Protein AF-A0A1G2BT99-F1 (afdb_monomer)

Secondary structure (DSSP, 8-state):
----------------------SS---TT-SS-HHHHT-TTS--HHHHHHHHHHTT-GGGS-EEEETTEEEEHHHHHHHHHHHHT--HHHHHHHHHHHH-TTT-S---HHHHHTTT-TTEETTEE-GGG-SHHHHHHHHHHHHHHHHH----S--TT--EE-TTS-EE--SSHHHHHHHHH------SSS--HHHHHHHHHHHHT-S----TT-EEEETTT--EEEEETTEEEEESSHHHHHHH--GGGSEEE-HHHHTTSEEEEEE-S-TTEEEEETTT--EEEEETTEEEEE-SHHHHHTTT--TT-SS---PEEE-HHHHTTSPEEEEE-TT-S-TT-EEEE-TT--EEEEETTEEEEE--HHHHHHHHTTPPPEE--HHHHTTSPB-PPPPPPTT-EEEETTS-EEEEETTEEEEE--HHHHHHHH-HHHHTTPEEE-HHHHHTS-EEEEE----TTPPPPSS---HHHHH---SS-TGGGTS-EEEEEEE--SEEETT-EEEEEEEEEE-SSS-B-BTTEEEEEEETTSSS-SS-SS-EEE--S-B-TTPEEEEEEEEE-TTPPSEEEEEEEEEEEE-TTS-EEEEEEEEEEEEEEEE-SSEEEEEEE---SEEETTS--EEEEEEEEE--SSPPEETTTEEEEEE-TTSSBPTT--TTTSSSSSEEE-B-S-SEE-TT-EEEEEEEE--TTSPSEEEEEEEEEEETTTTEEEEETTBS-EEEEEEEE-

pLDDT: mean 88.95, std 12.26, range [26.92, 98.75]

Mean predicted aligned error: 11.91 Å

InterPro domains:
  IPR013783 Immunoglobulin-like fold [G3DSA:2.60.40.10] (484-605)

Foldseek 3Di:
DDDDDDDDDPPPDPPDPPPPQFQFFCDLQPLFAPCQFQQLLQFALVLQLVLLVVLLFCQNPDWDADLNFIFGPSQLLSQLSQQLSTDSLLLVLQLCLPQNRSNDNDDDLQCQQCSNVPQADPNDHDNCQGGNNSNSNCVSVLLVVQVPDDPAPFDAQDFDAAPCGDTYHHPHSVSSSQCSVFSDSDDPPDDCRSVVSSLSCQQAPGLLVFGAQAWAAEPVPRWIWGQHSQAIATAPDPVLVVVFDDPLSHFYDYPVSNVRHHHDYHNDHHAQAWAAEQVPRWIWGCHPQATATEDDPLLVVLSVDDPPPPDDPPHHHDYVVVNVSGHHDYHRYNPFDNQVWAWEAEPVRWIWTQHRQATAGAPDVQLCCQRPVVPDHDYDHPVVNVSGHYDYHRAHDANAWAAEPVGWIWHRGSQATATAPDLVSLCVSRPPSSSVVHYYDYPVRNVSHHHHYHRYYRDRVDHADQVHQGPSNVVPPPPDDPQLQQFAKAWDHKDDAQEDEAQDKDKIKTKIAGQGQDKDAWVFKKKFKQWPPGRHHQFDPPRIFTFPHIHHRSGMTMTMDMGGRNRHFAAKTKIKTFMWGQGPVRDTDTRRNGIGMHIYGHHYQWAKEFPDKPDDQEDELPDAKDKMKTKIAGQHPWDKAAWPQKFKFKDFPVRHFDQFDDPVQAPDSTTFFTFDPDRIHGHGGIGITMGIGNCNRPDAAKTKIKIWIARNVVGGTYAYPSHRIDIDIYGYHD

Solvent-accessible surface area (backbone atoms only — not comparable to full-atom values): 39443 Å² total; per-residue (Å²): 134,91,83,86,87,81,85,82,79,82,77,79,74,81,75,68,81,81,74,79,75,48,39,55,70,83,44,86,30,58,63,52,49,49,70,61,43,48,29,35,76,54,41,30,40,48,25,45,38,53,49,26,51,76,45,48,14,36,49,58,76,39,68,50,75,47,68,86,30,53,36,39,47,32,51,51,41,35,52,47,12,41,53,66,42,26,13,32,58,53,56,53,38,39,29,32,60,60,59,39,39,49,74,26,63,70,76,56,69,68,50,42,26,45,24,50,46,63,69,51,55,97,93,44,61,52,73,90,35,54,28,52,67,43,15,53,47,49,60,46,52,47,56,53,53,54,73,74,50,85,87,57,87,49,37,61,72,40,76,39,74,31,79,80,66,50,78,37,39,16,71,33,61,42,29,16,44,49,39,64,76,42,48,29,58,48,40,98,72,84,54,39,48,49,39,42,41,38,54,49,33,66,25,35,62,51,73,65,80,73,43,29,49,21,37,31,27,31,68,88,76,71,50,42,32,36,29,50,84,69,20,35,20,39,38,73,40,68,68,43,44,55,72,66,44,56,81,82,67,36,34,73,38,48,64,77,54,56,63,66,34,52,78,51,76,60,45,82,68,34,72,64,36,57,34,24,31,62,79,77,68,43,43,27,39,34,42,90,77,21,34,18,45,53,44,64,74,61,23,41,45,70,73,76,47,56,93,83,48,93,66,76,90,78,53,52,76,38,56,54,75,67,55,67,75,34,52,82,44,76,66,36,33,70,83,55,39,44,75,89,45,44,50,35,27,32,85,88,66,56,38,29,40,35,37,68,56,28,28,22,40,45,88,44,68,47,35,42,42,74,69,48,70,58,61,82,53,46,81,44,54,59,77,64,58,64,74,30,55,81,50,73,61,60,64,71,53,40,38,40,58,34,27,39,90,91,68,50,37,33,41,27,8,62,65,16,33,18,43,33,79,40,70,69,44,43,32,72,71,37,35,67,73,49,46,76,62,52,39,63,40,54,69,73,65,55,67,76,27,55,81,34,73,54,43,53,58,64,61,54,83,40,64,60,59,90,75,72,79,51,59,38,69,75,69,54,76,84,87,59,58,80,69,59,60,33,46,32,32,42,72,70,49,65,49,65,61,62,58,45,48,57,60,41,71,46,71,31,38,40,30,34,29,29,69,18,79,46,66,42,41,57,88,40,31,42,36,36,40,24,25,77,89,44,91,52,33,66,35,35,92,70,35,65,45,78,44,88,54,76,31,45,59,70,34,71,46,73,49,75,48,69,42,33,26,72,83,40,72,45,37,77,45,48,32,33,44,32,34,28,34,49,45,100,86,71,47,74,40,79,30,40,35,29,66,47,63,40,67,31,34,27,38,54,63,40,24,28,35,76,74,48,66,55,73,57,66,58,48,37,41,81,46,72,70,41,78,30,46,41,34,35,27,30,61,10,83,77,53,63,41,43,38,80,33,30,38,37,31,40,23,27,80,88,68,46,70,30,60,36,62,34,89,91,61,30,80,48,77,38,30,38,30,35,33,68,83,43,72,60,37,44,54,77,32,72,37,43,28,59,33,53,43,30,42,74,76,39,68,78,45,79,44,54,43,32,30,36,34,33,34,64,82,78,72,40,68,30,24,33,72,52,28,69,54,48,75,49,63,32,32,33,42,111

Radius of gyration: 34.06 Å; Cα contacts (8 Å, |Δi|>4): 1587; chains: 1; bounding box: 92×66×111 Å

Nearest PDB structures (foldseek):
  8b5l-assembly1_q  TM=6.421E-01  e=5.733E-03  Oryctolagus cuniculus
  8btk-assembly1_TA  TM=6.137E-01  e=3.895E-03  Canis lupus familiaris
  8rjd-assembly1_5  TM=5.999E-01  e=5.733E-03  Canis lupus familiaris
  8b6l-assembly1_E  TM=6.131E-01  e=8.437E-03  Homo sapiens
  3l5n-assembly1_B  TM=4.389E-01  e=1.364E-03  Homo sapiens

Sequence (734 aa):
MLRFIATILILAFLMAPLEEVQARYFDANDIFTDKELFDSNSLSRTAIQQFLEAKNSVLKSVTALVNGVPKLVSEMIYEIGKQYGVSQKFLLAKLQHEQGLIEKETASQNAIDWATGYSCYNKRCNEKYRGIYAQLDAAADTQRIYAERTYFSYSVGKETKTTDGFKVKPANQATANLYIYTPYQGGPAGIGGNYAFWRVWSRYFTERPFAEGALLIEQETGNYWKIENNKRRQFASADIYLKDYRPEDAIIISSNKLSYYQASAPVEFANNAIVKGAGSNLLYLLSNNTKQRIVGEQALALLGYRLADTVPVAPALVPEEKLAAFPEGEPITEQSVYPQGVLAQNESGAMFLIKQGQRYPILDEAVWQMNFKKDPPLRLLTAEIEKYPPADPIKLRDGSVVKSGNGNFYLISKGKKQLITSTDVARRFLGDEAFGRVLLASDAILALHESGDAVDFINAAIADPVPYISYADRVGISSAAPDSRNYLAVFEKVQSPKSILLGETKKATVSFRNTGTLNWEPGKVIFELVDEASAGSSFTASNQVALARVVRPGEIAEFNFDLTTASSTPGILNEWFALEYQNDGGVFVPMPGAKVRQSINVIAPISGQIVSSTIPKSISKKKGKITVIVKVKNTSQKQIWTSRRTALILTAADGSNSLFYDKYDWVDKTVVGVPVNYSKIKPGQTGFIYFRLDPKKAPLGTATLRFTMELRDVKEKVYLNNGVTWETTIKVVK

Organism: NCBI:txid1798553

Structure (mmCIF, N/CA/C/O backbone):
data_AF-A0A1G2BT99-F1
#
_entry.id   AF-A0A1G2BT99-F1
#
loop_
_atom_site.group_PDB
_atom_site.id
_atom_site.type_symbol
_atom_site.label_atom_id
_atom_site.label_alt_id
_atom_site.label_comp_id
_atom_site.label_asym_id
_atom_site.label_entity_id
_atom_site.label_seq_id
_atom_site.pdbx_PDB_ins_code
_atom_site.Cartn_x
_atom_site.Cartn_y
_atom_site.Cartn_z
_atom_site.occupancy
_atom_site.B_iso_or_equiv
_atom_site.auth_seq_id
_atom_site.auth_comp_id
_atom_site.auth_asym_id
_atom_site.auth_atom_id
_atom_site.pdbx_PDB_model_num
ATOM 1 N N . MET A 1 1 ? 32.172 23.163 64.511 1.00 33.88 1 MET A N 1
ATOM 2 C CA . MET A 1 1 ? 31.802 23.757 63.208 1.00 33.88 1 MET A CA 1
ATOM 3 C C . MET A 1 1 ? 31.208 22.666 62.334 1.00 33.88 1 MET A C 1
ATOM 5 O O . MET A 1 1 ? 31.890 21.695 62.040 1.00 33.88 1 MET A O 1
ATOM 9 N N . LEU A 1 2 ? 29.922 22.833 62.022 1.00 34.28 2 LEU A N 1
ATOM 10 C CA . LEU A 1 2 ? 29.088 22.094 61.067 1.00 34.28 2 LEU A CA 1
ATOM 11 C C . LEU A 1 2 ? 29.820 21.656 59.789 1.00 34.28 2 LEU A C 1
ATOM 13 O O . LEU A 1 2 ? 30.453 22.504 59.166 1.00 34.28 2 LEU A O 1
ATOM 17 N N . ARG A 1 3 ? 29.552 20.432 59.305 1.00 26.92 3 ARG A N 1
ATOM 18 C CA . ARG A 1 3 ? 29.348 20.167 57.867 1.00 26.92 3 ARG A CA 1
ATOM 19 C C . ARG A 1 3 ? 28.254 19.116 57.643 1.00 26.92 3 ARG A C 1
ATOM 21 O O . ARG A 1 3 ? 28.220 18.079 58.292 1.00 26.92 3 ARG A O 1
ATOM 28 N N . PHE A 1 4 ? 27.344 19.499 56.754 1.00 29.45 4 PHE A N 1
ATOM 29 C CA . PHE A 1 4 ? 26.043 18.933 56.415 1.00 29.45 4 PHE A CA 1
ATOM 30 C C . PHE A 1 4 ? 26.093 17.500 55.862 1.00 29.45 4 PHE A C 1
ATOM 32 O O . PHE A 1 4 ? 26.886 17.203 54.972 1.00 29.45 4 PHE A O 1
ATOM 39 N N . ILE A 1 5 ? 25.153 16.664 56.311 1.00 32.62 5 ILE A N 1
ATOM 40 C CA . ILE A 1 5 ? 24.683 15.474 55.592 1.00 32.62 5 ILE A CA 1
ATOM 41 C C . ILE A 1 5 ? 23.540 15.944 54.686 1.00 32.62 5 ILE A C 1
ATOM 43 O O . ILE A 1 5 ? 22.515 16.407 55.181 1.00 32.62 5 ILE A O 1
ATOM 47 N N . ALA A 1 6 ? 23.725 15.860 53.369 1.00 27.72 6 ALA A N 1
ATOM 48 C CA . ALA A 1 6 ? 22.661 16.057 52.392 1.00 27.72 6 ALA A CA 1
ATOM 49 C C . ALA A 1 6 ? 22.223 14.686 51.867 1.00 27.72 6 ALA A C 1
ATOM 51 O O . ALA A 1 6 ? 22.930 14.039 51.096 1.00 27.72 6 ALA A O 1
ATOM 52 N N . THR A 1 7 ? 21.059 14.236 52.322 1.00 29.48 7 THR A N 1
ATOM 53 C CA . THR A 1 7 ? 20.374 13.040 51.833 1.00 29.48 7 THR A CA 1
ATOM 54 C C . THR A 1 7 ? 19.773 13.354 50.461 1.00 29.48 7 THR A C 1
ATOM 56 O O . THR A 1 7 ? 18.815 14.118 50.367 1.00 29.48 7 THR A O 1
ATOM 59 N N . ILE A 1 8 ? 20.332 12.790 49.388 1.00 29.28 8 ILE A N 1
ATOM 60 C CA . ILE A 1 8 ? 19.719 12.827 48.054 1.00 29.28 8 ILE A CA 1
ATOM 61 C C . ILE A 1 8 ? 18.693 11.694 47.988 1.00 29.28 8 ILE A C 1
ATOM 63 O O . ILE A 1 8 ? 19.046 10.517 47.923 1.00 29.28 8 ILE A O 1
ATOM 67 N N . LEU A 1 9 ? 17.413 12.063 48.026 1.00 28.42 9 LEU A N 1
ATOM 68 C CA . LEU A 1 9 ? 16.295 11.179 47.720 1.00 28.42 9 LEU A CA 1
ATOM 69 C C . LEU A 1 9 ? 16.273 10.967 46.195 1.00 28.42 9 LEU A C 1
ATOM 71 O O . LEU A 1 9 ? 15.915 11.873 45.443 1.00 28.42 9 LEU A O 1
ATOM 75 N N . ILE A 1 10 ? 16.695 9.794 45.720 1.00 29.92 10 ILE A N 1
ATOM 76 C CA . ILE A 1 10 ? 16.541 9.408 44.312 1.00 29.92 10 ILE A CA 1
ATOM 77 C C . ILE A 1 10 ? 15.079 9.000 44.116 1.00 29.92 10 ILE A C 1
ATOM 79 O O . ILE A 1 10 ? 14.685 7.874 44.415 1.00 29.92 10 ILE A O 1
ATOM 83 N N . LEU A 1 11 ? 14.261 9.936 43.634 1.00 31.31 11 LEU A N 1
ATOM 84 C CA . LEU A 1 11 ? 12.927 9.645 43.122 1.00 31.31 11 LEU A CA 1
ATOM 85 C C . LEU A 1 11 ? 13.100 8.985 41.745 1.00 31.31 11 LEU A C 1
ATOM 87 O O . LEU A 1 11 ? 13.296 9.660 40.735 1.00 31.31 11 LEU A O 1
ATOM 91 N N . ALA A 1 12 ? 13.091 7.653 41.710 1.00 30.77 12 ALA A N 1
ATOM 92 C CA . ALA A 1 12 ? 13.060 6.891 40.470 1.00 30.77 12 ALA A CA 1
ATOM 93 C C . ALA A 1 12 ? 11.679 7.053 39.813 1.00 30.77 12 ALA A C 1
ATOM 95 O O . ALA A 1 12 ? 10.777 6.243 40.013 1.00 30.77 12 ALA A O 1
ATOM 96 N N . PHE A 1 13 ? 11.500 8.124 39.039 1.00 31.03 13 PHE A N 1
ATOM 97 C CA . PHE A 1 13 ? 10.407 8.211 38.078 1.00 31.03 13 PHE A CA 1
ATOM 98 C C . PHE A 1 13 ? 10.707 7.189 36.973 1.00 31.03 13 PHE A C 1
ATOM 100 O O . PHE A 1 13 ? 11.584 7.411 36.136 1.00 31.03 13 PHE A O 1
ATOM 107 N N . LEU A 1 14 ? 10.007 6.050 36.978 1.00 32.25 14 LEU A N 1
ATOM 108 C CA . LEU A 1 14 ? 9.846 5.246 35.769 1.00 32.25 14 LEU A CA 1
ATOM 109 C C . LEU A 1 14 ? 9.114 6.134 34.751 1.00 32.25 14 LEU A C 1
ATOM 111 O O . LEU A 1 14 ? 7.887 6.173 34.712 1.00 32.25 14 LEU A O 1
ATOM 115 N N . MET A 1 15 ? 9.861 6.885 33.940 1.00 32.34 15 MET A N 1
ATOM 116 C CA . MET A 1 15 ? 9.337 7.402 32.681 1.00 32.34 15 MET A CA 1
ATOM 117 C C . MET A 1 15 ? 9.126 6.193 31.773 1.00 32.34 15 MET A C 1
ATOM 119 O O . MET A 1 15 ? 10.035 5.764 31.062 1.00 32.34 15 MET A O 1
ATOM 123 N N . ALA A 1 16 ? 7.931 5.607 31.831 1.00 33.19 16 ALA A N 1
ATOM 124 C CA . ALA A 1 16 ? 7.440 4.825 30.710 1.00 33.19 16 ALA A CA 1
ATOM 125 C C . ALA A 1 16 ? 7.527 5.720 29.459 1.00 33.19 16 ALA A C 1
ATOM 127 O O . ALA A 1 16 ? 7.206 6.911 29.554 1.00 33.19 16 ALA A O 1
ATOM 128 N N . PRO A 1 17 ? 7.997 5.209 28.309 1.00 35.09 17 PRO A N 1
ATOM 129 C CA . PRO A 1 17 ? 7.952 5.986 27.084 1.00 35.09 17 PRO A CA 1
ATOM 130 C C . PRO A 1 17 ? 6.495 6.390 26.843 1.00 35.09 17 PRO A C 1
ATOM 132 O O . PRO A 1 17 ? 5.615 5.536 26.763 1.00 35.09 17 PRO A O 1
ATOM 135 N N . LEU A 1 18 ? 6.243 7.699 26.783 1.00 35.41 18 LEU A N 1
ATOM 136 C CA . LEU A 1 18 ? 4.991 8.250 26.281 1.00 35.41 18 LEU A CA 1
ATOM 137 C C . LEU A 1 18 ? 4.876 7.799 24.823 1.00 35.41 18 LEU A C 1
ATOM 139 O O . LEU A 1 18 ? 5.465 8.406 23.930 1.00 35.41 18 LEU A O 1
ATOM 143 N N . GLU A 1 19 ? 4.186 6.686 24.581 1.00 41.75 19 GLU A N 1
ATOM 144 C CA . GLU A 1 19 ? 3.774 6.326 23.232 1.00 41.75 19 GLU A CA 1
ATOM 145 C C . GLU A 1 19 ? 2.794 7.395 22.767 1.00 41.75 19 GLU A C 1
ATOM 147 O O . GLU A 1 19 ? 1.659 7.486 23.234 1.00 41.75 19 GLU A O 1
ATOM 152 N N . GLU A 1 20 ? 3.257 8.257 21.869 1.00 51.62 20 GLU A N 1
ATOM 153 C CA . GLU A 1 20 ? 2.415 9.267 21.259 1.00 51.62 20 GLU A CA 1
ATOM 154 C C . GLU A 1 20 ? 1.338 8.558 20.431 1.00 51.62 20 GLU A C 1
ATOM 156 O O . GLU A 1 20 ? 1.600 8.029 19.346 1.00 51.62 20 GLU A O 1
ATOM 161 N N . VAL A 1 21 ? 0.124 8.503 20.978 1.00 58.06 21 VAL A N 1
ATOM 162 C CA . VAL A 1 21 ? -1.000 7.776 20.394 1.00 58.06 21 VAL A CA 1
ATOM 163 C C . VAL A 1 21 ? -1.319 8.383 19.028 1.00 58.06 21 VAL A C 1
ATOM 165 O O . VAL A 1 21 ? -1.773 9.517 18.924 1.00 58.06 21 VAL A O 1
ATOM 168 N N . GLN A 1 22 ? -1.026 7.662 17.949 1.00 72.69 22 GLN A N 1
ATOM 169 C CA . GLN A 1 22 ? -1.322 8.107 16.586 1.00 72.69 22 GLN A CA 1
ATOM 170 C C . GLN A 1 22 ? -2.752 7.746 16.212 1.00 72.69 22 GLN A C 1
ATOM 172 O O . GLN A 1 22 ? -3.233 6.691 16.599 1.00 72.69 22 GLN A O 1
ATOM 177 N N . ALA A 1 23 ? -3.408 8.564 15.388 1.00 76.88 23 ALA A N 1
ATOM 178 C CA . ALA A 1 23 ? -4.774 8.276 14.957 1.00 76.88 23 ALA A CA 1
ATOM 179 C C . ALA A 1 23 ? -4.877 7.026 14.060 1.00 76.88 23 ALA A C 1
ATOM 181 O O . ALA A 1 23 ? -5.949 6.460 13.900 1.00 76.88 23 ALA A O 1
ATOM 182 N N . ARG A 1 24 ? -3.771 6.545 13.483 1.00 86.19 24 ARG A N 1
ATOM 183 C CA . ARG A 1 24 ? -3.707 5.266 12.760 1.00 86.19 24 ARG A CA 1
ATOM 184 C C . ARG A 1 24 ? -2.613 4.382 13.345 1.00 86.19 24 ARG A C 1
ATOM 186 O O . ARG A 1 24 ? -1.618 4.881 13.865 1.00 86.19 24 ARG A O 1
ATOM 193 N N . TYR A 1 25 ? -2.795 3.066 13.272 1.00 88.75 25 TYR A N 1
ATOM 194 C CA . TYR A 1 25 ? -1.794 2.104 13.730 1.00 88.75 25 TYR A CA 1
ATOM 195 C C . TYR A 1 25 ? -0.656 1.979 12.706 1.00 88.75 25 TYR A C 1
ATOM 197 O O . TYR A 1 25 ? -0.895 1.600 11.560 1.00 88.75 25 TYR A O 1
ATOM 205 N N . PHE A 1 26 ? 0.572 2.285 13.126 1.00 92.69 26 PHE A N 1
ATOM 206 C CA . PHE A 1 26 ? 1.776 2.053 12.333 1.00 92.69 26 PHE A CA 1
ATOM 207 C C . PHE A 1 26 ? 2.338 0.662 12.637 1.00 92.69 26 PHE A C 1
ATOM 209 O O . PHE A 1 26 ? 2.921 0.447 13.698 1.00 92.69 26 PHE A O 1
ATOM 216 N N . ASP A 1 27 ? 2.178 -0.273 11.699 1.00 93.69 27 ASP A N 1
ATOM 217 C CA . ASP A 1 27 ? 2.873 -1.560 11.749 1.00 93.69 27 ASP A CA 1
ATOM 218 C C . ASP A 1 27 ? 4.187 -1.462 10.964 1.00 93.69 27 ASP A C 1
ATOM 220 O O . ASP A 1 27 ? 4.195 -1.489 9.733 1.00 93.69 27 ASP A O 1
ATOM 224 N N . ALA A 1 28 ? 5.311 -1.381 11.676 1.00 95.69 28 ALA A N 1
ATOM 225 C CA . ALA A 1 28 ? 6.644 -1.356 11.072 1.00 95.69 28 ALA A CA 1
ATOM 226 C C . ALA A 1 28 ? 6.962 -2.625 10.252 1.00 95.69 28 ALA A C 1
ATOM 228 O O . ALA A 1 28 ? 7.868 -2.621 9.421 1.00 95.69 28 ALA A O 1
ATOM 229 N N . ASN A 1 29 ? 6.229 -3.723 10.456 1.00 96.69 29 ASN A N 1
ATOM 230 C CA . ASN A 1 29 ? 6.419 -4.971 9.721 1.00 96.69 29 ASN A CA 1
ATOM 231 C C . ASN A 1 29 ? 5.484 -5.096 8.509 1.00 96.69 29 ASN A C 1
ATOM 233 O O . ASN A 1 29 ? 5.758 -5.914 7.633 1.00 96.69 29 ASN A O 1
ATOM 237 N N . ASP A 1 30 ? 4.417 -4.298 8.427 1.00 95.38 30 ASP A N 1
ATOM 238 C CA . ASP A 1 30 ? 3.425 -4.313 7.343 1.00 95.38 30 ASP A CA 1
ATOM 239 C C . ASP A 1 30 ? 2.961 -2.887 7.001 1.00 95.38 30 ASP A C 1
ATOM 241 O O . ASP A 1 30 ? 1.810 -2.496 7.220 1.00 95.38 30 ASP A O 1
ATOM 245 N N . ILE A 1 31 ? 3.889 -2.100 6.456 1.00 96.12 31 ILE A N 1
ATOM 246 C CA . ILE A 1 31 ? 3.688 -0.672 6.181 1.00 96.12 31 ILE A CA 1
ATOM 247 C C . ILE A 1 31 ? 2.653 -0.462 5.070 1.00 96.12 31 ILE A C 1
ATOM 249 O O . ILE A 1 31 ? 1.783 0.402 5.176 1.00 96.12 31 ILE A O 1
ATOM 253 N N . PHE A 1 32 ? 2.755 -1.260 4.008 1.00 95.88 32 PHE A N 1
ATOM 254 C CA . PHE A 1 32 ? 1.819 -1.338 2.887 1.00 95.88 32 PHE A CA 1
ATOM 255 C C . PHE A 1 32 ? 2.006 -2.676 2.158 1.00 95.88 32 PHE A C 1
ATOM 257 O O . PHE A 1 32 ? 3.005 -3.369 2.369 1.00 95.88 32 PHE A O 1
ATOM 264 N N . THR A 1 33 ? 1.033 -3.067 1.336 1.00 94.88 33 THR A N 1
ATOM 265 C CA . THR A 1 33 ? 0.980 -4.414 0.744 1.00 94.88 33 THR A CA 1
ATOM 266 C C . THR A 1 33 ? 1.705 -4.540 -0.597 1.00 94.88 33 THR A C 1
ATOM 268 O O . THR A 1 33 ? 1.823 -3.584 -1.361 1.00 94.88 33 THR A O 1
ATOM 271 N N . ASP A 1 34 ? 2.088 -5.770 -0.958 1.00 92.62 34 ASP A N 1
ATOM 272 C CA . ASP A 1 34 ? 2.581 -6.090 -2.308 1.00 92.62 34 ASP A CA 1
ATOM 273 C C . ASP A 1 34 ? 1.537 -5.770 -3.388 1.00 92.62 34 ASP A C 1
ATOM 275 O O . ASP A 1 34 ? 1.877 -5.279 -4.463 1.00 92.62 34 ASP A O 1
ATOM 279 N N . LYS A 1 35 ? 0.249 -5.995 -3.088 1.00 92.12 35 LYS A N 1
ATOM 280 C CA . LYS A 1 35 ? -0.867 -5.665 -3.985 1.00 92.12 35 LYS A CA 1
ATOM 281 C C . LYS A 1 35 ? -0.965 -4.158 -4.225 1.00 92.12 35 LYS A C 1
ATOM 283 O O . LYS A 1 35 ? -1.251 -3.748 -5.339 1.00 92.12 35 LYS A O 1
ATOM 288 N N . GLU A 1 36 ? -0.708 -3.348 -3.203 1.00 95.75 36 GLU A N 1
ATOM 289 C CA . GLU A 1 36 ? -0.625 -1.891 -3.320 1.00 95.75 36 GLU A CA 1
ATOM 290 C C . GLU A 1 36 ? 0.617 -1.432 -4.095 1.00 95.75 36 GLU A C 1
ATOM 292 O O . GLU A 1 36 ? 0.501 -0.547 -4.939 1.00 95.75 36 GLU A O 1
ATOM 297 N N . LEU A 1 37 ? 1.795 -2.015 -3.838 1.00 96.25 37 LEU A N 1
ATOM 298 C CA . LEU A 1 37 ? 3.038 -1.622 -4.511 1.00 96.25 37 LEU A CA 1
ATOM 299 C C . LEU A 1 37 ? 3.031 -1.968 -6.002 1.00 96.25 37 LEU A C 1
ATOM 301 O O . LEU A 1 37 ? 3.497 -1.173 -6.815 1.00 96.25 37 LEU A O 1
ATOM 305 N N . PHE A 1 38 ? 2.535 -3.150 -6.365 1.00 91.62 38 PHE A N 1
ATOM 306 C CA . PHE A 1 38 ? 2.630 -3.683 -7.726 1.00 91.62 38 PHE A CA 1
ATOM 307 C C . PHE A 1 38 ? 1.351 -3.499 -8.559 1.00 91.62 38 PHE A C 1
ATOM 309 O O . PHE A 1 38 ? 1.224 -4.102 -9.627 1.00 91.62 38 PHE A O 1
ATOM 316 N N . ASP A 1 39 ? 0.421 -2.648 -8.113 1.00 92.94 39 ASP A N 1
ATOM 317 C CA . ASP A 1 39 ? -0.749 -2.246 -8.897 1.00 92.94 39 ASP A CA 1
ATOM 318 C C . ASP A 1 39 ? -0.413 -1.116 -9.883 1.00 92.94 39 ASP A C 1
ATOM 320 O O . ASP A 1 39 ? -0.612 0.068 -9.613 1.00 92.94 39 ASP A O 1
ATOM 324 N N . SER A 1 40 ? 0.061 -1.479 -11.074 1.00 92.75 40 SER A N 1
ATOM 325 C CA . SER A 1 40 ? 0.337 -0.520 -12.153 1.00 92.75 40 SER A CA 1
ATOM 326 C C . SER A 1 40 ? -0.909 0.088 -12.805 1.00 92.75 40 SER A C 1
ATOM 328 O O . SER A 1 40 ? -0.795 0.899 -13.732 1.00 92.75 40 SER A O 1
ATOM 330 N N . ASN A 1 41 ? -2.110 -0.292 -12.366 1.00 92.56 41 ASN A N 1
ATOM 331 C CA . ASN A 1 41 ? -3.374 0.297 -12.800 1.00 92.56 41 ASN A CA 1
ATOM 332 C C . ASN A 1 41 ? -3.973 1.239 -11.750 1.00 92.56 41 ASN A C 1
ATOM 334 O O . ASN A 1 41 ? -5.094 1.701 -11.938 1.00 92.56 41 ASN A O 1
ATOM 338 N N . SER A 1 42 ? -3.217 1.565 -10.698 1.00 94.94 42 SER A N 1
ATOM 339 C CA . SER A 1 42 ? -3.726 2.284 -9.530 1.00 94.94 42 SER A CA 1
ATOM 340 C C . SER A 1 42 ? -4.277 3.686 -9.807 1.00 94.94 42 SER A C 1
ATOM 342 O O . SER A 1 42 ? -5.136 4.137 -9.051 1.00 94.94 42 SER A O 1
ATOM 344 N N . LEU A 1 43 ? -3.779 4.393 -10.833 1.00 97.81 43 LEU A N 1
ATOM 345 C CA . LEU A 1 43 ? -4.224 5.741 -11.209 1.00 97.81 43 LEU A CA 1
ATOM 346 C C . LEU A 1 43 ? -4.137 5.972 -12.725 1.00 97.81 43 LEU A C 1
ATOM 348 O O . LEU A 1 43 ? -3.219 5.483 -13.388 1.00 97.81 43 LEU A O 1
ATOM 352 N N . SER A 1 44 ? -5.063 6.778 -13.249 1.00 96.50 44 SER A N 1
ATOM 353 C CA . SER A 1 44 ? -4.996 7.372 -14.591 1.00 96.50 44 SER A CA 1
ATOM 354 C C . SER A 1 44 ? -4.147 8.651 -14.600 1.00 96.50 44 SER A C 1
ATOM 356 O O . SER A 1 44 ? -3.827 9.200 -13.540 1.00 96.50 44 SER A O 1
ATOM 358 N N . ARG A 1 45 ? -3.798 9.162 -15.787 1.00 96.00 45 ARG A N 1
ATOM 359 C CA . ARG A 1 45 ? -3.064 10.433 -15.926 1.00 96.00 45 ARG A CA 1
ATOM 360 C C . ARG A 1 45 ? -3.903 11.588 -15.398 1.00 96.00 45 ARG A C 1
ATOM 362 O O . ARG A 1 45 ? -3.397 12.423 -14.650 1.00 96.00 45 ARG A O 1
ATOM 369 N N . THR A 1 46 ? -5.193 11.594 -15.731 1.00 96.75 46 THR A N 1
ATOM 370 C CA . THR A 1 46 ? -6.149 12.603 -15.259 1.00 96.75 46 THR A CA 1
ATOM 371 C C . THR A 1 46 ? -6.296 12.573 -13.741 1.00 96.75 46 THR A C 1
ATOM 373 O O . THR A 1 46 ? -6.268 13.629 -13.116 1.00 96.75 46 THR A O 1
ATOM 376 N N . ALA A 1 47 ? -6.379 11.388 -13.124 1.00 98.25 47 ALA A N 1
ATOM 377 C CA . ALA A 1 47 ? -6.449 11.258 -11.666 1.00 98.25 47 ALA A CA 1
ATOM 378 C C . ALA A 1 47 ? -5.210 11.850 -10.978 1.00 98.25 47 ALA A C 1
ATOM 380 O O . ALA A 1 47 ? -5.333 12.560 -9.979 1.00 98.25 47 ALA A O 1
A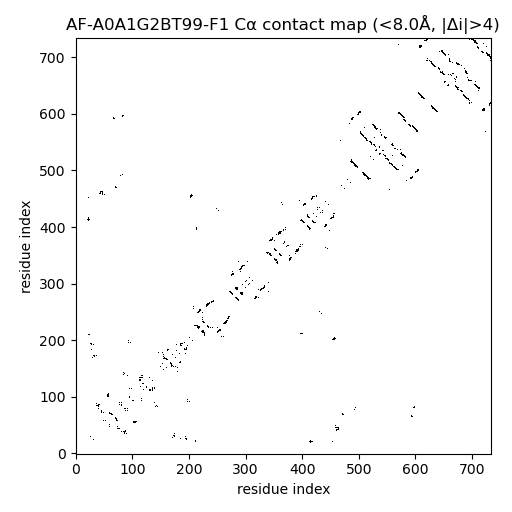TOM 381 N N . ILE A 1 48 ? -4.015 11.584 -11.522 1.00 98.75 48 ILE A N 1
ATOM 382 C CA . ILE A 1 48 ? -2.760 12.136 -10.997 1.00 98.75 48 ILE A CA 1
ATOM 383 C C . ILE A 1 48 ? -2.744 13.657 -11.161 1.00 98.75 48 ILE A C 1
ATOM 385 O O . ILE A 1 48 ? -2.460 14.368 -10.200 1.00 98.75 48 ILE A O 1
ATOM 389 N N . GLN A 1 49 ? -3.067 14.161 -12.354 1.00 98.38 49 GLN A N 1
ATOM 390 C CA . GLN A 1 49 ? -3.043 15.594 -12.646 1.00 98.38 49 GLN A CA 1
ATOM 391 C C . GLN A 1 49 ? -4.014 16.373 -11.749 1.00 98.38 49 GLN A C 1
ATOM 393 O O . GLN A 1 49 ? -3.592 17.316 -11.083 1.00 98.38 49 GLN A O 1
ATOM 398 N N . GLN A 1 50 ? -5.273 15.934 -11.655 1.00 98.00 50 GLN A N 1
ATOM 399 C CA . GLN A 1 50 ? -6.277 16.583 -10.806 1.00 98.00 50 GLN A CA 1
ATOM 400 C C . GLN A 1 50 ? -5.886 16.549 -9.328 1.00 98.00 50 GLN A C 1
ATOM 402 O O . GLN A 1 50 ? -6.123 17.510 -8.602 1.00 98.00 50 GLN A O 1
ATOM 407 N N . PHE A 1 51 ? -5.252 15.468 -8.871 1.00 98.12 51 PHE A N 1
ATOM 408 C CA . PHE A 1 51 ? -4.745 15.401 -7.506 1.00 98.12 51 PHE A CA 1
ATOM 409 C C . PHE A 1 51 ? -3.631 16.425 -7.254 1.00 98.12 51 PHE A C 1
ATOM 411 O O . PHE A 1 51 ? -3.675 17.134 -6.252 1.00 98.12 51 PHE A O 1
ATOM 418 N N . LEU A 1 52 ? -2.659 16.553 -8.162 1.00 98.62 52 LEU A N 1
ATOM 419 C CA . LEU A 1 52 ? -1.595 17.557 -8.042 1.00 98.62 52 LEU A CA 1
ATOM 420 C C . LEU A 1 52 ? -2.156 18.988 -8.074 1.00 98.62 52 LEU A C 1
ATOM 422 O O . LEU A 1 52 ? -1.709 19.841 -7.307 1.00 98.62 52 LEU A O 1
ATOM 426 N N . GLU A 1 53 ? -3.160 19.249 -8.912 1.00 98.19 53 GLU A N 1
ATOM 427 C CA . GLU A 1 53 ? -3.854 20.539 -8.988 1.00 98.19 53 GLU A CA 1
ATOM 428 C C . GLU A 1 53 ? -4.625 20.860 -7.705 1.00 98.19 53 GLU A C 1
ATOM 430 O O . GLU A 1 53 ? -4.447 21.944 -7.150 1.00 98.19 53 GLU A O 1
ATOM 435 N N . ALA A 1 54 ? -5.402 19.905 -7.182 1.00 96.31 54 ALA A N 1
ATOM 436 C CA . ALA A 1 54 ? -6.149 20.049 -5.931 1.00 96.31 54 ALA A CA 1
ATOM 437 C C . ALA A 1 54 ? -5.235 20.294 -4.720 1.00 96.31 54 ALA A C 1
ATOM 439 O O . ALA A 1 54 ? -5.633 20.929 -3.746 1.00 96.31 54 ALA A O 1
ATOM 440 N N . LYS A 1 55 ? -3.991 19.810 -4.787 1.00 96.12 55 LYS A N 1
ATOM 441 C CA . LYS A 1 55 ? -2.951 20.045 -3.779 1.00 96.12 55 LYS A CA 1
ATOM 442 C C . LYS A 1 55 ? -2.181 21.342 -3.945 1.00 96.12 55 LYS A C 1
ATOM 444 O O . LYS A 1 55 ? -1.319 21.629 -3.121 1.00 96.12 55 LYS A O 1
ATOM 449 N N . ASN A 1 56 ? -2.475 22.101 -4.997 1.00 97.31 56 ASN A N 1
ATOM 450 C CA . ASN A 1 56 ? -1.667 23.229 -5.431 1.00 97.31 56 ASN A CA 1
ATOM 451 C C . ASN A 1 56 ? -0.174 22.865 -5.563 1.00 97.31 56 ASN A C 1
ATOM 453 O O . ASN A 1 56 ? 0.700 23.689 -5.321 1.00 97.31 56 ASN A O 1
ATOM 457 N N . SER A 1 57 ? 0.120 21.618 -5.938 1.00 98.50 57 SER A N 1
ATOM 458 C CA . SER A 1 57 ? 1.477 21.083 -6.020 1.00 98.50 57 SER A CA 1
ATOM 459 C C . SER A 1 57 ? 2.289 21.788 -7.104 1.00 98.50 57 SER A C 1
ATOM 461 O O . SER A 1 57 ? 1.793 22.017 -8.207 1.00 98.50 57 SER A O 1
ATOM 463 N N . VAL A 1 58 ? 3.580 22.004 -6.853 1.00 98.25 58 VAL A N 1
ATOM 464 C CA . VAL A 1 58 ? 4.567 22.444 -7.848 1.00 98.25 58 VAL A CA 1
ATOM 465 C C . VAL A 1 58 ? 4.618 21.490 -9.044 1.00 98.25 58 VAL A C 1
ATOM 467 O O . VAL A 1 58 ? 4.841 21.913 -10.172 1.00 98.25 58 VAL A O 1
ATOM 470 N N . LEU A 1 59 ? 4.355 20.197 -8.828 1.00 98.62 59 LEU A N 1
ATOM 471 C CA . LEU A 1 59 ? 4.447 19.166 -9.861 1.00 98.62 59 LEU A CA 1
ATOM 472 C C . LEU A 1 59 ? 3.345 19.262 -10.919 1.00 98.62 59 LEU A C 1
ATOM 474 O O . LEU A 1 59 ? 3.502 18.671 -11.985 1.00 98.62 59 LEU A O 1
ATOM 478 N N . LYS A 1 60 ? 2.256 20.004 -10.663 1.00 98.19 60 LYS A N 1
ATOM 479 C CA . LYS A 1 60 ? 1.130 20.141 -11.606 1.00 98.19 60 LYS A CA 1
ATOM 480 C C . LYS A 1 60 ? 1.541 20.747 -12.954 1.00 98.19 60 LYS A C 1
ATOM 482 O O . LYS A 1 60 ? 0.848 20.535 -13.945 1.00 98.19 60 LYS A O 1
ATOM 487 N N . SER A 1 61 ? 2.649 21.492 -12.985 1.00 96.19 61 SER A N 1
ATOM 488 C CA . SER A 1 61 ? 3.189 22.163 -14.173 1.00 96.19 61 SER A CA 1
ATOM 489 C C . SER A 1 61 ? 4.629 21.769 -14.514 1.00 96.19 61 SER A C 1
ATOM 491 O O . SER A 1 61 ? 5.167 22.262 -15.504 1.00 96.19 61 SER A O 1
ATOM 493 N N . VAL A 1 62 ? 5.273 20.897 -13.729 1.00 97.56 62 VAL A N 1
ATOM 494 C CA . VAL A 1 62 ? 6.640 20.443 -14.023 1.00 97.56 62 VAL A CA 1
ATOM 495 C C . VAL A 1 62 ? 6.627 19.550 -15.259 1.00 97.56 62 VAL A C 1
ATOM 497 O O . VAL A 1 62 ? 5.845 18.601 -15.357 1.00 97.56 62 VAL A O 1
ATOM 500 N N . THR A 1 63 ? 7.547 19.834 -16.178 1.00 95.81 63 THR A N 1
ATOM 501 C CA . THR A 1 63 ? 7.718 19.088 -17.424 1.00 95.81 63 THR A CA 1
ATOM 502 C C . THR A 1 63 ? 9.152 18.616 -17.612 1.00 95.81 63 THR A C 1
ATOM 504 O O . THR A 1 63 ? 10.086 19.255 -17.131 1.00 95.81 63 THR A O 1
ATOM 507 N N . ALA A 1 64 ? 9.342 17.546 -18.380 1.00 93.38 64 ALA A N 1
ATOM 508 C CA . ALA A 1 64 ? 10.655 17.113 -18.855 1.00 93.38 64 ALA A CA 1
ATOM 509 C C . ALA A 1 64 ? 10.555 16.532 -20.266 1.00 93.38 64 ALA A C 1
ATOM 511 O O . ALA A 1 64 ? 9.505 16.028 -20.665 1.00 93.38 64 ALA A O 1
ATOM 512 N N . LEU A 1 65 ? 11.659 16.592 -21.011 1.00 88.44 65 LEU A N 1
ATOM 513 C CA . LEU A 1 65 ? 11.767 15.962 -22.321 1.00 88.44 65 LEU A CA 1
ATOM 514 C C . LEU A 1 65 ? 12.035 14.461 -22.144 1.00 88.44 65 LEU A C 1
ATOM 516 O O . LEU A 1 65 ? 13.060 14.074 -21.588 1.00 88.44 65 LEU A O 1
ATOM 520 N N . VAL A 1 66 ? 11.127 13.623 -22.637 1.00 85.06 66 VAL A N 1
ATOM 521 C CA . VAL A 1 66 ? 11.211 12.160 -22.577 1.00 85.06 66 VAL A CA 1
ATOM 522 C C . VAL A 1 66 ? 11.141 11.627 -23.999 1.00 85.06 66 VAL A C 1
ATOM 524 O O . VAL A 1 66 ? 10.127 11.789 -24.673 1.00 85.06 66 VAL A O 1
ATOM 527 N N . ASN A 1 67 ? 12.230 11.018 -24.475 1.00 77.69 67 ASN A N 1
ATOM 528 C CA . ASN A 1 67 ? 12.333 10.496 -25.845 1.00 77.69 67 ASN A CA 1
ATOM 529 C C . ASN A 1 67 ? 11.924 11.536 -26.911 1.00 77.69 67 ASN A C 1
ATOM 531 O O . ASN A 1 67 ? 11.168 11.239 -27.834 1.00 77.69 67 ASN A O 1
ATOM 535 N N . GLY A 1 68 ? 12.391 12.779 -26.736 1.00 76.56 68 GLY A N 1
ATOM 536 C CA . GLY A 1 68 ? 12.121 13.895 -27.648 1.00 76.56 68 GLY A CA 1
ATOM 537 C C . GLY A 1 68 ? 10.762 14.581 -27.472 1.00 76.56 68 GLY A C 1
ATOM 538 O O . GLY A 1 68 ? 10.484 15.528 -28.199 1.00 76.56 68 GLY A O 1
ATOM 539 N N . VAL A 1 69 ? 9.937 14.157 -26.506 1.00 79.50 69 VAL A N 1
ATOM 540 C CA . VAL A 1 69 ? 8.582 14.693 -26.287 1.00 79.50 69 VAL A CA 1
ATOM 541 C C . VAL A 1 69 ? 8.465 15.328 -24.898 1.00 79.50 69 VAL A C 1
ATOM 543 O O . VAL A 1 69 ? 8.858 14.693 -23.916 1.00 79.50 69 VAL A O 1
ATOM 546 N N . PRO A 1 70 ? 7.960 16.570 -24.766 1.00 87.31 70 PRO A N 1
ATOM 547 C CA . PRO A 1 70 ? 7.725 17.169 -23.459 1.00 87.31 70 PRO A CA 1
ATOM 548 C C . PRO A 1 70 ? 6.551 16.470 -22.766 1.00 87.31 70 PRO A C 1
ATOM 550 O O . PRO A 1 70 ? 5.469 16.357 -23.336 1.00 87.31 70 PRO A O 1
ATOM 553 N N . LYS A 1 71 ? 6.753 16.022 -21.527 1.00 91.31 71 LYS A N 1
ATOM 554 C CA . LYS A 1 71 ? 5.720 15.356 -20.719 1.00 91.31 71 LYS A CA 1
ATOM 555 C C . LYS A 1 71 ? 5.508 16.075 -19.401 1.00 91.31 71 LYS A C 1
ATOM 557 O O . LYS A 1 71 ? 6.470 16.611 -18.849 1.00 91.31 71 LYS A O 1
ATOM 562 N N . LEU A 1 72 ? 4.283 16.042 -18.881 1.00 96.38 72 LEU A N 1
ATOM 563 C CA . LEU A 1 72 ? 3.981 16.401 -17.492 1.00 96.38 72 LEU A CA 1
ATOM 564 C C . LEU A 1 72 ? 4.362 15.270 -16.537 1.00 96.38 72 LEU A C 1
ATOM 566 O O . LEU A 1 72 ? 4.380 14.097 -16.909 1.00 96.38 72 LEU A O 1
ATOM 570 N N . VAL A 1 73 ? 4.585 15.607 -15.264 1.00 98.19 73 VAL A N 1
ATOM 571 C CA . VAL A 1 73 ? 4.825 14.610 -14.202 1.00 98.19 73 VAL A CA 1
ATOM 572 C C . VAL A 1 73 ? 3.694 13.580 -14.108 1.00 98.19 73 VAL A C 1
ATOM 574 O O . VAL A 1 73 ? 3.966 12.403 -13.884 1.00 98.19 73 VAL A O 1
ATOM 577 N N . SER A 1 74 ? 2.439 13.986 -14.322 1.00 98.12 74 SER A N 1
ATOM 578 C CA . SER A 1 74 ? 1.285 13.076 -14.340 1.00 98.12 74 SER A CA 1
ATOM 579 C C . SER A 1 74 ? 1.390 11.999 -15.424 1.00 98.12 74 SER A C 1
ATOM 581 O O . SER A 1 74 ? 1.116 10.827 -15.158 1.00 98.12 74 SER A O 1
ATOM 583 N N . GLU A 1 75 ? 1.861 12.367 -16.615 1.00 95.50 75 GLU A N 1
ATOM 584 C CA . GLU A 1 75 ? 2.125 11.434 -17.712 1.00 95.50 75 GLU A CA 1
ATOM 585 C C . GLU A 1 75 ? 3.324 10.541 -17.391 1.00 95.50 75 GLU A C 1
ATOM 587 O O . GLU A 1 75 ? 3.216 9.322 -17.496 1.00 95.50 75 GLU A O 1
ATOM 592 N N . MET A 1 76 ? 4.434 11.114 -16.911 1.00 97.19 76 MET A N 1
ATOM 593 C CA . MET A 1 76 ? 5.627 10.339 -16.543 1.00 97.19 76 MET A CA 1
ATOM 594 C C . MET A 1 76 ? 5.310 9.269 -15.493 1.00 97.19 76 MET A C 1
ATOM 596 O O . MET A 1 76 ? 5.675 8.111 -15.670 1.00 97.19 76 MET A O 1
ATOM 600 N N . ILE A 1 77 ? 4.607 9.631 -14.413 1.00 98.19 77 ILE A N 1
ATOM 601 C CA . ILE A 1 77 ? 4.230 8.700 -13.340 1.00 98.19 77 ILE A CA 1
ATOM 602 C C . ILE A 1 77 ? 3.357 7.571 -13.887 1.00 98.19 77 ILE A C 1
ATOM 604 O O . ILE A 1 77 ? 3.598 6.406 -13.562 1.00 98.19 77 ILE A O 1
ATOM 608 N N . TYR A 1 78 ? 2.357 7.899 -14.711 1.00 96.12 78 TYR A N 1
ATOM 609 C CA . TYR A 1 78 ? 1.496 6.895 -15.328 1.00 96.12 78 TYR A CA 1
ATOM 610 C C . TYR A 1 78 ? 2.313 5.893 -16.143 1.00 96.12 78 TYR A C 1
ATOM 612 O O . TYR A 1 78 ? 2.221 4.686 -15.898 1.00 96.12 78 TYR A O 1
ATOM 620 N N . GLU A 1 79 ? 3.123 6.396 -17.076 1.00 92.19 79 GLU A N 1
ATOM 621 C CA . GLU A 1 79 ? 3.875 5.580 -18.027 1.00 92.19 79 GLU A CA 1
ATOM 622 C C . GLU A 1 79 ? 4.915 4.713 -17.320 1.00 92.19 79 GLU A C 1
ATOM 624 O O . GLU A 1 79 ? 4.947 3.505 -17.543 1.00 92.19 79 GLU A O 1
ATOM 629 N N . ILE A 1 80 ? 5.689 5.289 -16.397 1.00 94.12 80 ILE A N 1
ATOM 630 C CA . ILE A 1 80 ? 6.685 4.566 -15.595 1.00 94.12 80 ILE A CA 1
ATOM 631 C C . ILE A 1 80 ? 6.004 3.479 -14.753 1.00 94.12 80 ILE A C 1
ATOM 633 O O . ILE A 1 80 ? 6.483 2.344 -14.697 1.00 94.12 80 ILE A O 1
ATOM 637 N N . GLY A 1 81 ? 4.857 3.778 -14.134 1.00 93.69 81 GLY A N 1
ATOM 638 C CA . GLY A 1 81 ? 4.108 2.791 -13.358 1.00 93.69 81 GLY A CA 1
ATOM 639 C C . GLY A 1 81 ? 3.656 1.595 -14.204 1.00 93.69 81 GLY A C 1
ATOM 640 O O . GLY A 1 81 ? 3.860 0.441 -13.814 1.00 93.69 81 GLY A O 1
ATOM 641 N N . LYS A 1 82 ? 3.119 1.848 -15.408 1.00 89.06 82 LYS A N 1
ATOM 642 C CA . LYS A 1 82 ? 2.786 0.795 -16.389 1.00 89.06 82 LYS A CA 1
ATOM 643 C C . LYS A 1 82 ? 4.019 0.001 -16.798 1.00 89.06 82 LYS A C 1
ATOM 645 O O . LYS A 1 82 ? 3.978 -1.226 -16.782 1.00 89.06 82 LYS A O 1
ATOM 650 N N . GLN A 1 83 ? 5.095 0.710 -17.123 1.00 86.25 83 GLN A N 1
ATOM 651 C CA . GLN A 1 83 ? 6.333 0.157 -17.644 1.00 86.25 83 GLN A CA 1
ATOM 652 C C . GLN A 1 83 ? 6.977 -0.837 -16.674 1.00 86.25 83 GLN A C 1
ATOM 654 O O . GLN A 1 83 ? 7.313 -1.949 -17.072 1.00 86.25 83 GLN A O 1
ATOM 659 N N . TYR A 1 84 ? 7.122 -0.456 -15.404 1.00 86.38 84 TYR A N 1
ATOM 660 C CA . TYR A 1 84 ? 7.780 -1.285 -14.387 1.00 86.38 84 TYR A CA 1
ATOM 661 C C . TYR A 1 84 ? 6.813 -2.185 -13.613 1.00 86.38 84 TYR A C 1
ATOM 663 O O . TYR A 1 84 ? 7.234 -3.010 -12.799 1.00 86.38 84 TYR A O 1
ATOM 671 N N . GLY A 1 85 ? 5.506 -2.054 -13.847 1.00 87.19 85 GLY A N 1
ATOM 672 C CA . GLY A 1 85 ? 4.507 -2.804 -13.103 1.00 87.19 85 GLY A CA 1
ATOM 673 C C . GLY A 1 85 ? 4.462 -2.408 -11.623 1.00 87.19 85 GLY A C 1
ATOM 674 O O . GLY A 1 85 ? 4.329 -3.300 -10.781 1.00 87.19 85 GLY A O 1
ATOM 675 N N . VAL A 1 86 ? 4.636 -1.113 -11.335 1.00 93.38 86 VAL A N 1
ATOM 676 C CA . VAL A 1 86 ? 4.661 -0.492 -9.999 1.00 93.38 86 VAL A CA 1
ATOM 677 C C . VAL A 1 86 ? 3.560 0.567 -9.921 1.00 93.38 86 VAL A C 1
ATOM 679 O O . VAL A 1 86 ? 3.189 1.183 -10.917 1.00 93.38 86 VAL A O 1
ATOM 682 N N . SER A 1 87 ? 3.031 0.784 -8.727 1.00 96.94 87 SER A N 1
ATOM 683 C CA . SER A 1 87 ? 1.950 1.718 -8.464 1.00 96.94 87 SER A CA 1
ATOM 684 C C . SER A 1 87 ? 2.332 3.177 -8.696 1.00 96.94 87 SER A C 1
ATOM 686 O O . SER A 1 87 ? 3.315 3.688 -8.156 1.00 96.94 87 SER A O 1
ATOM 688 N N . GLN A 1 88 ? 1.486 3.888 -9.440 1.00 98.31 88 GLN A N 1
ATOM 689 C CA . GLN A 1 88 ? 1.556 5.341 -9.591 1.00 98.31 88 GLN A CA 1
ATOM 690 C C . GLN A 1 88 ? 1.442 6.047 -8.231 1.00 98.31 88 GLN A C 1
ATOM 692 O O . GLN A 1 88 ? 2.125 7.044 -7.986 1.00 98.31 88 GLN A O 1
ATOM 697 N N . LYS A 1 89 ? 0.639 5.494 -7.309 1.00 98.56 89 LYS A N 1
ATOM 698 C CA . LYS A 1 89 ? 0.524 5.997 -5.932 1.00 98.56 89 LYS A CA 1
ATOM 699 C C . LYS A 1 89 ? 1.853 5.908 -5.178 1.00 98.56 89 LYS A C 1
ATOM 701 O O . LYS A 1 89 ? 2.178 6.813 -4.416 1.00 98.56 89 LYS A O 1
ATOM 706 N N . PHE A 1 90 ? 2.646 4.855 -5.404 1.00 98.31 90 PHE A N 1
ATOM 707 C CA . PHE A 1 90 ? 3.973 4.709 -4.791 1.00 98.31 90 PHE A CA 1
ATOM 708 C C . PHE A 1 90 ? 4.936 5.804 -5.251 1.00 98.31 90 PHE A C 1
ATOM 710 O O . PHE A 1 90 ? 5.614 6.410 -4.421 1.00 98.31 90 PHE A O 1
ATOM 717 N N . LEU A 1 91 ? 4.957 6.110 -6.549 1.00 98.56 91 LEU A N 1
ATOM 718 C CA . LEU A 1 91 ? 5.800 7.179 -7.091 1.00 98.56 91 LEU A CA 1
ATOM 719 C C . LEU A 1 91 ? 5.421 8.547 -6.510 1.00 98.56 91 LEU A C 1
ATOM 721 O O . LEU A 1 91 ? 6.300 9.291 -6.078 1.00 98.56 91 LEU A O 1
ATOM 725 N N . LEU A 1 92 ? 4.123 8.844 -6.401 1.00 98.75 92 LEU A N 1
ATOM 726 C CA . LEU A 1 92 ? 3.636 10.042 -5.710 1.00 98.75 92 LEU A CA 1
ATOM 727 C C . LEU A 1 92 ? 4.076 10.067 -4.238 1.00 98.75 92 LEU A C 1
ATOM 729 O O . LEU A 1 92 ? 4.654 11.053 -3.777 1.00 98.75 92 LEU A O 1
ATOM 733 N N . ALA A 1 93 ? 3.872 8.970 -3.506 1.00 98.19 93 ALA A N 1
ATOM 734 C CA . ALA A 1 93 ? 4.277 8.873 -2.107 1.00 98.19 93 ALA A CA 1
ATOM 735 C C . ALA A 1 93 ? 5.780 9.128 -1.924 1.00 98.19 93 ALA A C 1
ATOM 737 O O . ALA A 1 93 ? 6.168 9.836 -0.996 1.00 98.19 93 ALA A O 1
ATOM 738 N N . LYS A 1 94 ? 6.624 8.627 -2.835 1.00 97.62 94 LYS A N 1
ATOM 739 C CA . LYS A 1 94 ? 8.069 8.889 -2.832 1.00 97.62 94 LYS A CA 1
ATOM 740 C C . LYS A 1 94 ? 8.400 10.363 -3.060 1.00 97.62 94 LYS A C 1
ATOM 742 O O . LYS A 1 94 ? 9.198 10.903 -2.304 1.00 97.62 94 LYS A O 1
ATOM 747 N N . LEU A 1 95 ? 7.769 11.034 -4.022 1.00 98.50 95 LEU A N 1
ATOM 748 C CA . LEU A 1 95 ? 7.994 12.468 -4.266 1.00 98.50 95 LEU A CA 1
ATOM 749 C C . LEU A 1 95 ? 7.652 13.332 -3.040 1.00 98.50 95 LEU A C 1
ATOM 751 O O . LEU A 1 95 ? 8.360 14.291 -2.721 1.00 98.50 95 LEU A O 1
ATOM 755 N N . GLN A 1 96 ? 6.582 12.980 -2.323 1.00 97.81 96 GLN A N 1
ATOM 756 C CA . GLN A 1 96 ? 6.223 13.665 -1.082 1.00 97.81 96 GLN A CA 1
ATOM 757 C C . GLN A 1 96 ? 7.157 13.305 0.072 1.00 97.81 96 GLN A C 1
ATOM 759 O O . GLN A 1 96 ? 7.587 14.196 0.796 1.00 97.81 96 GLN A O 1
ATOM 764 N N . HIS A 1 97 ? 7.485 12.026 0.238 1.00 95.31 97 HIS A N 1
ATOM 765 C CA . HIS A 1 97 ? 8.358 11.560 1.310 1.00 95.31 97 HIS A CA 1
ATOM 766 C C . HIS A 1 97 ? 9.760 12.183 1.239 1.00 95.31 97 HIS A C 1
ATOM 768 O O . HIS A 1 97 ? 10.325 12.540 2.266 1.00 95.31 97 HIS A O 1
ATOM 774 N N . GLU A 1 98 ? 10.308 12.332 0.033 1.00 94.81 98 GLU A N 1
ATOM 775 C CA . GLU A 1 98 ? 11.707 12.728 -0.163 1.00 94.81 98 GLU A CA 1
ATOM 776 C C . GLU A 1 98 ? 11.887 14.246 -0.252 1.00 94.81 98 GLU A C 1
ATOM 778 O O . GLU A 1 98 ? 12.883 14.780 0.230 1.00 94.81 98 GLU A O 1
ATOM 783 N N . GLN A 1 99 ? 10.937 14.958 -0.867 1.00 96.00 99 GLN A N 1
ATOM 784 C CA . GLN A 1 99 ? 11.080 16.392 -1.147 1.00 96.00 99 GLN A CA 1
ATOM 785 C C . GLN A 1 99 ? 9.837 17.227 -0.796 1.00 96.00 99 GLN A C 1
ATOM 787 O O . GLN A 1 99 ? 9.864 18.456 -0.930 1.00 96.00 99 GLN A O 1
ATOM 792 N N . GLY A 1 100 ? 8.752 16.609 -0.317 1.00 96.56 100 GLY A N 1
ATOM 793 C CA . GLY A 1 100 ? 7.502 17.301 0.018 1.00 96.56 100 GLY A CA 1
ATOM 794 C C . GLY A 1 100 ? 6.782 17.894 -1.197 1.00 96.56 100 GLY A C 1
ATOM 795 O O . GLY A 1 100 ? 6.074 18.887 -1.062 1.00 96.56 100 GLY A O 1
ATOM 796 N N . LEU A 1 101 ? 7.018 17.356 -2.398 1.00 98.19 101 LEU A N 1
ATOM 797 C CA . LEU A 1 101 ? 6.625 18.013 -3.651 1.00 98.19 101 LEU A CA 1
ATOM 798 C C . LEU A 1 101 ? 5.115 17.988 -3.926 1.00 98.19 101 LEU A C 1
ATOM 800 O O . LEU A 1 101 ? 4.649 18.787 -4.731 1.00 98.19 101 LEU A O 1
ATOM 804 N N . ILE A 1 102 ? 4.336 17.124 -3.268 1.00 97.94 102 ILE A N 1
ATOM 805 C CA . ILE A 1 102 ? 2.872 17.114 -3.421 1.00 97.94 102 ILE A CA 1
ATOM 806 C C . ILE A 1 102 ? 2.255 18.325 -2.718 1.00 97.94 102 ILE A C 1
ATOM 808 O O . ILE A 1 102 ? 1.335 18.923 -3.252 1.00 97.94 102 ILE A O 1
ATOM 812 N N . GLU A 1 103 ? 2.760 18.708 -1.547 1.00 95.75 103 GLU A N 1
ATOM 813 C CA . GLU A 1 103 ? 2.152 19.767 -0.722 1.00 95.75 103 GLU A CA 1
ATOM 814 C C . GLU A 1 103 ? 2.822 21.142 -0.874 1.00 95.75 103 GLU A C 1
ATOM 816 O O . GLU A 1 103 ? 2.387 22.113 -0.261 1.00 95.75 103 GLU A O 1
ATOM 821 N N . LYS A 1 104 ? 3.893 21.243 -1.667 1.00 96.88 104 LYS A N 1
ATOM 822 C CA . LYS A 1 104 ? 4.592 22.507 -1.928 1.00 96.88 104 LYS A CA 1
ATOM 823 C C . LYS A 1 104 ? 4.089 23.160 -3.201 1.00 96.88 104 LYS A C 1
ATOM 825 O O . LYS A 1 104 ? 4.097 22.516 -4.241 1.00 96.88 104 LYS A O 1
ATOM 830 N N . GLU A 1 105 ? 3.805 24.456 -3.142 1.00 97.00 105 GLU A N 1
ATOM 831 C CA . GLU A 1 105 ? 3.451 25.261 -4.321 1.00 97.00 105 GLU A CA 1
ATOM 832 C C . GLU A 1 105 ? 4.664 25.597 -5.199 1.00 97.00 105 GLU A C 1
ATOM 834 O O . GLU A 1 105 ? 4.547 25.743 -6.414 1.00 97.00 105 GLU A O 1
ATOM 839 N N . THR A 1 106 ? 5.851 25.691 -4.592 1.00 96.69 106 THR A N 1
ATOM 840 C CA . THR A 1 106 ? 7.116 25.975 -5.280 1.00 96.69 106 THR A CA 1
ATOM 841 C C . THR A 1 106 ? 8.239 25.072 -4.766 1.00 96.69 106 THR A C 1
ATOM 843 O O . THR A 1 106 ? 8.232 24.616 -3.620 1.00 96.69 106 THR A O 1
ATOM 846 N N . ALA A 1 107 ? 9.226 24.799 -5.618 1.00 97.12 107 ALA A N 1
ATOM 847 C CA . ALA A 1 107 ? 10.415 24.027 -5.272 1.00 97.12 107 ALA A CA 1
ATOM 848 C C . ALA A 1 107 ? 11.624 24.525 -6.069 1.00 97.12 107 ALA A C 1
ATOM 850 O O . ALA A 1 107 ? 11.480 25.046 -7.174 1.00 97.12 107 ALA A O 1
ATOM 851 N N . SER A 1 108 ? 12.827 24.361 -5.517 1.00 97.19 108 SER A N 1
ATOM 852 C CA . SER A 1 108 ? 14.055 24.650 -6.258 1.00 97.19 108 SER A CA 1
ATOM 853 C C . SER A 1 108 ? 14.280 23.606 -7.353 1.00 97.19 108 SER A C 1
ATOM 855 O O . SER A 1 108 ? 13.904 22.444 -7.191 1.00 97.19 108 SER A O 1
ATOM 857 N N . GLN A 1 109 ? 14.975 23.983 -8.431 1.00 96.50 109 GLN A N 1
ATOM 858 C CA . GLN A 1 109 ? 15.339 23.028 -9.483 1.00 96.50 109 GLN A CA 1
ATOM 859 C C . GLN A 1 109 ? 16.118 21.833 -8.917 1.00 96.50 109 GLN A C 1
ATOM 861 O O . GLN A 1 109 ? 15.888 20.709 -9.331 1.00 96.50 109 GLN A O 1
ATOM 866 N N . ASN A 1 110 ? 16.959 22.042 -7.899 1.00 95.31 110 ASN A N 1
ATOM 867 C CA . ASN A 1 110 ? 17.675 20.951 -7.237 1.00 95.31 110 ASN A CA 1
ATOM 868 C C . ASN A 1 110 ? 16.734 19.932 -6.560 1.00 95.31 110 ASN A C 1
ATOM 870 O O . ASN A 1 110 ? 17.027 18.741 -6.558 1.00 95.31 110 ASN A O 1
ATOM 874 N N . ALA A 1 111 ? 15.606 20.374 -5.992 1.00 96.44 111 ALA A N 1
ATOM 875 C CA . ALA A 1 111 ? 14.609 19.458 -5.435 1.00 96.44 111 ALA A CA 1
ATOM 876 C C . ALA A 1 111 ? 13.888 18.661 -6.536 1.00 96.44 111 ALA A C 1
ATOM 878 O O . ALA A 1 111 ? 13.553 17.504 -6.316 1.00 96.44 111 ALA A O 1
ATOM 879 N N . ILE A 1 112 ? 13.691 19.245 -7.723 1.00 97.94 112 ILE A N 1
ATOM 880 C CA . ILE A 1 112 ? 13.116 18.558 -8.892 1.00 97.94 112 ILE A CA 1
ATOM 881 C C . ILE A 1 112 ? 14.130 17.594 -9.532 1.00 97.94 112 ILE A C 1
ATOM 883 O O . ILE A 1 112 ? 13.779 16.473 -9.900 1.00 97.94 112 ILE A O 1
ATOM 887 N N . ASP A 1 113 ? 15.399 17.992 -9.612 1.00 97.00 113 ASP A N 1
ATOM 888 C CA . ASP A 1 113 ? 16.502 17.190 -10.146 1.00 97.00 113 ASP A CA 1
ATOM 889 C C . ASP A 1 113 ? 16.746 15.914 -9.325 1.00 97.00 113 ASP A C 1
ATOM 891 O O . ASP A 1 113 ? 17.129 14.890 -9.887 1.00 97.00 113 ASP A O 1
ATOM 895 N N . TRP A 1 114 ? 16.487 15.961 -8.014 1.00 97.06 114 TRP A N 1
ATOM 896 C CA . TRP A 1 114 ? 16.687 14.857 -7.064 1.00 97.06 114 TRP A CA 1
ATOM 897 C C . TRP A 1 114 ? 15.390 14.483 -6.332 1.00 97.06 114 TRP A C 1
ATOM 899 O O . TRP A 1 114 ? 15.392 14.174 -5.138 1.00 97.06 114 TRP A O 1
ATOM 909 N N . ALA A 1 115 ? 14.272 14.521 -7.060 1.00 97.44 115 ALA A N 1
ATOM 910 C CA . ALA A 1 115 ? 12.913 14.449 -6.523 1.00 97.44 115 ALA A CA 1
ATOM 911 C C . ALA A 1 115 ? 12.587 13.201 -5.691 1.00 97.44 115 ALA A C 1
ATOM 913 O O . ALA A 1 115 ? 11.715 13.255 -4.827 1.00 97.44 115 ALA A O 1
ATOM 914 N N . THR A 1 116 ? 13.281 12.086 -5.933 1.00 96.25 116 THR A N 1
ATOM 915 C CA . THR A 1 116 ? 13.088 10.830 -5.184 1.00 96.25 116 THR A CA 1
ATOM 916 C C . THR A 1 116 ? 14.269 10.483 -4.275 1.00 96.25 116 THR A C 1
ATOM 918 O O . THR A 1 116 ? 14.257 9.433 -3.635 1.00 96.25 116 THR A O 1
ATOM 921 N N . GLY A 1 117 ? 15.303 11.330 -4.240 1.00 93.12 117 GLY A N 1
ATOM 922 C CA . GLY A 1 117 ? 16.539 11.089 -3.491 1.00 93.12 117 GLY A CA 1
ATOM 923 C C . GLY A 1 117 ? 17.404 9.943 -4.034 1.00 93.12 117 GLY A C 1
ATOM 924 O O . GLY A 1 117 ? 18.393 9.570 -3.398 1.00 93.12 117 GLY A O 1
ATOM 925 N N . TYR A 1 118 ? 17.068 9.372 -5.195 1.00 92.94 118 TYR A N 1
ATOM 926 C CA . TYR A 1 118 ? 17.751 8.190 -5.704 1.00 92.94 118 TYR A CA 1
ATOM 927 C C . TYR A 1 118 ? 19.217 8.486 -6.037 1.00 92.94 118 TYR A C 1
ATOM 929 O O . TYR A 1 118 ? 19.543 9.453 -6.727 1.00 92.94 118 TYR A O 1
ATOM 937 N N . SER A 1 119 ? 20.103 7.598 -5.572 1.00 90.62 119 SER A N 1
ATOM 938 C CA . SER A 1 119 ? 21.559 7.690 -5.722 1.00 90.62 119 SER A CA 1
ATOM 939 C C . SER A 1 119 ? 22.195 8.953 -5.111 1.00 90.62 119 SER A C 1
ATOM 941 O O . SER A 1 119 ? 23.305 9.323 -5.509 1.00 90.62 119 SER A O 1
ATOM 943 N N . CYS A 1 120 ? 21.536 9.583 -4.135 1.00 88.00 120 CYS A N 1
ATOM 944 C CA . CYS A 1 120 ? 22.076 10.691 -3.354 1.00 88.00 120 CYS A CA 1
ATOM 945 C C . CYS A 1 120 ? 22.530 10.218 -1.965 1.00 88.00 120 CYS A C 1
ATOM 947 O O . CYS A 1 120 ? 21.716 9.844 -1.126 1.00 88.00 120 CYS A O 1
ATOM 949 N N . TYR A 1 121 ? 23.832 10.288 -1.685 1.00 83.81 121 TYR A N 1
ATOM 950 C CA . TYR A 1 121 ? 24.419 9.918 -0.394 1.00 83.81 121 TYR A CA 1
ATOM 951 C C . TYR A 1 121 ? 25.300 11.054 0.122 1.00 83.81 121 TYR A C 1
ATOM 953 O O . TYR A 1 121 ? 26.152 11.560 -0.606 1.00 83.81 121 TYR A O 1
ATOM 961 N N . ASN A 1 122 ? 25.118 11.472 1.380 1.00 78.81 122 ASN A N 1
ATOM 962 C CA . ASN A 1 122 ? 25.895 12.558 1.998 1.00 78.81 122 ASN A CA 1
ATOM 963 C C . ASN A 1 122 ? 25.989 13.822 1.116 1.00 78.81 122 ASN A C 1
ATOM 965 O O . ASN A 1 122 ? 27.062 14.402 0.959 1.00 78.81 122 ASN A O 1
ATOM 969 N N . LYS A 1 123 ? 24.858 14.232 0.520 1.00 78.12 123 LYS A N 1
ATOM 970 C CA . LYS A 1 123 ? 24.735 15.384 -0.400 1.00 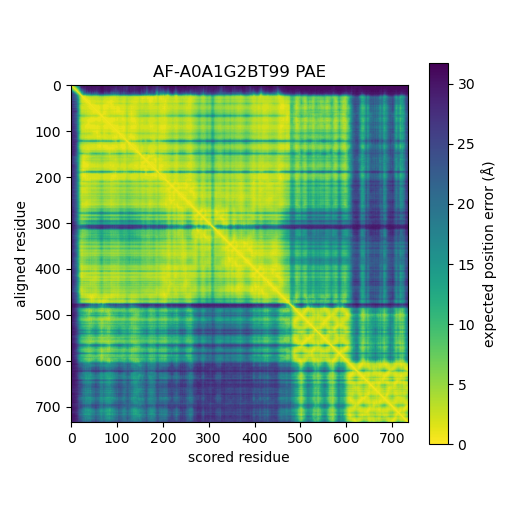78.12 123 LYS A CA 1
ATOM 971 C C . LYS A 1 123 ? 25.490 15.251 -1.734 1.00 78.12 123 LYS A C 1
ATOM 973 O O . LYS A 1 123 ? 25.579 16.226 -2.472 1.00 78.12 123 LYS A O 1
ATOM 978 N N . ARG A 1 124 ? 26.020 14.071 -2.066 1.00 88.19 124 ARG A N 1
ATOM 979 C CA . ARG A 1 124 ? 26.569 13.760 -3.392 1.00 88.19 124 ARG A CA 1
ATOM 980 C C . ARG A 1 124 ? 25.591 12.876 -4.141 1.00 88.19 124 ARG A C 1
ATOM 982 O O . ARG A 1 124 ? 25.209 11.827 -3.630 1.00 88.19 124 ARG A O 1
ATOM 989 N N . CYS A 1 125 ? 25.225 13.286 -5.345 1.00 92.56 125 CYS A N 1
ATOM 990 C CA . CYS A 1 125 ? 24.305 12.551 -6.196 1.00 92.56 125 CYS A CA 1
ATOM 991 C C . CYS A 1 125 ? 25.014 12.106 -7.475 1.00 92.56 125 CYS A C 1
ATOM 993 O O . CYS A 1 125 ? 25.937 12.768 -7.949 1.00 92.56 125 CYS A O 1
ATOM 995 N N . ASN A 1 126 ? 24.611 10.961 -8.020 1.00 93.19 126 ASN A N 1
ATOM 996 C CA . ASN A 1 126 ? 25.133 10.502 -9.301 1.00 93.19 126 ASN A CA 1
ATOM 997 C C . ASN A 1 126 ? 24.414 11.233 -10.439 1.00 93.19 126 ASN A C 1
ATOM 999 O O . ASN A 1 126 ? 23.228 11.003 -10.667 1.00 93.19 126 ASN A O 1
ATOM 1003 N N . GLU A 1 127 ? 25.162 12.064 -11.164 1.00 94.19 127 GLU A N 1
ATOM 1004 C CA . GLU A 1 127 ? 24.692 12.909 -12.270 1.00 94.19 127 GLU A CA 1
ATOM 1005 C C . GLU A 1 127 ? 23.891 12.162 -13.343 1.00 94.19 127 GLU A C 1
ATOM 1007 O O . GLU A 1 127 ? 22.997 12.746 -13.948 1.00 94.19 127 GLU A O 1
ATOM 1012 N N . LYS A 1 128 ? 24.123 10.854 -13.528 1.00 92.25 128 LYS A N 1
ATOM 1013 C CA . LYS A 1 128 ? 23.326 10.016 -14.440 1.00 92.25 128 LYS A CA 1
ATOM 1014 C C . LYS A 1 128 ? 21.820 10.065 -14.138 1.00 92.25 128 LYS A C 1
ATOM 1016 O O . LYS A 1 128 ? 21.019 9.906 -15.051 1.00 92.25 128 LYS A O 1
ATOM 1021 N N . TYR A 1 129 ? 21.440 10.241 -12.873 1.00 94.44 129 TYR A N 1
ATOM 1022 C CA . TYR A 1 129 ? 20.044 10.205 -12.429 1.00 94.44 129 TYR A CA 1
ATOM 1023 C C . TYR A 1 129 ? 19.456 11.594 -12.172 1.00 94.44 129 TYR A C 1
ATOM 1025 O O . TYR A 1 129 ? 18.421 11.694 -11.515 1.00 94.44 129 TYR A O 1
ATOM 1033 N N . ARG A 1 130 ? 20.109 12.664 -12.640 1.00 96.25 130 ARG A N 1
ATOM 1034 C CA . ARG A 1 130 ? 19.592 14.027 -12.501 1.00 96.25 130 ARG A CA 1
ATOM 1035 C C . ARG A 1 130 ? 18.318 14.204 -13.335 1.00 96.25 130 ARG A C 1
ATOM 1037 O O . ARG A 1 130 ? 18.284 13.842 -14.509 1.00 96.25 130 ARG A O 1
ATOM 1044 N N . GLY A 1 131 ? 17.305 14.830 -12.743 1.00 97.00 131 GLY A N 1
ATOM 1045 C CA . GLY A 1 131 ? 16.062 15.228 -13.406 1.00 97.00 131 GLY A CA 1
ATOM 1046 C C . GLY A 1 131 ? 14.860 14.388 -12.978 1.00 97.00 131 GLY A C 1
ATOM 1047 O O . GLY A 1 131 ? 14.980 13.201 -12.675 1.00 97.00 131 GLY A O 1
ATOM 1048 N N . ILE A 1 132 ? 13.674 15.003 -12.996 1.00 98.00 132 ILE A N 1
ATOM 1049 C CA . ILE A 1 132 ? 12.432 14.401 -12.483 1.00 98.00 132 ILE A CA 1
ATOM 1050 C C . ILE A 1 132 ? 12.106 13.042 -13.117 1.00 98.00 132 ILE A C 1
ATOM 1052 O O . ILE A 1 132 ? 11.770 12.101 -12.400 1.00 98.00 132 ILE A O 1
ATOM 1056 N N . TYR A 1 133 ? 12.265 12.906 -14.438 1.00 96.38 133 TYR A N 1
ATOM 1057 C CA . TYR A 1 133 ? 12.007 11.643 -15.131 1.00 96.38 133 TYR A CA 1
ATOM 1058 C C . TYR A 1 133 ? 12.990 10.549 -14.700 1.00 96.38 133 TYR A C 1
ATOM 1060 O O . TYR A 1 133 ? 12.565 9.463 -14.324 1.00 96.38 133 TYR A O 1
ATOM 1068 N N . ALA A 1 134 ? 14.295 10.843 -14.691 1.00 94.88 134 ALA A N 1
ATOM 1069 C CA . ALA A 1 134 ? 15.328 9.876 -14.319 1.00 94.88 134 ALA A CA 1
ATOM 1070 C C . ALA A 1 134 ? 15.198 9.418 -12.856 1.00 94.88 134 ALA A C 1
ATOM 1072 O O . ALA A 1 134 ? 15.437 8.253 -12.544 1.00 94.88 134 ALA A O 1
ATOM 1073 N N . GLN A 1 135 ? 14.776 10.319 -11.964 1.00 97.88 135 GLN A N 1
ATOM 1074 C CA . GLN A 1 135 ? 14.476 10.005 -10.568 1.00 97.88 135 GLN A CA 1
ATOM 1075 C C . GLN A 1 135 ? 13.265 9.072 -10.433 1.00 97.88 135 GLN A C 1
ATOM 1077 O O . GLN A 1 135 ? 13.345 8.063 -9.734 1.00 97.88 135 GLN A O 1
ATOM 1082 N N . LEU A 1 136 ? 12.160 9.374 -11.120 1.00 97.94 136 LEU A N 1
ATOM 1083 C CA . LEU A 1 136 ? 10.964 8.528 -11.128 1.00 97.94 136 LEU A CA 1
ATOM 1084 C C . LEU A 1 136 ? 11.241 7.139 -11.724 1.00 97.94 136 LEU A C 1
ATOM 1086 O O . LEU A 1 136 ? 10.846 6.131 -11.135 1.00 97.94 136 LEU A O 1
ATOM 1090 N N . ASP A 1 137 ? 11.943 7.091 -12.857 1.00 94.75 137 ASP A N 1
ATOM 1091 C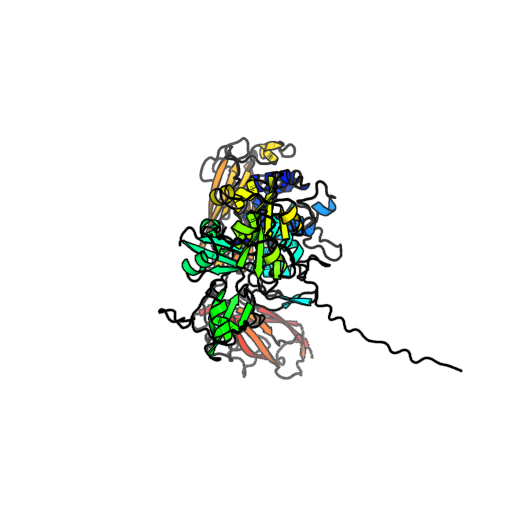 CA . ASP A 1 137 ? 12.314 5.860 -13.561 1.00 94.75 137 ASP A CA 1
ATOM 1092 C C . ASP A 1 137 ? 13.181 4.963 -12.666 1.00 94.75 137 ASP A C 1
ATOM 1094 O O . ASP A 1 137 ? 12.849 3.799 -12.430 1.00 94.75 137 ASP A O 1
ATOM 1098 N N . ALA A 1 138 ? 14.221 5.534 -12.050 1.00 93.44 138 ALA A N 1
ATOM 1099 C CA . ALA A 1 138 ? 15.094 4.799 -11.146 1.00 93.44 138 ALA A CA 1
ATOM 1100 C C . ALA A 1 138 ? 14.376 4.330 -9.870 1.00 93.44 138 ALA A C 1
ATOM 1102 O O . ALA A 1 138 ? 14.614 3.209 -9.406 1.00 93.44 138 ALA A O 1
ATOM 1103 N N . ALA A 1 139 ? 13.482 5.148 -9.302 1.00 95.50 139 ALA A N 1
ATOM 1104 C CA . ALA A 1 139 ? 12.695 4.768 -8.131 1.00 95.50 139 ALA A CA 1
ATOM 1105 C C . ALA A 1 139 ? 11.790 3.558 -8.415 1.00 95.50 139 ALA A C 1
ATOM 1107 O O . ALA A 1 139 ? 11.655 2.692 -7.543 1.00 95.50 139 ALA A O 1
ATOM 1108 N N . ALA A 1 140 ? 11.217 3.478 -9.621 1.00 94.25 140 ALA A N 1
ATOM 1109 C CA . ALA A 1 140 ? 10.399 2.356 -10.071 1.00 94.25 140 ALA A CA 1
ATOM 1110 C C . ALA A 1 140 ? 11.232 1.093 -10.350 1.00 94.25 140 ALA A C 1
ATOM 1112 O O . ALA A 1 140 ? 10.938 0.041 -9.776 1.00 94.25 140 ALA A O 1
ATOM 1113 N N . ASP A 1 141 ? 12.301 1.190 -11.156 1.00 88.25 141 ASP A N 1
ATOM 1114 C CA . ASP A 1 141 ? 13.161 0.040 -11.503 1.00 88.25 141 ASP A CA 1
ATOM 1115 C C . ASP A 1 141 ? 13.764 -0.607 -10.248 1.00 88.25 141 ASP A C 1
ATOM 1117 O O . ASP A 1 141 ? 13.846 -1.829 -10.107 1.00 88.25 141 ASP A O 1
ATOM 1121 N N . THR A 1 142 ? 14.103 0.217 -9.259 1.00 90.75 142 THR A N 1
ATOM 1122 C CA . THR A 1 142 ? 14.656 -0.248 -7.987 1.00 90.75 142 THR A CA 1
ATOM 1123 C C . THR A 1 142 ? 13.705 -1.178 -7.224 1.00 90.75 142 THR A C 1
ATOM 1125 O O . THR A 1 142 ? 14.167 -2.144 -6.614 1.00 90.75 142 THR A O 1
ATOM 1128 N N . GLN A 1 143 ? 12.384 -0.964 -7.288 1.00 91.00 143 GLN A N 1
ATOM 1129 C CA . GLN A 1 143 ? 11.420 -1.840 -6.602 1.00 91.00 143 GLN A CA 1
ATOM 1130 C C . GLN A 1 143 ? 11.453 -3.266 -7.147 1.00 91.00 143 GLN A C 1
ATOM 1132 O O . GLN A 1 143 ? 11.359 -4.234 -6.387 1.00 91.00 143 GLN A O 1
ATOM 1137 N N . ARG A 1 144 ? 11.631 -3.388 -8.463 1.00 76.38 144 ARG A N 1
ATOM 1138 C CA . ARG A 1 144 ? 11.803 -4.663 -9.152 1.00 76.38 144 ARG A CA 1
ATOM 1139 C C . ARG A 1 144 ? 13.130 -5.315 -8.765 1.00 76.38 144 ARG A C 1
ATOM 1141 O O . ARG A 1 144 ? 13.140 -6.472 -8.354 1.00 76.38 144 ARG A O 1
ATOM 1148 N N . ILE A 1 145 ? 14.228 -4.554 -8.791 1.00 79.88 145 ILE A N 1
ATOM 1149 C CA . ILE A 1 145 ? 15.559 -5.028 -8.372 1.00 79.88 145 ILE A CA 1
ATOM 1150 C C . ILE A 1 145 ? 15.520 -5.614 -6.952 1.00 79.88 145 ILE A C 1
ATOM 1152 O O . ILE A 1 145 ? 16.134 -6.651 -6.692 1.00 79.88 145 ILE A O 1
ATOM 1156 N N . TYR A 1 146 ? 14.804 -4.968 -6.032 1.00 85.50 146 TYR A N 1
ATOM 1157 C CA . TYR A 1 146 ? 14.673 -5.429 -4.649 1.00 85.50 146 TYR A CA 1
ATOM 1158 C C . TYR A 1 146 ? 13.839 -6.700 -4.502 1.00 85.50 146 TYR A C 1
ATOM 1160 O O . TYR A 1 146 ? 14.152 -7.528 -3.647 1.00 85.50 146 TYR A O 1
ATOM 1168 N N . ALA A 1 147 ? 12.832 -6.889 -5.354 1.00 73.12 147 ALA A N 1
ATOM 1169 C CA . ALA A 1 147 ? 12.039 -8.113 -5.388 1.00 73.12 147 ALA A CA 1
ATOM 1170 C C . ALA A 1 147 ? 12.794 -9.301 -6.016 1.00 73.12 147 ALA A C 1
ATOM 1172 O O . ALA A 1 147 ? 12.549 -10.451 -5.661 1.00 73.12 147 ALA A O 1
ATOM 1173 N N . GLU A 1 148 ? 13.717 -9.042 -6.945 1.00 68.31 148 GLU A N 1
ATOM 1174 C CA . GLU A 1 148 ? 14.400 -10.090 -7.716 1.00 68.31 148 GLU A CA 1
ATOM 1175 C C . GLU A 1 148 ? 15.709 -10.584 -7.081 1.00 68.31 148 GLU A C 1
ATOM 1177 O O . GLU A 1 148 ? 16.121 -11.724 -7.315 1.00 68.31 148 GLU A O 1
ATOM 1182 N N . ARG A 1 149 ? 16.407 -9.747 -6.301 1.00 70.50 149 ARG A N 1
ATOM 1183 C CA . ARG A 1 149 ? 17.748 -10.068 -5.784 1.00 70.50 149 ARG A CA 1
ATOM 1184 C C . ARG A 1 149 ? 17.716 -10.472 -4.312 1.00 70.50 149 ARG A C 1
ATOM 1186 O O . ARG A 1 149 ? 17.047 -9.862 -3.490 1.00 70.50 149 ARG A O 1
ATOM 1193 N N . THR A 1 150 ? 18.533 -11.459 -3.944 1.00 67.94 150 THR A N 1
ATOM 1194 C CA . THR A 1 150 ? 18.499 -12.069 -2.599 1.00 67.94 150 THR A CA 1
ATOM 1195 C C . THR A 1 150 ? 19.636 -11.639 -1.666 1.00 67.94 150 THR A C 1
ATOM 1197 O O . THR A 1 150 ? 19.773 -12.209 -0.587 1.00 67.94 150 THR A O 1
ATOM 1200 N N . TYR A 1 151 ? 20.520 -10.723 -2.077 1.00 75.06 151 TYR A N 1
ATOM 1201 C CA . TYR A 1 151 ? 21.704 -10.354 -1.281 1.00 75.06 151 TYR A CA 1
ATOM 1202 C C . TYR A 1 151 ? 21.446 -9.233 -0.265 1.00 75.06 151 TYR A C 1
ATOM 1204 O O . TYR A 1 151 ? 22.362 -8.843 0.459 1.00 75.06 151 TYR A O 1
ATOM 1212 N N . PHE A 1 152 ? 20.234 -8.678 -0.225 1.00 85.12 152 PHE A N 1
ATOM 1213 C CA . PHE A 1 152 ? 19.906 -7.578 0.671 1.00 85.12 152 PHE A CA 1
ATOM 1214 C C . PHE A 1 152 ? 19.782 -8.033 2.129 1.00 85.12 152 PHE A C 1
ATOM 1216 O O . PHE A 1 152 ? 19.384 -9.160 2.435 1.00 85.12 152 PHE A O 1
ATOM 1223 N N . SER A 1 153 ? 20.128 -7.132 3.050 1.00 87.56 153 SER A N 1
ATOM 1224 C CA . SER A 1 153 ? 20.071 -7.407 4.488 1.00 87.56 153 SER A CA 1
ATOM 1225 C C . SER A 1 153 ? 18.638 -7.610 4.981 1.00 87.56 153 SER A C 1
ATOM 1227 O O . SER A 1 153 ? 18.412 -8.530 5.771 1.00 87.56 153 SER A O 1
ATOM 1229 N N . TYR A 1 154 ? 17.696 -6.808 4.476 1.00 92.75 154 TYR A N 1
ATOM 1230 C CA . TYR A 1 154 ? 16.264 -6.904 4.756 1.00 92.75 154 TYR A CA 1
ATOM 1231 C C . TYR A 1 154 ? 15.584 -7.806 3.726 1.00 92.75 154 TYR A C 1
ATOM 1233 O O . TYR A 1 154 ? 15.839 -7.700 2.530 1.00 92.75 154 TYR A O 1
ATOM 1241 N N . SER A 1 155 ? 14.736 -8.717 4.200 1.00 91.12 155 SER A N 1
ATOM 1242 C CA . SER A 1 155 ? 13.964 -9.647 3.366 1.00 91.12 155 SER A CA 1
ATOM 1243 C C . SER A 1 155 ? 12.735 -10.130 4.133 1.00 91.12 155 SER A C 1
ATOM 1245 O O . SER A 1 155 ? 12.695 -10.040 5.364 1.00 91.12 155 SER A O 1
ATOM 1247 N N . VAL A 1 156 ? 11.737 -10.637 3.408 1.00 90.62 156 VAL A N 1
ATOM 1248 C CA . VAL A 1 156 ? 10.475 -11.105 3.992 1.00 90.62 156 VAL A CA 1
ATOM 1249 C C . VAL A 1 156 ? 10.727 -12.179 5.053 1.00 90.62 156 VAL A C 1
ATOM 1251 O O . VAL A 1 156 ? 11.461 -13.142 4.830 1.00 90.62 156 VAL A O 1
ATOM 1254 N N . GLY A 1 157 ? 10.125 -12.004 6.229 1.00 91.56 157 GLY A N 1
ATOM 1255 C CA . GLY A 1 157 ? 10.203 -12.947 7.341 1.00 91.56 157 GLY A CA 1
ATOM 1256 C C . GLY A 1 157 ? 11.552 -12.993 8.065 1.00 91.56 157 GLY A C 1
ATOM 1257 O O . GLY A 1 157 ? 11.696 -13.784 9.000 1.00 91.56 157 GLY A O 1
ATOM 1258 N N . LYS A 1 158 ? 12.531 -12.159 7.696 1.00 91.25 158 LYS A N 1
ATOM 1259 C CA . LYS A 1 158 ? 13.839 -12.098 8.361 1.00 91.25 158 LYS A CA 1
ATOM 1260 C C . LYS A 1 158 ? 13.893 -10.935 9.350 1.00 91.25 158 LYS A C 1
ATOM 1262 O O . LYS A 1 158 ? 13.890 -9.776 8.944 1.00 91.25 158 LYS A O 1
ATOM 1267 N N . GLU A 1 159 ? 14.009 -11.250 10.640 1.00 96.81 159 GLU A N 1
ATOM 1268 C CA . GLU A 1 159 ? 14.248 -10.232 11.669 1.00 96.81 159 GLU A CA 1
ATOM 1269 C C . GLU A 1 159 ? 15.611 -9.562 11.438 1.00 96.81 159 GLU A C 1
ATOM 1271 O O . GLU A 1 159 ? 16.640 -10.231 11.324 1.00 96.81 159 GLU A O 1
ATOM 1276 N N . THR A 1 160 ? 15.607 -8.236 11.337 1.00 96.12 160 THR A N 1
ATOM 1277 C CA . THR A 1 160 ? 16.786 -7.403 11.087 1.00 96.12 160 THR A CA 1
ATOM 1278 C C . THR A 1 160 ? 16.705 -6.155 11.963 1.00 96.12 160 THR A C 1
ATOM 1280 O O . THR A 1 160 ? 15.624 -5.606 12.170 1.00 96.12 160 THR A O 1
ATOM 1283 N N . LYS A 1 161 ? 17.843 -5.708 12.501 1.00 97.44 161 LYS A N 1
ATOM 1284 C CA . LYS A 1 161 ? 17.916 -4.481 13.301 1.00 97.44 161 LYS A CA 1
ATOM 1285 C C . LYS A 1 161 ? 18.092 -3.268 12.382 1.00 97.44 161 LYS A C 1
ATOM 1287 O O . LYS A 1 161 ? 19.015 -3.267 11.569 1.00 97.44 161 LYS A O 1
ATOM 1292 N N . THR A 1 162 ? 17.230 -2.267 12.518 1.00 96.50 162 THR A N 1
ATOM 1293 C CA . THR A 1 162 ? 17.314 -0.991 11.802 1.00 96.50 162 THR A CA 1
ATOM 1294 C C . THR A 1 162 ? 18.443 -0.120 12.349 1.00 96.50 162 THR A C 1
ATOM 1296 O O . THR A 1 162 ? 18.956 -0.348 13.449 1.00 96.50 162 THR A O 1
ATOM 1299 N N . THR A 1 163 ? 18.847 0.897 11.589 1.00 95.12 163 THR A N 1
ATOM 1300 C CA . THR A 1 163 ? 19.926 1.818 11.980 1.00 95.12 163 THR A CA 1
ATOM 1301 C C . THR A 1 163 ? 19.567 2.636 13.224 1.00 95.12 163 THR A C 1
ATOM 1303 O O . THR A 1 163 ? 20.438 2.923 14.039 1.00 95.12 163 THR A O 1
ATOM 1306 N N . ASP A 1 164 ? 18.286 2.956 13.413 1.00 94.88 164 ASP A N 1
ATOM 1307 C CA . ASP A 1 164 ? 17.725 3.580 14.621 1.00 94.88 164 ASP A CA 1
ATOM 1308 C C . ASP A 1 164 ? 17.435 2.586 15.762 1.00 94.88 164 ASP A C 1
ATOM 1310 O O . ASP A 1 164 ? 16.931 2.970 16.812 1.00 94.88 164 ASP A O 1
ATOM 1314 N N . GLY A 1 165 ? 17.819 1.316 15.608 1.00 94.44 165 GLY A N 1
ATOM 1315 C CA . GLY A 1 165 ? 17.920 0.361 16.708 1.00 94.44 165 GLY A CA 1
ATOM 1316 C C . GLY A 1 165 ? 16.717 -0.556 16.925 1.00 94.44 165 GLY A C 1
ATOM 1317 O O . GLY A 1 165 ? 16.809 -1.451 17.770 1.00 94.44 165 GLY A O 1
ATOM 1318 N N . PHE A 1 166 ? 15.644 -0.401 16.152 1.00 94.94 166 PHE A N 1
ATOM 1319 C CA . PHE A 1 166 ? 14.451 -1.242 16.231 1.00 94.94 166 PHE A CA 1
ATOM 1320 C C . PHE A 1 166 ? 14.661 -2.592 15.546 1.00 94.94 166 PHE A C 1
ATOM 1322 O O . PHE A 1 166 ? 15.452 -2.730 14.615 1.00 94.94 166 PHE A O 1
ATOM 1329 N N . LYS A 1 167 ? 13.952 -3.621 16.009 1.00 96.94 167 LYS A N 1
ATOM 1330 C CA . LYS A 1 167 ? 13.910 -4.925 15.342 1.00 96.94 167 LYS A CA 1
ATOM 1331 C C . LYS A 1 167 ? 12.668 -4.993 14.471 1.00 96.94 167 LYS A C 1
ATOM 1333 O O . LYS A 1 167 ? 11.561 -4.875 14.984 1.00 96.94 167 LYS A O 1
ATOM 1338 N N . VAL A 1 168 ? 12.865 -5.227 13.180 1.00 97.50 168 VAL A N 1
ATOM 1339 C CA . VAL A 1 168 ? 11.778 -5.358 12.209 1.00 97.50 168 VAL A CA 1
ATOM 1340 C C . VAL A 1 168 ? 11.894 -6.681 11.471 1.00 97.50 168 VAL A C 1
ATOM 1342 O O . VAL A 1 168 ? 12.989 -7.174 11.197 1.00 97.50 168 VAL A O 1
ATOM 1345 N N . LYS A 1 169 ? 10.750 -7.265 11.141 1.00 97.44 169 LYS A N 1
ATOM 1346 C CA . LYS A 1 169 ? 10.602 -8.510 10.395 1.00 97.44 169 LYS A CA 1
ATOM 1347 C C . LYS A 1 169 ? 9.570 -8.266 9.289 1.00 97.44 169 LYS A C 1
ATOM 1349 O O . LYS A 1 169 ? 8.396 -8.561 9.500 1.00 97.44 169 LYS A O 1
ATOM 1354 N N . PRO A 1 170 ? 9.987 -7.725 8.128 1.00 97.38 170 PRO A N 1
ATOM 1355 C CA . PRO A 1 170 ? 9.067 -7.378 7.048 1.00 97.38 170 PRO A CA 1
ATOM 1356 C C . PRO A 1 170 ? 8.133 -8.541 6.691 1.00 97.38 170 PRO A C 1
ATOM 1358 O O . PRO A 1 170 ? 8.595 -9.652 6.426 1.00 97.38 170 PRO A O 1
ATOM 1361 N N . ALA A 1 171 ? 6.825 -8.296 6.697 1.00 95.25 171 ALA A N 1
ATOM 1362 C CA . ALA A 1 171 ? 5.792 -9.296 6.434 1.00 95.25 171 ALA A CA 1
ATOM 1363 C C . ALA A 1 171 ? 5.566 -9.532 4.933 1.00 95.25 171 ALA A C 1
ATOM 1365 O O . ALA A 1 171 ? 5.061 -10.582 4.544 1.00 95.25 171 ALA A O 1
ATOM 1366 N N . ASN A 1 172 ? 5.952 -8.569 4.094 1.00 93.19 172 ASN A N 1
ATOM 1367 C CA . ASN A 1 172 ? 5.787 -8.596 2.644 1.00 93.19 172 ASN A CA 1
ATOM 1368 C C . ASN A 1 172 ? 6.965 -7.906 1.931 1.00 93.19 172 ASN A C 1
ATOM 1370 O O . ASN A 1 172 ? 7.817 -7.273 2.571 1.00 93.19 172 ASN A O 1
ATOM 1374 N N . GLN A 1 173 ? 7.042 -8.074 0.608 1.00 93.50 173 GLN A N 1
ATOM 1375 C CA . GLN A 1 173 ? 8.156 -7.569 -0.195 1.00 93.50 173 GLN A CA 1
ATOM 1376 C C . GLN A 1 173 ? 8.155 -6.037 -0.261 1.00 93.50 173 GLN A C 1
ATOM 1378 O O . GLN A 1 173 ? 9.217 -5.426 -0.192 1.00 93.50 173 GLN A O 1
ATOM 1383 N N . ALA A 1 174 ? 6.985 -5.406 -0.323 1.00 96.38 174 ALA A N 1
ATOM 1384 C CA . ALA A 1 174 ? 6.818 -3.960 -0.344 1.00 96.38 174 ALA A CA 1
ATOM 1385 C C . ALA A 1 174 ? 7.435 -3.289 0.893 1.00 96.38 174 ALA A C 1
ATOM 1387 O O . ALA A 1 174 ? 8.227 -2.351 0.780 1.00 96.38 174 ALA A O 1
ATOM 1388 N N . THR A 1 175 ? 7.167 -3.833 2.079 1.00 97.38 175 THR A N 1
ATOM 1389 C CA . THR A 1 175 ? 7.777 -3.366 3.328 1.00 97.38 175 THR A CA 1
ATOM 1390 C C . THR A 1 175 ? 9.280 -3.655 3.354 1.00 97.38 175 THR A C 1
ATOM 1392 O O . THR A 1 175 ? 10.061 -2.799 3.764 1.00 97.38 175 THR A O 1
ATOM 1395 N N . ALA A 1 176 ? 9.724 -4.820 2.865 1.00 96.69 176 ALA A N 1
ATOM 1396 C CA . ALA A 1 176 ? 11.155 -5.120 2.766 1.00 96.69 176 ALA A CA 1
ATOM 1397 C C . ALA A 1 176 ? 11.886 -4.112 1.861 1.00 96.69 176 ALA A C 1
ATOM 1399 O O . ALA A 1 176 ? 12.941 -3.609 2.245 1.00 96.69 176 ALA A O 1
ATOM 1400 N N . ASN A 1 177 ? 11.303 -3.757 0.714 1.00 96.38 177 ASN A N 1
ATOM 1401 C CA . ASN A 1 177 ? 11.845 -2.775 -0.224 1.00 96.38 177 ASN A CA 1
ATOM 1402 C C . ASN A 1 177 ? 12.073 -1.405 0.429 1.00 96.38 177 ASN A C 1
ATOM 1404 O O . ASN A 1 177 ? 13.117 -0.788 0.202 1.00 96.38 177 ASN A O 1
ATOM 1408 N N . LEU A 1 178 ? 11.134 -0.946 1.265 1.00 97.00 178 LEU A N 1
ATOM 1409 C CA . LEU A 1 178 ? 11.290 0.306 2.007 1.00 97.00 178 LEU A CA 1
ATOM 1410 C C . LEU A 1 178 ? 12.498 0.265 2.941 1.00 97.00 178 LEU A C 1
ATOM 1412 O O . LEU A 1 178 ? 13.279 1.208 2.941 1.00 97.00 178 LEU A O 1
ATOM 1416 N N . TYR A 1 179 ? 12.715 -0.833 3.669 1.00 97.12 179 TYR A N 1
ATOM 1417 C CA . TYR A 1 179 ? 13.883 -0.961 4.548 1.00 97.12 179 TYR A CA 1
ATOM 1418 C C . TYR A 1 179 ? 15.208 -1.145 3.805 1.00 97.12 179 TYR A C 1
ATOM 1420 O O . TYR A 1 179 ? 16.249 -0.717 4.305 1.00 97.12 179 TYR A O 1
ATOM 1428 N N . ILE A 1 180 ? 15.191 -1.759 2.617 1.00 94.62 180 ILE A N 1
ATOM 1429 C CA . ILE A 1 180 ? 16.378 -1.823 1.752 1.00 94.62 180 ILE A CA 1
ATOM 1430 C C . ILE A 1 180 ? 16.793 -0.408 1.330 1.00 94.62 180 ILE A C 1
ATOM 1432 O O . ILE A 1 180 ? 17.984 -0.099 1.349 1.00 94.62 180 ILE A O 1
ATOM 1436 N N . TYR A 1 181 ? 15.824 0.442 0.979 1.00 93.25 181 TYR A N 1
ATOM 1437 C CA . TYR A 1 181 ? 16.076 1.826 0.579 1.00 93.25 181 TYR A CA 1
ATOM 1438 C C . TYR A 1 181 ? 16.422 2.730 1.776 1.00 93.25 181 TYR A C 1
ATOM 1440 O O . TYR A 1 181 ? 17.445 3.413 1.774 1.00 93.25 181 TYR A O 1
ATOM 1448 N N . THR A 1 182 ? 15.588 2.695 2.815 1.00 93.25 182 THR A N 1
ATOM 1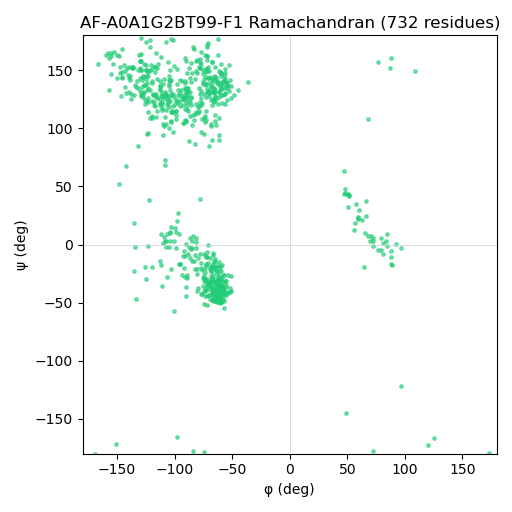449 C CA . THR A 1 182 ? 15.673 3.502 4.036 1.00 93.25 182 THR A CA 1
ATOM 1450 C C . THR A 1 182 ? 15.725 2.569 5.250 1.00 93.25 182 THR A C 1
ATOM 1452 O O . THR A 1 182 ? 14.680 2.155 5.756 1.00 93.25 182 THR A O 1
ATOM 1455 N N . PRO A 1 183 ? 16.918 2.242 5.781 1.00 95.44 183 PRO A N 1
ATOM 1456 C CA . PRO A 1 183 ? 17.082 1.294 6.888 1.00 95.44 183 PRO A C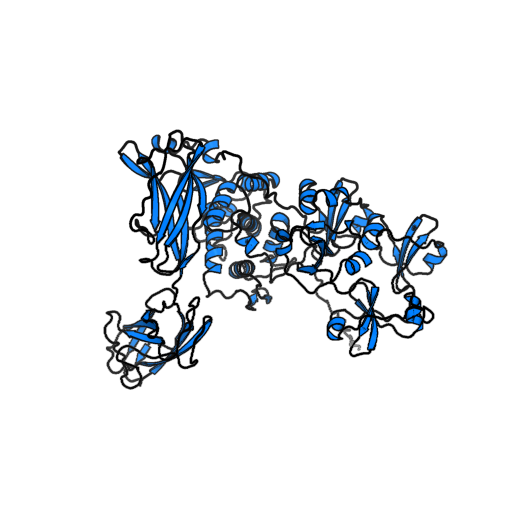A 1
ATOM 1457 C C . PRO A 1 183 ? 16.745 1.907 8.262 1.00 95.44 183 PRO A C 1
ATOM 1459 O O . PRO A 1 183 ? 17.439 1.652 9.244 1.00 95.44 183 PRO A O 1
ATOM 1462 N N . TYR A 1 184 ? 15.701 2.733 8.335 1.00 95.81 184 TYR A N 1
ATOM 1463 C CA . TYR A 1 184 ? 15.222 3.411 9.540 1.00 95.81 184 TYR A CA 1
ATOM 1464 C C . TYR A 1 184 ? 13.732 3.135 9.702 1.00 95.81 184 TYR A C 1
ATOM 1466 O O . TYR A 1 184 ? 12.959 3.378 8.772 1.00 95.81 184 TYR A O 1
ATOM 1474 N N . GLN A 1 185 ? 13.315 2.652 10.871 1.00 96.50 185 GLN A N 1
ATOM 1475 C CA . GLN A 1 185 ? 11.886 2.549 11.171 1.00 96.50 185 GLN A CA 1
ATOM 1476 C C . GLN A 1 185 ? 11.271 3.950 11.232 1.00 96.50 185 GLN A C 1
ATOM 1478 O O . GLN A 1 185 ? 10.250 4.207 10.595 1.00 96.50 185 GLN A O 1
ATOM 1483 N N . GLY A 1 186 ? 11.951 4.856 11.928 1.00 94.50 186 GLY A N 1
ATOM 1484 C CA . GLY A 1 186 ? 11.478 6.192 12.229 1.00 94.50 186 GLY A CA 1
ATOM 1485 C C . GLY A 1 186 ? 10.358 6.213 13.267 1.00 94.50 186 GLY A C 1
ATOM 1486 O O . GLY A 1 186 ? 9.952 5.183 13.814 1.00 94.50 186 GLY A O 1
ATOM 1487 N N . GLY A 1 187 ? 9.860 7.414 13.539 1.00 90.75 187 GLY A N 1
ATOM 1488 C CA . GLY A 1 187 ? 8.777 7.648 14.485 1.00 90.75 187 GLY A CA 1
ATOM 1489 C C . GLY A 1 187 ? 8.238 9.078 14.413 1.00 90.75 187 GLY A C 1
ATOM 1490 O O . GLY A 1 187 ? 8.715 9.880 13.605 1.00 90.75 187 GLY A O 1
ATOM 1491 N N . PRO A 1 188 ? 7.236 9.410 15.244 1.00 82.56 188 PRO A N 1
ATOM 1492 C CA . PRO A 1 188 ? 6.637 10.743 15.261 1.00 82.56 188 PRO A CA 1
ATOM 1493 C C . PRO A 1 188 ? 7.592 11.823 15.786 1.00 82.56 188 PRO A C 1
ATOM 1495 O O . PRO A 1 188 ? 7.557 12.951 15.299 1.00 82.56 188 PRO A O 1
ATOM 1498 N N . ALA A 1 189 ? 8.502 11.459 16.695 1.00 77.81 189 ALA A N 1
ATOM 1499 C CA . ALA A 1 189 ? 9.588 12.307 17.168 1.00 77.81 189 ALA A CA 1
ATOM 1500 C C . ALA A 1 189 ? 10.938 11.828 16.596 1.00 77.81 189 ALA A C 1
ATOM 1502 O O . ALA A 1 189 ? 11.297 10.657 16.721 1.00 77.81 189 ALA A O 1
ATOM 1503 N N . GLY A 1 190 ? 11.714 12.735 15.992 1.00 78.94 190 GLY A N 1
ATOM 1504 C CA . GLY A 1 190 ? 13.073 12.454 15.510 1.00 78.94 190 GLY A CA 1
ATOM 1505 C C . GLY A 1 190 ? 13.161 12.099 14.021 1.00 78.94 190 GLY A C 1
ATOM 1506 O O . GLY A 1 190 ? 12.841 12.920 13.163 1.00 78.94 190 GLY A O 1
ATOM 1507 N N . ILE A 1 191 ? 13.688 10.913 13.698 1.00 83.12 191 ILE A N 1
ATOM 1508 C CA . ILE A 1 191 ? 13.923 10.487 12.308 1.00 83.12 191 ILE A CA 1
ATOM 1509 C C . ILE A 1 191 ? 12.593 10.051 11.687 1.00 83.12 191 ILE A C 1
ATOM 1511 O O . ILE A 1 191 ? 11.956 9.126 12.179 1.00 83.12 191 ILE A O 1
ATOM 1515 N N . GLY A 1 192 ? 12.202 10.675 10.573 1.00 86.31 192 GLY A N 1
ATOM 1516 C CA . GLY A 1 192 ? 10.975 10.320 9.858 1.00 86.31 192 GLY A CA 1
ATOM 1517 C C . GLY A 1 192 ? 10.995 8.891 9.307 1.00 86.31 192 GLY A C 1
ATOM 1518 O O . GLY A 1 192 ? 10.064 8.136 9.556 1.00 86.31 192 GLY A O 1
ATOM 1519 N N . GLY A 1 193 ? 12.066 8.494 8.608 1.00 93.50 193 GLY A N 1
ATOM 1520 C CA . GLY A 1 193 ? 12.271 7.119 8.131 1.00 93.50 193 GLY A CA 1
ATOM 1521 C C . GLY A 1 193 ? 11.054 6.521 7.412 1.00 93.50 193 GLY A C 1
ATOM 1522 O O . GLY A 1 193 ? 10.298 7.221 6.742 1.00 93.50 193 GLY A O 1
ATOM 1523 N N . ASN A 1 194 ? 10.830 5.219 7.583 1.00 97.12 194 ASN A N 1
ATOM 1524 C CA . ASN A 1 194 ? 9.665 4.556 6.993 1.00 97.12 194 ASN A CA 1
ATOM 1525 C C . ASN A 1 194 ? 8.326 4.975 7.633 1.00 97.12 194 ASN A C 1
ATOM 1527 O O . ASN A 1 194 ? 7.287 4.879 6.980 1.00 97.12 194 ASN A O 1
ATOM 1531 N N . TYR A 1 195 ? 8.339 5.514 8.854 1.00 95.62 195 TYR A N 1
ATOM 1532 C CA . TYR A 1 195 ? 7.173 6.138 9.479 1.00 95.62 195 TYR A CA 1
ATOM 1533 C C . TYR A 1 195 ? 6.669 7.362 8.690 1.00 95.62 195 TYR A C 1
ATOM 1535 O O . TYR A 1 195 ? 5.466 7.510 8.473 1.00 95.62 195 TYR A O 1
ATOM 1543 N N . ALA A 1 196 ? 7.563 8.217 8.184 1.00 94.69 196 ALA A N 1
ATOM 1544 C CA . ALA A 1 196 ? 7.179 9.373 7.370 1.00 94.69 196 ALA A CA 1
ATOM 1545 C C . ALA A 1 196 ? 6.566 8.947 6.027 1.00 94.69 196 ALA A C 1
ATOM 1547 O O . ALA A 1 196 ? 5.545 9.502 5.616 1.00 94.69 196 ALA A O 1
ATOM 1548 N N . PHE A 1 197 ? 7.126 7.920 5.379 1.00 97.00 197 PHE A N 1
ATOM 1549 C CA . PHE A 1 197 ? 6.506 7.309 4.201 1.00 97.00 197 PHE A CA 1
ATOM 1550 C C . PHE A 1 197 ? 5.108 6.768 4.529 1.00 97.00 197 PHE A C 1
ATOM 1552 O O . PHE A 1 197 ? 4.150 7.059 3.813 1.00 97.00 197 PHE A O 1
ATOM 1559 N N . TRP A 1 198 ? 4.969 6.027 5.632 1.00 96.31 198 TRP A N 1
ATOM 1560 C CA . TRP A 1 198 ? 3.689 5.474 6.074 1.00 96.31 198 TRP A CA 1
ATOM 1561 C C . TRP A 1 198 ? 2.633 6.556 6.326 1.00 96.31 198 TRP A C 1
ATOM 1563 O O . TRP A 1 198 ? 1.475 6.359 5.956 1.00 96.31 198 TRP A O 1
ATOM 1573 N N . ARG A 1 199 ? 3.006 7.706 6.904 1.00 93.75 199 ARG A N 1
ATOM 1574 C CA . ARG A 1 199 ? 2.083 8.838 7.102 1.00 93.75 199 ARG A CA 1
ATOM 1575 C C . ARG A 1 199 ? 1.541 9.364 5.777 1.00 93.75 199 ARG A C 1
ATOM 1577 O O . ARG A 1 199 ? 0.331 9.535 5.636 1.00 93.75 199 ARG A O 1
ATOM 1584 N N . VAL A 1 200 ? 2.415 9.558 4.786 1.00 95.69 200 VAL A N 1
ATOM 1585 C CA . VAL A 1 200 ? 2.018 9.956 3.424 1.00 95.69 200 VAL A CA 1
ATOM 1586 C C . VAL A 1 200 ? 1.107 8.895 2.801 1.00 95.69 200 VAL A C 1
ATOM 1588 O O . VAL A 1 200 ? 0.037 9.222 2.286 1.00 95.69 200 VAL A O 1
ATOM 1591 N N . TRP A 1 201 ? 1.503 7.622 2.883 1.00 96.88 201 TRP A N 1
ATOM 1592 C CA . TRP A 1 201 ? 0.752 6.498 2.322 1.00 96.88 201 TRP A CA 1
ATOM 1593 C C . TRP A 1 201 ? -0.653 6.387 2.922 1.00 96.88 201 TRP A C 1
ATOM 1595 O O . TRP A 1 201 ? -1.648 6.323 2.199 1.00 96.88 201 TRP A O 1
ATOM 1605 N N . SER A 1 202 ? -0.738 6.434 4.251 1.00 93.69 202 SER A N 1
ATOM 1606 C CA . SER A 1 202 ? -1.979 6.304 5.013 1.00 93.69 202 SER A CA 1
ATOM 1607 C C . SER A 1 202 ? -2.927 7.477 4.818 1.00 93.69 202 SER A C 1
ATOM 1609 O O . SER A 1 202 ? -4.136 7.292 4.923 1.00 93.69 202 SER A O 1
ATOM 1611 N N . ARG A 1 203 ? -2.402 8.674 4.542 1.00 93.56 203 ARG A N 1
ATOM 1612 C CA . ARG A 1 203 ? -3.211 9.870 4.294 1.00 93.56 203 ARG A CA 1
ATOM 1613 C C . ARG A 1 203 ? -3.841 9.875 2.905 1.00 93.56 203 ARG A C 1
ATOM 1615 O O . ARG A 1 203 ? -5.006 10.244 2.779 1.00 93.56 203 ARG A O 1
ATOM 1622 N N . TYR A 1 204 ? -3.076 9.481 1.886 1.00 95.69 204 TYR A N 1
ATOM 1623 C CA . TYR A 1 204 ? -3.445 9.712 0.486 1.00 95.69 204 TYR A CA 1
ATOM 1624 C C . TYR A 1 204 ? -3.803 8.457 -0.304 1.00 95.69 204 TYR A C 1
ATOM 1626 O O . TYR A 1 204 ? -4.663 8.519 -1.181 1.00 95.69 204 TYR A O 1
ATOM 1634 N N . PHE A 1 205 ? -3.133 7.335 -0.050 1.00 96.44 205 PHE A N 1
ATOM 1635 C CA . PHE A 1 205 ? -2.974 6.298 -1.074 1.00 96.44 205 PHE A CA 1
ATOM 1636 C C . PHE A 1 205 ? -3.422 4.902 -0.660 1.00 96.44 205 PHE A C 1
ATOM 1638 O O . PHE A 1 205 ? -3.666 4.075 -1.541 1.00 96.44 205 PHE A O 1
ATOM 1645 N N . THR A 1 206 ? -3.529 4.644 0.641 1.00 93.62 206 THR A N 1
ATOM 1646 C CA . THR A 1 206 ? -3.752 3.294 1.150 1.00 93.62 206 THR A CA 1
ATOM 1647 C C . THR A 1 206 ? -5.085 2.678 0.723 1.00 93.62 206 THR A C 1
ATOM 1649 O O . THR A 1 206 ? -6.125 3.334 0.686 1.00 93.62 206 THR A O 1
ATOM 1652 N N . GLU A 1 207 ? -5.048 1.370 0.480 1.00 92.81 207 GLU A N 1
ATOM 1653 C CA . GLU A 1 207 ? -6.219 0.507 0.292 1.00 92.81 207 GLU A CA 1
ATOM 1654 C C . GLU A 1 207 ? -6.773 -0.035 1.622 1.00 92.81 207 GLU A C 1
ATOM 1656 O O . GLU A 1 207 ? -7.713 -0.831 1.634 1.00 92.81 207 GLU A O 1
ATOM 1661 N N . ARG A 1 208 ? -6.217 0.430 2.748 1.00 92.00 208 ARG A N 1
ATOM 1662 C CA . ARG A 1 208 ? -6.682 0.196 4.120 1.00 92.00 208 ARG A CA 1
ATOM 1663 C C . ARG A 1 208 ? -7.288 1.489 4.689 1.00 92.00 208 ARG A C 1
ATOM 1665 O O . ARG A 1 208 ? -6.687 2.136 5.553 1.00 92.00 208 ARG A O 1
ATOM 1672 N N . PRO A 1 209 ? -8.446 1.946 4.181 1.00 88.56 209 PRO A N 1
ATOM 1673 C CA . PRO A 1 209 ? -8.960 3.262 4.527 1.00 88.56 209 PRO A CA 1
ATOM 1674 C C . PRO A 1 209 ? -9.513 3.339 5.957 1.00 88.56 209 PRO A C 1
ATOM 1676 O O . PRO A 1 209 ? -9.422 4.396 6.580 1.00 88.56 209 PRO A O 1
ATOM 1679 N N . PHE A 1 210 ? -10.058 2.242 6.483 1.00 90.75 210 PHE A N 1
ATOM 1680 C CA . PHE A 1 210 ? -10.637 2.136 7.822 1.00 90.75 210 PHE A CA 1
ATOM 1681 C C . PHE A 1 210 ? -9.555 2.037 8.901 1.00 90.75 210 PHE A C 1
ATOM 1683 O O . PHE A 1 210 ? -8.607 1.258 8.768 1.00 90.75 210 PHE A O 1
ATOM 1690 N N . ALA A 1 211 ? -9.707 2.849 9.947 1.00 89.00 211 ALA A N 1
ATOM 1691 C CA . ALA A 1 211 ? -8.772 2.953 11.062 1.00 89.00 211 ALA A CA 1
ATOM 1692 C C . ALA A 1 211 ? -9.227 2.112 12.272 1.00 89.00 211 ALA A C 1
ATOM 1694 O O . ALA A 1 211 ? -10.088 1.241 12.147 1.00 89.00 211 ALA A O 1
ATOM 1695 N N . GLU A 1 212 ? -8.616 2.354 13.431 1.00 91.88 212 GLU A N 1
ATOM 1696 C CA . GLU A 1 212 ? -8.878 1.613 14.664 1.00 91.88 212 GLU A CA 1
ATOM 1697 C C . GLU A 1 212 ? -10.357 1.697 15.058 1.00 91.88 212 GLU A C 1
ATOM 1699 O O . GLU A 1 212 ? -10.960 2.764 14.982 1.00 91.88 212 GLU A O 1
ATOM 1704 N N . GLY A 1 213 ? -10.944 0.573 15.472 1.00 92.44 213 GLY A N 1
ATOM 1705 C CA . GLY A 1 213 ? -12.318 0.511 15.975 1.00 92.44 213 GLY A CA 1
ATOM 1706 C C . GLY A 1 213 ? -13.409 0.506 14.903 1.00 92.44 213 GLY A C 1
ATOM 1707 O O . GLY A 1 213 ? -14.579 0.331 15.245 1.00 92.44 213 GLY A O 1
ATOM 1708 N N . ALA A 1 214 ? -13.061 0.650 13.619 1.00 94.88 214 ALA A N 1
ATOM 1709 C CA . ALA A 1 214 ? -14.041 0.597 12.539 1.00 94.88 214 ALA A CA 1
ATOM 1710 C C . ALA A 1 214 ? -14.776 -0.752 12.524 1.00 94.88 214 ALA A C 1
ATOM 1712 O O . ALA A 1 214 ? -14.154 -1.814 12.611 1.00 94.88 214 ALA A O 1
ATOM 1713 N N . LEU A 1 215 ? -16.100 -0.695 12.396 1.00 95.94 215 LEU A N 1
ATOM 1714 C CA . LEU A 1 215 ? -16.971 -1.859 12.281 1.00 95.94 215 LEU A CA 1
ATOM 1715 C C . LEU A 1 215 ? -17.402 -2.002 10.829 1.00 95.94 215 LEU A C 1
ATOM 1717 O O . LEU A 1 215 ? -17.810 -1.021 10.209 1.00 95.94 215 LEU A O 1
ATOM 1721 N N . LEU A 1 216 ? -17.309 -3.211 10.292 1.00 96.75 216 LEU A N 1
ATOM 1722 C CA . LEU A 1 216 ? -17.565 -3.490 8.885 1.00 96.75 216 LEU A CA 1
ATOM 1723 C C . LEU A 1 216 ? -18.522 -4.674 8.743 1.00 96.75 216 LEU A C 1
ATOM 1725 O O . LEU A 1 216 ? -18.519 -5.578 9.579 1.00 96.75 216 LEU A O 1
ATOM 1729 N N . ILE A 1 217 ? -19.284 -4.694 7.655 1.00 96.81 217 ILE A N 1
ATOM 1730 C CA . ILE A 1 217 ? -20.059 -5.854 7.212 1.00 96.81 217 ILE A CA 1
ATOM 1731 C C . ILE A 1 217 ? -19.638 -6.207 5.787 1.00 96.81 217 ILE A C 1
ATOM 1733 O O . ILE A 1 217 ? -19.606 -5.357 4.896 1.00 96.81 217 ILE A O 1
ATOM 1737 N N . GLU A 1 218 ? -19.247 -7.461 5.585 1.00 96.62 218 GLU A N 1
ATOM 1738 C CA . GLU A 1 218 ? -18.815 -7.943 4.276 1.00 96.62 218 GLU A CA 1
ATOM 1739 C C . GLU A 1 218 ? -20.030 -8.171 3.373 1.00 96.62 218 GLU A C 1
ATOM 1741 O O . GLU A 1 218 ? -20.913 -8.962 3.704 1.00 96.62 218 GLU A O 1
ATOM 1746 N N . GLN A 1 219 ? -20.068 -7.488 2.229 1.00 94.50 219 GLN A N 1
ATOM 1747 C CA . GLN A 1 219 ? -21.213 -7.479 1.317 1.00 94.50 219 GLN A CA 1
ATOM 1748 C C . GLN A 1 219 ? -21.565 -8.883 0.806 1.00 94.50 219 GLN A C 1
ATOM 1750 O O . GLN A 1 219 ? -22.737 -9.220 0.663 1.00 94.50 219 GLN A O 1
ATOM 1755 N N . GLU A 1 220 ? -20.553 -9.698 0.523 1.00 95.00 220 GLU A N 1
ATOM 1756 C CA . GLU A 1 220 ? -20.710 -11.008 -0.102 1.00 95.00 220 GLU A CA 1
ATOM 1757 C C . GLU A 1 220 ? -21.129 -12.106 0.885 1.00 95.00 220 GLU A C 1
ATOM 1759 O O . GLU A 1 220 ? -21.728 -13.097 0.471 1.00 95.00 220 GLU A O 1
ATOM 1764 N N . THR A 1 221 ? -20.818 -11.958 2.177 1.00 96.12 221 THR A N 1
ATOM 1765 C CA . THR A 1 221 ? -21.029 -13.015 3.185 1.00 96.12 221 THR A CA 1
ATOM 1766 C C . THR A 1 221 ? -21.973 -12.619 4.318 1.00 96.12 221 THR A C 1
ATOM 1768 O O . THR A 1 221 ? -22.473 -13.495 5.020 1.00 96.12 221 THR A O 1
ATOM 1771 N N . GLY A 1 222 ? -22.203 -11.321 4.536 1.00 96.25 222 GLY A N 1
ATOM 1772 C CA . GLY A 1 222 ? -22.937 -10.801 5.693 1.00 96.25 222 GLY A CA 1
ATOM 1773 C C . GLY A 1 222 ? -22.180 -10.919 7.021 1.00 96.25 222 GLY A C 1
ATOM 1774 O O . GLY A 1 222 ? -22.753 -10.650 8.075 1.00 96.25 222 GLY A O 1
ATOM 1775 N N . ASN A 1 223 ? -20.903 -11.319 7.004 1.00 97.50 223 ASN A N 1
ATOM 1776 C CA . ASN A 1 223 ? -20.099 -11.430 8.218 1.00 97.50 223 ASN A CA 1
ATOM 1777 C C . ASN A 1 223 ? -19.694 -10.050 8.744 1.00 97.50 223 ASN A C 1
ATOM 1779 O O . ASN A 1 223 ? -19.261 -9.184 7.979 1.00 97.50 223 ASN A O 1
ATOM 1783 N N . TYR A 1 224 ? -19.764 -9.881 10.064 1.00 98.38 224 TYR A N 1
ATOM 1784 C CA . TYR A 1 224 ? -19.302 -8.676 10.744 1.00 98.38 224 TYR A CA 1
ATOM 1785 C C . TYR A 1 224 ? -17.812 -8.750 11.072 1.00 98.38 224 TYR A C 1
ATOM 1787 O O . TYR A 1 224 ? -17.288 -9.794 11.477 1.00 98.38 224 TYR A O 1
ATOM 1795 N N . TRP A 1 225 ? -17.143 -7.604 10.970 1.00 98.12 225 TRP A N 1
ATOM 1796 C CA . TRP A 1 225 ? -15.717 -7.450 11.227 1.00 98.12 225 TRP A CA 1
ATOM 1797 C C . TRP A 1 225 ? -15.428 -6.193 12.046 1.00 98.12 225 TRP A C 1
ATOM 1799 O O . TRP A 1 225 ? -16.147 -5.199 11.969 1.00 98.12 225 TRP A O 1
ATOM 1809 N N . LYS A 1 226 ? -14.327 -6.224 12.792 1.00 96.56 226 LYS A N 1
ATOM 1810 C CA . LYS A 1 226 ? -13.728 -5.066 13.458 1.00 96.56 226 LYS A CA 1
ATOM 1811 C C . LYS A 1 226 ? -12.307 -4.861 12.942 1.00 96.56 226 LYS A C 1
ATOM 1813 O O . LYS A 1 226 ? -11.565 -5.836 12.789 1.00 96.56 226 LYS A O 1
ATOM 1818 N N . ILE A 1 227 ? -11.921 -3.610 12.707 1.00 95.69 227 ILE A N 1
ATOM 1819 C CA . ILE A 1 227 ? -10.524 -3.244 12.470 1.00 95.69 227 ILE A CA 1
ATOM 1820 C C . ILE A 1 227 ? -9.845 -2.939 13.801 1.00 95.69 227 ILE A C 1
ATOM 1822 O O . ILE A 1 227 ? -10.298 -2.093 14.570 1.00 95.69 227 ILE A O 1
ATOM 1826 N N . GLU A 1 228 ? -8.752 -3.644 14.067 1.00 92.00 228 GLU A N 1
ATOM 1827 C CA . GLU A 1 228 ? -7.971 -3.502 15.292 1.00 92.00 228 GLU A CA 1
ATOM 1828 C C . GLU A 1 228 ? -6.491 -3.738 14.990 1.00 92.00 228 GLU A C 1
ATOM 1830 O O . GLU A 1 228 ? -6.134 -4.746 14.372 1.00 92.00 228 GLU A O 1
ATOM 1835 N N . ASN A 1 229 ? -5.621 -2.805 15.384 1.00 89.31 229 ASN A N 1
ATOM 1836 C CA . ASN A 1 229 ? -4.184 -2.830 15.086 1.00 89.31 229 ASN A CA 1
ATOM 1837 C C . ASN A 1 229 ? -3.880 -3.040 13.590 1.00 89.31 229 ASN A C 1
ATOM 1839 O O . ASN A 1 229 ? -3.015 -3.835 13.224 1.00 89.31 229 ASN A O 1
ATOM 1843 N N . ASN A 1 230 ? -4.632 -2.358 12.715 1.00 90.44 230 ASN A N 1
ATOM 1844 C CA . ASN A 1 230 ? -4.545 -2.486 11.251 1.00 90.44 230 ASN A CA 1
ATOM 1845 C C . ASN A 1 230 ? -4.824 -3.913 10.710 1.00 90.44 230 ASN A C 1
ATOM 1847 O O . ASN A 1 230 ? -4.425 -4.263 9.597 1.00 90.44 230 ASN A O 1
ATOM 1851 N N . LYS A 1 231 ? -5.526 -4.749 11.485 1.00 93.69 231 LYS A N 1
ATOM 1852 C CA . LYS A 1 231 ? -5.945 -6.109 11.116 1.00 93.69 231 LYS A CA 1
ATOM 1853 C C . LYS A 1 231 ? -7.462 -6.235 11.169 1.00 93.69 231 LYS A C 1
ATOM 1855 O O . LYS A 1 231 ? -8.120 -5.513 11.911 1.00 93.69 231 LYS A O 1
ATOM 1860 N N . ARG A 1 232 ? -8.013 -7.173 10.397 1.00 96.25 232 ARG A N 1
ATOM 1861 C CA . ARG A 1 232 ? -9.441 -7.513 10.428 1.00 96.25 232 ARG A CA 1
ATOM 1862 C C . ARG A 1 232 ? -9.686 -8.670 11.394 1.00 96.25 232 ARG A C 1
ATOM 1864 O O . ARG A 1 232 ? -9.069 -9.730 11.273 1.00 96.25 232 ARG A O 1
ATOM 1871 N N . ARG A 1 233 ? -10.618 -8.473 12.321 1.00 96.62 233 ARG A N 1
ATOM 1872 C CA . ARG A 1 233 ? -11.110 -9.485 13.262 1.00 96.62 233 ARG A CA 1
ATOM 1873 C C . ARG A 1 233 ? -12.557 -9.790 12.929 1.00 96.62 233 ARG A C 1
ATOM 1875 O O . ARG A 1 233 ? -13.382 -8.884 12.967 1.00 96.62 233 ARG A O 1
ATOM 1882 N N . GLN A 1 234 ? -12.868 -11.035 12.596 1.00 97.94 234 GLN A N 1
ATOM 1883 C CA . GLN A 1 234 ? -14.255 -11.442 12.371 1.00 97.94 234 GLN A CA 1
ATOM 1884 C C . GLN A 1 234 ? -14.972 -11.573 13.713 1.00 97.94 234 GLN A C 1
ATOM 1886 O O . GLN A 1 234 ? -14.394 -12.123 14.648 1.00 97.94 234 GLN A O 1
ATOM 1891 N N . PHE A 1 235 ? -16.221 -11.137 13.820 1.00 97.75 235 PHE A N 1
ATOM 1892 C CA . PHE A 1 235 ? -17.067 -11.552 14.938 1.00 97.75 235 PHE A CA 1
ATOM 1893 C C . PHE A 1 235 ? -17.461 -13.018 14.751 1.00 97.75 235 PHE A C 1
ATOM 1895 O O . PHE A 1 235 ? -17.849 -13.417 13.654 1.00 97.75 235 PHE A O 1
ATOM 1902 N N . ALA A 1 236 ? -17.350 -13.833 15.804 1.00 95.94 236 ALA A N 1
ATOM 1903 C CA . ALA A 1 236 ? -17.603 -15.271 15.692 1.00 95.94 236 ALA A CA 1
ATOM 1904 C C . ALA A 1 236 ? -19.067 -15.601 15.330 1.00 95.94 236 ALA A C 1
ATOM 1906 O O . ALA A 1 236 ? -19.337 -16.675 14.799 1.00 95.94 236 ALA A O 1
ATOM 1907 N N . SER A 1 237 ? -19.997 -14.670 15.563 1.00 95.69 237 SER A N 1
ATOM 1908 C CA . SER A 1 237 ? -21.363 -14.706 15.042 1.00 95.69 237 SER A CA 1
ATOM 1909 C C . SER A 1 237 ? -21.961 -13.298 14.957 1.00 95.69 237 SER A C 1
ATOM 1911 O O . SER A 1 237 ? -21.459 -12.357 15.581 1.00 95.69 237 SER A O 1
ATOM 1913 N N . ALA A 1 238 ? -23.066 -13.159 14.219 1.00 96.56 238 ALA A N 1
ATOM 1914 C CA . ALA A 1 238 ? -23.858 -11.930 14.215 1.00 96.56 238 ALA A CA 1
ATOM 1915 C C . ALA A 1 238 ? -24.392 -11.589 15.619 1.00 96.56 238 ALA A C 1
ATOM 1917 O O . ALA A 1 238 ? -24.353 -10.429 16.008 1.00 96.56 238 ALA A O 1
ATOM 1918 N N . ASP A 1 239 ? -24.794 -12.582 16.419 1.00 94.75 239 ASP A N 1
ATOM 1919 C CA . ASP A 1 239 ? -25.287 -12.351 17.785 1.00 94.75 239 ASP A CA 1
ATOM 1920 C C . ASP A 1 239 ? -24.233 -11.705 18.691 1.00 94.75 239 ASP A C 1
ATOM 1922 O O . ASP A 1 239 ? -24.562 -10.854 19.515 1.00 94.75 239 ASP A O 1
ATOM 1926 N N . ILE A 1 240 ? -22.955 -12.078 18.540 1.00 94.88 240 ILE A N 1
ATOM 1927 C CA . ILE A 1 240 ? -21.864 -11.455 19.304 1.00 94.88 240 ILE A CA 1
ATOM 1928 C C . ILE A 1 240 ? -21.726 -9.983 18.918 1.00 94.88 240 ILE A C 1
ATOM 1930 O O . ILE A 1 240 ? -21.582 -9.142 19.799 1.00 94.88 240 ILE A O 1
ATOM 1934 N N . TYR A 1 241 ? -21.813 -9.661 17.627 1.00 96.31 241 TYR A N 1
ATOM 1935 C CA . TYR A 1 241 ? -21.798 -8.276 17.163 1.00 96.31 241 TYR A CA 1
ATOM 1936 C C . TYR A 1 241 ? -22.999 -7.480 17.703 1.00 96.31 241 TYR A C 1
ATOM 1938 O O . TYR A 1 241 ? -22.827 -6.407 18.279 1.00 96.31 241 TYR A O 1
ATOM 1946 N N . LEU A 1 242 ? -24.210 -8.027 17.566 1.00 95.19 242 LEU A N 1
ATOM 1947 C CA . LEU A 1 242 ? -25.466 -7.345 17.903 1.00 95.19 242 LEU A CA 1
ATOM 1948 C C . LEU A 1 242 ? -25.661 -7.122 19.412 1.00 95.19 242 LEU A C 1
ATOM 1950 O O . LEU A 1 242 ? -26.427 -6.245 19.825 1.00 95.19 242 LEU A O 1
ATOM 1954 N N . LYS A 1 243 ? -24.948 -7.873 20.260 1.00 91.50 243 LYS A N 1
ATOM 1955 C CA . LYS A 1 243 ? -24.908 -7.606 21.705 1.00 91.50 243 LYS A CA 1
ATOM 1956 C C . LYS A 1 243 ? -24.332 -6.231 22.026 1.00 91.50 243 LYS A C 1
ATOM 1958 O O . LYS A 1 243 ? -24.873 -5.552 22.898 1.00 91.50 243 LYS A O 1
ATOM 1963 N N . ASP A 1 244 ? -23.321 -5.795 21.281 1.00 90.69 244 ASP A N 1
ATOM 1964 C CA . ASP A 1 244 ? -22.580 -4.563 21.570 1.00 90.69 244 ASP A CA 1
ATOM 1965 C C . ASP A 1 244 ? -22.910 -3.423 20.602 1.00 90.69 244 ASP A C 1
ATOM 1967 O O . ASP A 1 244 ? -22.847 -2.254 20.979 1.00 90.69 244 ASP A O 1
ATOM 1971 N N . TYR A 1 245 ? -23.299 -3.751 19.370 1.00 93.56 245 TYR A N 1
ATOM 1972 C CA . TYR A 1 245 ? -23.447 -2.798 18.272 1.00 93.56 245 TYR A CA 1
ATOM 1973 C C . TYR A 1 245 ? -24.789 -2.950 17.558 1.00 93.56 245 TYR A C 1
ATOM 1975 O O . TYR A 1 245 ? -25.479 -3.961 17.693 1.00 93.56 245 TYR A O 1
ATOM 1983 N N . ARG A 1 246 ? -25.173 -1.933 16.789 1.00 93.12 246 ARG A N 1
ATOM 1984 C CA . ARG A 1 246 ? -26.357 -1.971 15.924 1.00 93.12 246 ARG A CA 1
ATOM 1985 C C . ARG A 1 246 ? -25.934 -2.301 14.493 1.00 93.12 246 ARG A C 1
ATOM 1987 O O . ARG A 1 246 ? -24.830 -1.921 14.110 1.00 93.12 246 ARG A O 1
ATOM 1994 N N . PRO A 1 247 ? -26.781 -2.945 13.672 1.00 92.62 247 PRO A N 1
ATOM 1995 C CA . PRO A 1 247 ? -26.451 -3.228 12.273 1.00 92.62 247 PRO A CA 1
ATOM 1996 C C . PRO A 1 247 ? -25.962 -1.994 11.500 1.00 92.62 247 PRO A C 1
ATOM 1998 O O . PRO A 1 247 ? -25.002 -2.080 10.739 1.00 92.62 247 PRO A O 1
ATOM 2001 N N . GLU A 1 248 ? -26.576 -0.829 11.736 1.00 91.12 248 GLU A N 1
ATOM 2002 C CA . GLU A 1 248 ? -26.219 0.434 11.081 1.00 91.12 248 GLU A CA 1
ATOM 2003 C C . GLU A 1 248 ? -24.858 1.014 11.493 1.00 91.12 248 GLU A C 1
ATOM 2005 O O . GLU A 1 248 ? -24.381 1.949 10.850 1.00 91.12 248 GLU A O 1
ATOM 2010 N N . ASP A 1 249 ? -24.234 0.490 12.552 1.00 91.50 249 ASP A N 1
ATOM 2011 C CA . ASP A 1 249 ? -22.898 0.909 12.970 1.00 91.50 249 ASP A CA 1
ATOM 2012 C C . ASP A 1 249 ? -21.800 0.300 12.077 1.00 91.50 249 ASP A C 1
ATOM 2014 O O . ASP A 1 249 ? -20.652 0.748 12.134 1.00 91.50 249 ASP A O 1
ATOM 2018 N N . ALA A 1 250 ? -22.121 -0.732 11.286 1.00 94.19 250 ALA A N 1
ATOM 2019 C CA . ALA A 1 250 ? -21.197 -1.371 10.358 1.00 94.19 250 ALA A CA 1
ATOM 2020 C C . ALA A 1 250 ? -21.200 -0.696 8.979 1.00 94.19 250 ALA A C 1
ATOM 2022 O O . ALA A 1 250 ? -22.243 -0.445 8.376 1.00 94.19 250 ALA A O 1
ATOM 2023 N N . ILE A 1 251 ? -20.004 -0.473 8.437 1.00 94.50 251 ILE A N 1
ATOM 2024 C CA . ILE A 1 251 ? -19.803 0.022 7.073 1.00 94.50 251 ILE A CA 1
ATOM 2025 C C . ILE A 1 251 ? -19.730 -1.165 6.106 1.00 94.50 251 ILE A C 1
ATOM 2027 O O . ILE A 1 251 ? -18.982 -2.119 6.332 1.00 94.50 251 ILE A O 1
ATOM 2031 N N . ILE A 1 252 ? -20.483 -1.100 5.008 1.00 94.00 252 ILE A N 1
ATOM 2032 C CA . ILE A 1 252 ? -20.481 -2.143 3.977 1.00 94.00 252 ILE A CA 1
ATOM 2033 C C . ILE A 1 252 ? -19.146 -2.122 3.223 1.00 94.00 252 ILE A C 1
ATOM 2035 O O . ILE A 1 252 ? -18.695 -1.076 2.753 1.00 94.00 252 ILE A O 1
ATOM 2039 N N . ILE A 1 253 ? -18.519 -3.289 3.079 1.00 94.44 253 ILE A N 1
ATOM 2040 C CA . ILE A 1 253 ? -17.242 -3.453 2.376 1.00 94.44 253 ILE A CA 1
ATOM 2041 C C . ILE A 1 253 ? -17.255 -4.715 1.506 1.00 94.44 253 ILE A C 1
ATOM 2043 O O . ILE A 1 253 ? -17.811 -5.735 1.898 1.00 94.44 253 ILE A O 1
ATOM 2047 N N . SER A 1 254 ? -16.601 -4.671 0.343 1.00 92.75 254 SER A N 1
ATOM 2048 C CA . SER A 1 254 ? -16.388 -5.868 -0.483 1.00 92.75 254 SER A CA 1
ATOM 2049 C C . SER A 1 254 ? -15.255 -6.744 0.053 1.00 92.75 254 SER A C 1
ATOM 2051 O O . SER A 1 254 ? -14.258 -6.233 0.586 1.00 92.75 254 SER A O 1
ATOM 2053 N N . SER A 1 255 ? -15.321 -8.052 -0.203 1.00 92.69 255 SER A N 1
ATOM 2054 C CA . SER A 1 255 ? -14.245 -9.005 0.112 1.00 92.69 255 SER A CA 1
ATOM 2055 C C . SER A 1 255 ? -12.884 -8.564 -0.441 1.00 92.69 255 SER A C 1
ATOM 2057 O O . SER A 1 255 ? -11.852 -8.725 0.213 1.00 92.69 255 SER A O 1
ATOM 2059 N N . ASN A 1 256 ? -12.867 -7.957 -1.636 1.00 89.94 256 ASN A N 1
ATOM 2060 C CA . ASN A 1 256 ? -11.650 -7.461 -2.288 1.00 89.94 256 ASN A CA 1
ATOM 2061 C C . ASN A 1 256 ? -10.983 -6.321 -1.496 1.00 89.94 256 ASN A C 1
ATOM 2063 O O . ASN A 1 256 ? -9.761 -6.300 -1.348 1.00 89.94 256 ASN A O 1
ATOM 2067 N N . LYS A 1 257 ? -11.768 -5.373 -0.968 1.00 90.75 257 LYS A N 1
ATOM 2068 C CA . LYS A 1 257 ? -11.231 -4.295 -0.122 1.00 90.75 257 LYS A CA 1
ATOM 2069 C C . LYS A 1 257 ? -10.857 -4.810 1.262 1.00 90.75 257 LYS A C 1
ATOM 2071 O O . LYS A 1 257 ? -9.788 -4.483 1.773 1.00 90.75 257 LYS A O 1
ATOM 2076 N N . LEU A 1 258 ? -11.671 -5.691 1.836 1.00 94.31 258 LEU A N 1
ATOM 2077 C CA . LEU A 1 258 ? -11.382 -6.291 3.132 1.00 94.31 258 LEU A CA 1
ATOM 2078 C C . LEU A 1 258 ? -10.088 -7.128 3.106 1.00 94.31 258 LEU A C 1
ATOM 2080 O O . LEU A 1 258 ? -9.408 -7.220 4.126 1.00 94.31 258 LEU A O 1
ATOM 2084 N N . SER A 1 259 ? -9.707 -7.716 1.962 1.00 92.81 259 SER A N 1
ATOM 2085 C CA . SER A 1 259 ? -8.496 -8.546 1.825 1.00 92.81 259 SER A CA 1
ATOM 2086 C C . SER A 1 259 ? -7.175 -7.798 2.017 1.00 92.81 259 SER A C 1
ATOM 2088 O O . SER A 1 259 ? -6.139 -8.448 2.132 1.00 92.81 259 SER A O 1
ATOM 2090 N N . TYR A 1 260 ? -7.174 -6.462 2.010 1.00 93.25 260 TYR A N 1
ATOM 2091 C CA . TYR A 1 260 ? -5.961 -5.677 2.269 1.00 93.25 260 TYR A CA 1
ATOM 2092 C C . TYR A 1 260 ? -5.561 -5.686 3.749 1.00 93.25 260 TYR A C 1
ATOM 2094 O O . TYR A 1 260 ? -4.392 -5.453 4.069 1.00 93.25 260 TYR A O 1
ATOM 2102 N N . TYR A 1 261 ? -6.497 -5.993 4.648 1.00 93.62 261 TYR A N 1
ATOM 2103 C CA . TYR A 1 261 ? -6.235 -6.171 6.071 1.00 93.62 261 TYR A CA 1
ATOM 2104 C C . TYR A 1 261 ? -5.858 -7.622 6.357 1.00 93.62 261 TYR A C 1
ATOM 2106 O O . TYR A 1 261 ? -6.583 -8.551 5.989 1.00 93.62 261 TYR A O 1
ATOM 2114 N N . GLN A 1 262 ? -4.744 -7.833 7.059 1.00 92.31 262 GLN A N 1
ATOM 2115 C CA . GLN A 1 262 ? -4.403 -9.172 7.535 1.00 92.31 262 GLN A CA 1
ATOM 2116 C C . GLN A 1 262 ? -5.467 -9.654 8.524 1.00 92.31 262 GLN A C 1
ATOM 2118 O O . GLN A 1 262 ? -5.946 -8.880 9.352 1.00 92.31 262 GLN A O 1
ATOM 2123 N N . ALA A 1 263 ? -5.835 -10.931 8.445 1.00 93.31 263 ALA A N 1
ATOM 2124 C CA . ALA A 1 263 ? -6.728 -11.528 9.428 1.00 93.31 263 ALA A CA 1
ATOM 2125 C C . ALA A 1 263 ? -6.014 -11.689 10.779 1.00 93.31 263 ALA A C 1
ATOM 2127 O O . ALA A 1 263 ? -4.830 -12.029 10.837 1.00 93.31 263 ALA A O 1
ATOM 2128 N N . SER A 1 264 ? -6.748 -11.481 11.862 1.00 93.38 264 SER A N 1
ATOM 2129 C CA . SER A 1 264 ? -6.335 -11.828 13.222 1.00 93.38 264 SER A CA 1
ATOM 2130 C C . SER A 1 264 ? -7.430 -12.636 13.920 1.00 93.38 264 SER A C 1
ATOM 2132 O O . SER A 1 264 ? -8.465 -12.945 13.326 1.00 93.38 264 SER A O 1
ATOM 2134 N N . ALA A 1 265 ? -7.165 -13.054 15.161 1.00 92.06 265 ALA A N 1
ATOM 2135 C CA . ALA A 1 265 ? -8.084 -13.893 15.923 1.00 92.06 265 ALA A CA 1
ATOM 2136 C C . ALA A 1 265 ? -9.489 -13.260 16.001 1.00 92.06 265 ALA A C 1
ATOM 2138 O O . ALA A 1 265 ? -9.597 -12.040 16.191 1.00 92.06 265 ALA A O 1
ATOM 2139 N N . PRO A 1 266 ? -10.560 -14.063 15.868 1.00 94.38 266 PRO A N 1
ATOM 2140 C CA . PRO A 1 266 ? -11.919 -13.547 15.882 1.00 94.38 266 PRO A CA 1
ATOM 2141 C C . PRO A 1 266 ? -12.273 -12.879 17.219 1.00 94.38 266 PRO A C 1
ATOM 2143 O O . PRO A 1 266 ? -11.592 -13.036 18.239 1.00 94.38 266 PRO A O 1
ATOM 2146 N N . VAL A 1 267 ? -13.344 -12.094 17.204 1.00 93.25 267 VAL A N 1
ATOM 2147 C CA . VAL A 1 267 ? -14.023 -11.597 18.401 1.00 93.25 267 VAL A CA 1
ATOM 2148 C C . VAL A 1 267 ? -15.003 -12.681 18.842 1.00 93.25 267 VAL A C 1
ATOM 2150 O O . VAL A 1 267 ? -16.043 -12.884 18.219 1.00 93.25 267 VAL A O 1
ATOM 2153 N N . GLU A 1 268 ? -14.625 -13.425 19.881 1.00 92.00 268 GLU A N 1
ATOM 2154 C CA . GLU A 1 268 ? -15.391 -14.575 20.388 1.00 92.00 268 GLU A CA 1
ATOM 2155 C C . GLU A 1 268 ? -16.381 -14.203 21.497 1.00 92.00 268 GLU A C 1
ATOM 2157 O O . GLU A 1 268 ? -17.328 -14.942 21.757 1.00 92.00 268 GLU A O 1
ATOM 2162 N N . PHE A 1 269 ? -16.171 -13.062 22.152 1.00 91.19 269 PHE A N 1
ATOM 2163 C CA . PHE A 1 269 ? -16.961 -12.627 23.297 1.00 91.19 269 PHE A CA 1
ATOM 2164 C C . PHE A 1 269 ? -17.455 -11.205 23.070 1.00 91.19 269 PHE A C 1
ATOM 2166 O O . PHE A 1 269 ? -16.688 -10.345 22.639 1.00 91.19 269 PHE A O 1
ATOM 2173 N N . ALA A 1 270 ? -18.730 -10.983 23.380 1.00 91.38 270 ALA A N 1
ATOM 2174 C CA . ALA A 1 270 ? -19.292 -9.646 23.475 1.00 91.38 270 ALA A CA 1
ATOM 2175 C C . ALA A 1 270 ? -18.758 -8.938 24.729 1.00 91.38 270 ALA A C 1
ATOM 2177 O O . ALA A 1 270 ? -18.265 -9.582 25.666 1.00 91.38 270 ALA A O 1
ATOM 2178 N N . ASN A 1 271 ? -18.883 -7.618 24.767 1.00 89.31 271 ASN A N 1
ATOM 2179 C CA . ASN A 1 271 ? -18.589 -6.838 25.953 1.00 89.31 271 ASN A CA 1
ATOM 2180 C C . ASN A 1 271 ? -19.492 -7.278 27.116 1.00 89.31 271 ASN A C 1
ATOM 2182 O O . ASN A 1 271 ? -20.649 -7.656 26.933 1.00 89.31 271 ASN A O 1
ATOM 2186 N N . ASN A 1 272 ? -18.952 -7.241 28.331 1.00 89.25 272 ASN A N 1
ATOM 2187 C CA . ASN A 1 272 ? -19.600 -7.724 29.552 1.00 89.25 272 ASN A CA 1
ATOM 2188 C C . ASN A 1 272 ? -19.981 -9.224 29.542 1.00 89.25 272 ASN A C 1
ATOM 2190 O O . ASN A 1 272 ? -20.857 -9.643 30.304 1.00 89.25 272 ASN A O 1
ATOM 2194 N N . ALA A 1 273 ? -19.330 -10.060 28.724 1.00 90.81 273 ALA A N 1
ATOM 2195 C CA . ALA A 1 273 ? -19.540 -11.508 28.757 1.00 90.81 273 ALA A CA 1
ATOM 2196 C C . ALA A 1 273 ? -18.991 -12.134 30.051 1.00 90.81 273 ALA A C 1
ATOM 2198 O O . ALA A 1 273 ? -17.863 -11.848 30.451 1.00 90.81 273 ALA A O 1
ATOM 2199 N N . ILE A 1 274 ? -19.758 -13.033 30.676 1.00 91.25 274 ILE A N 1
ATOM 2200 C CA . ILE A 1 274 ? -19.271 -13.857 31.791 1.00 91.25 274 ILE A CA 1
ATOM 2201 C C . ILE A 1 274 ? -18.717 -15.172 31.246 1.00 91.25 274 ILE A C 1
ATOM 2203 O O . ILE A 1 274 ? -19.392 -15.890 30.504 1.00 91.25 274 ILE A O 1
ATOM 2207 N N . VAL A 1 275 ? -17.492 -15.500 31.646 1.00 93.25 275 VAL A N 1
ATOM 2208 C CA . VAL A 1 275 ? -16.772 -16.710 31.236 1.00 93.25 275 VAL A CA 1
ATOM 2209 C C . VAL A 1 275 ? -16.209 -17.441 32.449 1.00 93.25 275 VAL A C 1
ATOM 2211 O O . VAL A 1 275 ? -15.998 -16.847 33.508 1.00 93.25 275 VAL A O 1
ATOM 2214 N N . LYS A 1 276 ? -15.950 -18.740 32.297 1.00 94.00 276 LYS A N 1
ATOM 2215 C CA . LYS A 1 276 ? -15.331 -19.580 33.325 1.00 94.00 276 LYS A CA 1
ATOM 2216 C C . LYS A 1 276 ? -13.966 -20.068 32.854 1.00 94.00 276 LYS A C 1
ATOM 2218 O O . LYS A 1 276 ? -13.869 -20.669 31.787 1.00 94.00 276 LYS A O 1
ATOM 2223 N N . GLY A 1 277 ? -12.920 -19.845 33.645 1.00 94.31 277 GLY A N 1
ATOM 2224 C CA . GLY A 1 277 ? -11.581 -20.356 33.352 1.00 94.31 277 GLY A CA 1
ATOM 2225 C C . GLY A 1 277 ? -11.538 -21.880 33.433 1.00 94.31 277 GLY A C 1
ATOM 2226 O O . GLY A 1 277 ? -11.919 -22.459 34.448 1.00 94.31 277 GLY A O 1
ATOM 2227 N N . ALA A 1 278 ? -11.078 -22.540 32.370 1.00 92.56 278 ALA A N 1
ATOM 2228 C CA . ALA A 1 278 ? -11.064 -24.001 32.277 1.00 92.56 278 ALA A CA 1
ATOM 2229 C C . ALA A 1 278 ? -10.135 -24.668 33.305 1.00 92.56 278 ALA A C 1
ATOM 2231 O O . ALA A 1 278 ? -10.435 -25.759 33.781 1.00 92.56 278 ALA A O 1
ATOM 2232 N N . GLY A 1 279 ? -9.015 -24.019 33.646 1.00 89.12 279 GLY A N 1
ATOM 2233 C CA . GLY A 1 279 ? -8.056 -24.530 34.631 1.00 89.12 279 GLY A CA 1
ATOM 2234 C C . GLY A 1 279 ? -8.362 -24.065 36.053 1.00 89.12 279 GLY A C 1
ATOM 2235 O O . GLY A 1 279 ? -8.335 -24.857 36.991 1.00 89.12 279 GLY A O 1
ATOM 2236 N N . SER A 1 280 ? -8.677 -22.780 36.212 1.00 90.06 280 SER A N 1
ATOM 2237 C CA . SER A 1 280 ? -8.915 -22.161 37.520 1.00 90.06 280 SER A CA 1
ATOM 2238 C C . SER A 1 280 ? -10.319 -22.415 38.082 1.00 90.06 280 SER A C 1
ATOM 2240 O O . SER A 1 280 ? -10.527 -22.281 39.286 1.00 90.06 280 SER A O 1
ATOM 2242 N N . ASN A 1 281 ? -11.291 -22.759 37.228 1.00 89.25 281 ASN A N 1
ATOM 2243 C CA . ASN A 1 281 ? -12.726 -22.773 37.534 1.00 89.25 281 ASN A CA 1
ATOM 2244 C C . ASN A 1 281 ? -13.282 -21.434 38.053 1.00 89.25 281 ASN A C 1
ATOM 2246 O O . ASN A 1 281 ? -14.420 -21.387 38.525 1.00 89.25 281 ASN A O 1
ATOM 2250 N N . LEU A 1 282 ? -12.514 -20.349 37.939 1.00 91.81 282 LEU A N 1
ATOM 2251 C CA . LEU A 1 282 ? -12.919 -19.017 38.365 1.00 91.81 282 LEU A CA 1
ATOM 2252 C C . LEU A 1 282 ? -13.818 -18.364 37.313 1.00 91.81 282 LEU A C 1
ATOM 2254 O O . LEU A 1 282 ? -13.667 -18.601 36.113 1.00 91.81 282 LEU A O 1
ATOM 2258 N N . LEU A 1 283 ? -14.755 -17.541 37.780 1.00 92.94 283 LEU A N 1
ATOM 2259 C CA . LEU A 1 283 ? -15.620 -16.737 36.926 1.00 92.94 283 LEU A CA 1
ATOM 2260 C C . LEU A 1 283 ? -14.996 -15.367 36.679 1.00 92.94 283 LEU A C 1
ATOM 2262 O O . LEU A 1 283 ? -14.465 -14.741 37.599 1.00 92.94 283 LEU A O 1
ATOM 2266 N N . TYR A 1 284 ? -15.109 -14.902 35.441 1.00 93.81 284 TYR A N 1
ATOM 2267 C CA . TYR A 1 284 ? -14.613 -13.604 35.009 1.00 93.81 284 TYR A CA 1
ATOM 2268 C C . TYR A 1 284 ? -15.682 -12.866 34.212 1.00 93.81 284 TYR A C 1
ATOM 2270 O O . TYR A 1 284 ? -16.362 -13.469 33.382 1.00 93.81 284 TYR A O 1
ATOM 2278 N N . LEU A 1 285 ? -15.786 -11.556 34.423 1.00 93.19 285 LEU A N 1
ATOM 2279 C CA . LEU A 1 285 ? -16.448 -10.639 33.502 1.00 93.19 285 LEU A CA 1
ATOM 2280 C C . LEU A 1 285 ? -15.403 -10.115 32.510 1.00 93.19 285 LEU A C 1
ATOM 2282 O O . LEU A 1 285 ? -14.404 -9.523 32.919 1.00 93.19 285 LEU A O 1
ATOM 2286 N N . LEU A 1 286 ? -15.636 -10.307 31.214 1.00 92.81 286 LEU A N 1
ATOM 2287 C CA . LEU A 1 286 ? -14.842 -9.695 30.153 1.00 92.81 286 LEU A CA 1
ATOM 2288 C C . LEU A 1 286 ? -15.479 -8.356 29.781 1.00 92.81 286 LEU A C 1
ATOM 2290 O O . LEU A 1 286 ? -16.540 -8.328 29.167 1.00 92.81 286 LEU A O 1
ATOM 2294 N N . SER A 1 287 ? -14.858 -7.244 30.167 1.00 89.38 287 SER A N 1
ATOM 2295 C CA . SER A 1 287 ? -15.392 -5.892 29.947 1.00 89.38 287 SER A CA 1
ATOM 2296 C C . SER A 1 287 ? -14.292 -4.962 29.446 1.00 89.38 287 SER A C 1
ATOM 2298 O O . SER A 1 287 ? -13.246 -4.847 30.083 1.00 89.38 287 SER A O 1
ATOM 2300 N N . ASN A 1 288 ? -14.537 -4.248 28.343 1.00 82.94 288 ASN A N 1
ATOM 2301 C CA . ASN A 1 288 ? -13.645 -3.238 27.758 1.00 82.94 288 ASN A CA 1
ATOM 2302 C C . ASN A 1 288 ? -12.189 -3.725 27.627 1.00 82.94 288 ASN A C 1
ATOM 2304 O O . ASN A 1 288 ? -11.256 -3.038 28.031 1.00 82.94 288 ASN A O 1
ATOM 2308 N N . ASN A 1 289 ? -12.009 -4.933 27.081 1.00 84.44 289 ASN A N 1
ATOM 2309 C CA . ASN A 1 289 ? -10.708 -5.593 26.921 1.00 84.44 289 ASN A CA 1
ATOM 2310 C C . ASN A 1 289 ? -9.966 -5.901 28.242 1.00 84.44 289 ASN A C 1
ATOM 2312 O O . ASN A 1 289 ? -8.763 -6.111 28.222 1.00 84.44 289 ASN A O 1
ATOM 2316 N N . THR A 1 290 ? -10.663 -5.970 29.377 1.00 91.88 290 THR A N 1
ATOM 2317 C CA . THR A 1 290 ? -10.120 -6.460 30.657 1.00 91.88 290 THR A CA 1
ATOM 2318 C C . THR A 1 290 ? -10.876 -7.701 31.111 1.00 91.88 290 THR A C 1
ATOM 2320 O O . THR A 1 290 ? -12.052 -7.867 30.772 1.00 91.88 290 THR A O 1
ATOM 2323 N N . LYS A 1 291 ? -10.220 -8.563 31.890 1.00 94.69 291 LYS A N 1
ATOM 2324 C CA . LYS A 1 291 ? -10.885 -9.624 32.653 1.00 94.69 291 LYS A CA 1
ATOM 2325 C C . LYS A 1 291 ? -10.975 -9.203 34.115 1.00 94.69 291 LYS A C 1
ATOM 2327 O O . LYS A 1 291 ? -9.981 -8.805 34.707 1.00 94.69 291 LYS A O 1
ATOM 2332 N N . GLN A 1 292 ? -12.164 -9.276 34.693 1.00 94.44 292 GLN A N 1
ATOM 2333 C CA . GLN A 1 292 ? -12.405 -8.942 36.095 1.00 94.44 292 GLN A CA 1
ATOM 2334 C C . GLN A 1 292 ? -12.877 -10.193 36.814 1.00 94.44 292 GLN A C 1
ATOM 2336 O O . GLN A 1 292 ? -13.902 -10.773 36.447 1.00 94.44 292 GLN A O 1
ATOM 2341 N N . ARG A 1 293 ? -12.123 -10.639 37.818 1.00 94.75 293 ARG A N 1
ATOM 2342 C CA . ARG A 1 293 ? -12.490 -11.821 38.601 1.00 94.75 293 ARG A CA 1
ATOM 2343 C C . ARG A 1 293 ? -13.766 -11.546 39.391 1.00 94.75 293 ARG A C 1
ATOM 2345 O O . ARG A 1 293 ? -13.842 -10.554 40.104 1.00 94.75 293 ARG A O 1
ATOM 2352 N N . ILE A 1 294 ? -14.726 -12.459 39.325 1.00 93.56 294 ILE A N 1
ATOM 2353 C CA . ILE A 1 294 ? -15.953 -12.401 40.123 1.00 93.56 294 ILE A CA 1
ATOM 2354 C C . ILE A 1 294 ? -15.720 -13.174 41.426 1.00 93.56 294 ILE A C 1
ATOM 2356 O O . ILE A 1 294 ? -15.292 -14.333 41.407 1.00 93.56 294 ILE A O 1
ATOM 2360 N N . VAL A 1 295 ? -15.962 -12.522 42.563 1.00 92.75 295 VAL A N 1
ATOM 2361 C CA . VAL A 1 295 ? -15.658 -13.039 43.901 1.00 92.75 295 VAL A CA 1
ATOM 2362 C C . VAL A 1 295 ? -16.933 -13.101 44.740 1.00 92.75 295 VAL A C 1
ATOM 2364 O O . VAL A 1 295 ? -17.453 -12.082 45.186 1.00 92.75 295 VAL A O 1
ATOM 2367 N N . GLY A 1 296 ? -17.399 -14.326 44.993 1.00 85.75 296 GLY A N 1
ATOM 2368 C CA . GLY A 1 296 ? -18.596 -14.601 45.792 1.00 85.75 296 GLY A CA 1
ATOM 2369 C C . GLY A 1 296 ? -19.895 -14.597 44.980 1.00 85.75 296 GLY A C 1
ATOM 2370 O O . GLY A 1 296 ? -19.969 -14.062 43.877 1.00 85.75 296 GLY A O 1
ATOM 2371 N N . GLU A 1 297 ? -20.938 -15.217 45.530 1.00 80.06 297 GLU A N 1
ATOM 2372 C CA . GLU A 1 297 ? -22.238 -15.362 44.854 1.00 80.06 297 GLU A CA 1
ATOM 2373 C C . GLU A 1 297 ? -23.006 -14.035 44.758 1.00 80.06 297 GLU A C 1
ATOM 2375 O O . GLU A 1 297 ? -23.652 -13.760 43.751 1.00 80.06 297 GLU A O 1
ATOM 2380 N N . GLN A 1 298 ? -22.875 -13.165 45.762 1.00 84.50 298 GLN A N 1
ATOM 2381 C CA . GLN A 1 298 ? -23.472 -11.821 45.765 1.00 84.50 298 GLN A CA 1
ATOM 2382 C C . GLN A 1 298 ? -22.958 -10.955 44.600 1.00 84.50 298 GLN A C 1
ATOM 2384 O O . GLN A 1 298 ? -23.701 -10.148 44.047 1.00 84.50 298 GLN A O 1
ATOM 2389 N N . ALA A 1 299 ? -21.712 -11.163 44.160 1.00 88.38 299 ALA A N 1
ATOM 2390 C CA . ALA A 1 299 ? -21.140 -10.446 43.024 1.00 88.38 299 ALA A CA 1
ATOM 2391 C C . ALA A 1 299 ? -21.815 -10.807 41.684 1.00 88.38 299 ALA A C 1
ATOM 2393 O O . ALA A 1 299 ? -21.923 -9.954 40.806 1.00 88.38 299 ALA A O 1
ATOM 2394 N N . LEU A 1 300 ? -22.320 -12.040 41.528 1.00 84.56 300 LEU A N 1
ATOM 2395 C CA . LEU A 1 300 ? -23.110 -12.447 40.354 1.00 84.56 300 LEU A CA 1
ATOM 2396 C C . LEU A 1 300 ? -24.467 -11.737 40.308 1.00 84.56 300 LEU A C 1
ATOM 2398 O O . LEU A 1 300 ? -24.901 -11.318 39.234 1.00 84.56 300 LEU A O 1
ATOM 2402 N N . ALA A 1 301 ? -25.099 -11.536 41.469 1.00 82.44 301 ALA A N 1
ATOM 2403 C CA . ALA A 1 301 ? -26.374 -10.828 41.567 1.00 82.44 301 ALA A CA 1
ATOM 2404 C C . ALA A 1 301 ? -26.271 -9.375 41.075 1.00 82.44 301 ALA A C 1
ATOM 2406 O O . ALA A 1 301 ? -27.190 -8.883 40.418 1.00 82.44 301 ALA A O 1
ATOM 2407 N N . LEU A 1 302 ? -25.129 -8.716 41.306 1.00 84.81 302 LEU A N 1
ATOM 2408 C CA . LEU A 1 302 ? -24.843 -7.366 40.799 1.00 84.81 302 LEU A CA 1
ATOM 2409 C C . LEU A 1 302 ? -24.743 -7.288 39.268 1.00 84.81 302 LEU A C 1
ATOM 2411 O O . LEU A 1 302 ? -24.860 -6.204 38.702 1.00 84.81 302 LEU A O 1
ATOM 2415 N N . LEU A 1 303 ? -24.521 -8.422 38.601 1.00 84.31 303 LEU A N 1
ATOM 2416 C CA . LEU A 1 303 ? -24.440 -8.548 37.142 1.00 84.31 303 LEU A CA 1
ATOM 2417 C C . LEU A 1 303 ? -25.778 -8.983 36.523 1.00 84.31 303 LEU A C 1
ATOM 2419 O O . LEU A 1 303 ? -25.828 -9.330 35.345 1.00 84.31 303 LEU A O 1
ATOM 2423 N N . GLY A 1 304 ? -26.849 -8.996 37.323 1.00 77.06 304 GLY A N 1
ATOM 2424 C CA . GLY A 1 304 ? -28.190 -9.383 36.891 1.00 77.06 304 GLY A CA 1
ATOM 2425 C C . GLY A 1 304 ? -28.458 -10.888 36.910 1.00 77.06 304 GLY A C 1
ATOM 2426 O O . GLY A 1 304 ? -29.509 -11.296 36.431 1.00 77.06 304 GLY A O 1
ATOM 2427 N N . TYR A 1 305 ? -27.560 -11.704 37.472 1.00 74.25 305 TYR A N 1
ATOM 2428 C CA . TYR A 1 305 ? -27.729 -13.156 37.558 1.00 74.25 305 TYR A CA 1
ATOM 2429 C C . TYR A 1 305 ? -28.142 -13.570 38.970 1.00 74.25 305 TYR A C 1
ATOM 2431 O O . TYR A 1 305 ? -27.356 -13.435 39.911 1.00 74.25 305 TYR A O 1
ATOM 2439 N N . ARG A 1 306 ? -29.361 -14.089 39.146 1.00 66.81 306 ARG A N 1
ATOM 2440 C CA . ARG A 1 306 ? -29.856 -14.538 40.456 1.00 66.81 306 ARG A CA 1
ATOM 2441 C C . ARG A 1 306 ? -29.839 -16.062 40.534 1.00 66.81 306 ARG A C 1
ATOM 2443 O O . ARG A 1 306 ? -30.224 -16.751 39.601 1.00 66.81 306 ARG A O 1
ATOM 2450 N N . LEU A 1 307 ? -29.468 -16.607 41.694 1.00 53.78 307 LEU A N 1
ATOM 2451 C CA . LEU A 1 307 ? -29.484 -18.060 41.951 1.00 53.78 307 LEU A CA 1
ATOM 2452 C C . LEU A 1 307 ? -30.886 -18.690 41.842 1.00 53.78 307 LEU A C 1
ATOM 2454 O O . LEU A 1 307 ? -30.998 -19.891 41.626 1.00 53.78 307 LEU A O 1
ATOM 2458 N N . ALA A 1 308 ? -31.944 -17.887 42.006 1.00 58.44 308 ALA A N 1
ATOM 2459 C CA . ALA A 1 308 ? -33.335 -18.317 41.867 1.00 58.44 308 ALA A CA 1
ATOM 2460 C C . ALA A 1 308 ? -33.854 -18.261 40.418 1.00 58.44 308 ALA A C 1
ATOM 2462 O O . ALA A 1 308 ? -34.997 -18.655 40.174 1.00 58.44 308 ALA A O 1
ATOM 2463 N N . ASP A 1 309 ? -33.054 -17.765 39.468 1.00 59.91 309 ASP A N 1
ATOM 2464 C CA . ASP A 1 309 ? -33.440 -17.768 38.062 1.00 59.91 309 ASP A CA 1
ATOM 2465 C C . ASP A 1 309 ? -33.544 -19.224 37.588 1.00 59.91 309 ASP A C 1
ATOM 2467 O O . ASP A 1 309 ? -32.637 -20.036 37.762 1.00 59.91 309 ASP A O 1
ATOM 2471 N N . THR A 1 310 ? -34.680 -19.574 36.985 1.00 52.19 310 THR A N 1
ATOM 2472 C CA . THR A 1 310 ? -34.979 -20.940 36.519 1.00 52.19 310 THR A CA 1
ATOM 2473 C C . THR A 1 310 ? -34.084 -21.392 35.360 1.00 52.19 310 THR A C 1
ATOM 2475 O O . THR A 1 310 ? -34.106 -22.564 34.984 1.00 52.19 310 THR A O 1
ATOM 2478 N N . VAL A 1 311 ? -33.274 -20.478 34.814 1.00 57.25 311 VAL A N 1
ATOM 2479 C CA . VAL A 1 311 ? -32.258 -20.731 33.792 1.00 57.25 311 VAL A CA 1
ATOM 2480 C C . VAL A 1 311 ? -30.873 -20.603 34.440 1.00 57.25 311 VAL A C 1
ATOM 2482 O O . VAL A 1 311 ? -30.461 -19.490 34.771 1.00 57.25 311 VAL A O 1
ATOM 2485 N N . PRO A 1 312 ? -30.127 -21.709 34.614 1.00 60.88 312 PRO A N 1
ATOM 2486 C CA . PRO A 1 312 ? -28.783 -21.664 35.173 1.00 60.88 312 PRO A CA 1
ATOM 2487 C C . PRO A 1 312 ? -27.852 -20.801 34.320 1.00 60.88 312 PRO A C 1
ATOM 2489 O O . PRO A 1 312 ? -27.834 -20.916 33.091 1.00 60.88 312 PRO A O 1
ATOM 2492 N N . VAL A 1 313 ? -27.009 -19.993 34.967 1.00 64.12 313 VAL A N 1
ATOM 2493 C CA . VAL A 1 313 ? -25.892 -19.336 34.280 1.00 64.12 313 VAL A CA 1
ATOM 2494 C C . VAL A 1 313 ? -24.932 -20.423 33.809 1.00 64.12 313 VAL A C 1
ATOM 2496 O O . VAL A 1 313 ? -24.283 -21.082 34.620 1.00 64.12 313 VAL A O 1
ATOM 2499 N N . ALA A 1 314 ? -24.835 -20.615 32.496 1.00 76.50 314 ALA A N 1
ATOM 2500 C CA . ALA A 1 314 ? -23.891 -21.535 31.869 1.00 76.50 314 ALA A CA 1
ATOM 2501 C C . ALA A 1 314 ? -22.792 -20.728 31.153 1.00 76.50 314 ALA A C 1
ATOM 2503 O O . ALA A 1 314 ? -22.814 -20.611 29.926 1.00 76.50 314 ALA A O 1
ATOM 2504 N N . PRO A 1 315 ? -21.859 -20.101 31.899 1.00 83.81 315 PRO A N 1
ATOM 2505 C CA . PRO A 1 315 ? -20.801 -19.302 31.298 1.00 83.81 315 PRO A CA 1
ATOM 2506 C C . PRO A 1 315 ? -19.901 -20.188 30.437 1.00 83.81 315 PRO A C 1
ATOM 2508 O O . PRO A 1 315 ? -19.596 -21.328 30.798 1.00 83.81 315 PRO A O 1
ATOM 2511 N N . ALA A 1 316 ? -19.458 -19.651 29.300 1.00 86.62 316 ALA A N 1
ATOM 2512 C CA . ALA A 1 316 ? -18.584 -20.377 28.389 1.00 86.62 316 ALA A CA 1
ATOM 2513 C C . ALA A 1 316 ? -17.280 -20.769 29.101 1.00 86.62 316 ALA A C 1
ATOM 2515 O O . ALA A 1 316 ? -16.662 -19.943 29.779 1.00 86.62 316 ALA A O 1
ATOM 2516 N N . LEU A 1 317 ? -16.861 -22.026 28.939 1.00 92.31 317 LEU A N 1
ATOM 2517 C CA . LEU A 1 317 ? -15.588 -22.512 29.457 1.00 92.31 317 LEU A CA 1
ATOM 2518 C C . LEU A 1 317 ? -14.461 -22.050 28.526 1.00 92.31 317 LEU A C 1
ATOM 2520 O O . LEU A 1 317 ? -14.446 -22.397 27.345 1.00 92.31 317 LEU A O 1
ATOM 2524 N N . VAL A 1 318 ? -13.521 -21.267 29.049 1.00 93.12 318 VAL A N 1
ATOM 2525 C CA . VAL A 1 318 ? -12.459 -20.626 28.265 1.00 93.12 318 VAL A CA 1
ATOM 2526 C C . VAL A 1 318 ? -11.090 -21.110 28.750 1.00 93.12 318 VAL A C 1
ATOM 2528 O O . VAL A 1 318 ? -10.822 -21.060 29.953 1.00 93.12 318 VAL A O 1
ATOM 2531 N N . PRO A 1 319 ? -10.201 -21.575 27.851 1.00 93.25 319 PRO A N 1
ATOM 2532 C CA . PRO A 1 319 ? -8.827 -21.919 28.206 1.00 93.25 319 PRO A CA 1
ATOM 2533 C C . PRO A 1 319 ? -8.098 -20.755 28.886 1.00 93.25 319 PRO A C 1
ATOM 2535 O O . PRO A 1 319 ? -8.211 -19.609 28.449 1.00 93.25 319 PRO A O 1
ATOM 2538 N N . GLU A 1 320 ? -7.298 -21.053 29.911 1.00 91.69 320 GLU A N 1
ATOM 2539 C CA . GLU A 1 320 ? -6.573 -20.035 30.691 1.00 91.69 320 GLU A CA 1
ATOM 2540 C C . GLU A 1 320 ? -5.642 -19.187 29.805 1.00 91.69 320 GLU A C 1
ATOM 2542 O O . GLU A 1 320 ? -5.493 -17.987 30.004 1.00 91.69 320 GLU A O 1
ATOM 2547 N N . GLU A 1 321 ? -5.101 -19.794 28.749 1.00 90.50 321 GLU A N 1
ATOM 2548 C CA . GLU A 1 321 ? -4.267 -19.156 27.725 1.00 90.50 321 GLU A CA 1
ATOM 2549 C C . GLU A 1 321 ? -4.988 -18.004 27.009 1.00 90.50 321 GLU A C 1
ATOM 2551 O O . GLU A 1 321 ? -4.399 -16.958 26.744 1.00 90.50 321 GLU A O 1
ATOM 2556 N N . LYS A 1 322 ? -6.286 -18.180 26.716 1.00 89.31 322 LYS A N 1
ATOM 2557 C CA . LYS A 1 322 ? -7.115 -17.140 26.094 1.00 89.31 322 LYS A CA 1
ATOM 2558 C C . LYS A 1 322 ? -7.447 -16.033 27.090 1.00 89.31 322 LYS A C 1
ATOM 2560 O O . LYS A 1 322 ? -7.453 -14.867 26.712 1.00 89.31 322 LYS A O 1
ATOM 2565 N N . LEU A 1 323 ? -7.690 -16.380 28.356 1.00 90.88 323 LEU A N 1
ATOM 2566 C CA . LEU A 1 323 ? -7.927 -15.392 29.413 1.00 90.88 323 LEU A CA 1
ATOM 2567 C C . LEU A 1 323 ? -6.669 -14.573 29.720 1.00 90.88 323 LEU A C 1
ATOM 2569 O O . LEU A 1 323 ? -6.776 -13.386 30.007 1.00 90.88 323 LEU A O 1
ATOM 2573 N N . ALA A 1 324 ? -5.480 -15.167 29.609 1.00 90.12 324 ALA A N 1
ATOM 2574 C CA . ALA A 1 324 ? -4.205 -14.478 29.807 1.00 90.12 324 ALA A CA 1
ATOM 2575 C C . ALA A 1 324 ? -3.946 -13.352 28.788 1.00 90.12 324 ALA A C 1
ATOM 2577 O O . ALA A 1 324 ? -3.129 -12.475 29.055 1.00 90.12 324 ALA A O 1
ATOM 2578 N N . ALA A 1 325 ? -4.647 -13.345 27.647 1.00 87.62 325 ALA A N 1
ATOM 2579 C CA . ALA A 1 325 ? -4.573 -12.260 26.668 1.00 87.62 325 ALA A CA 1
ATOM 2580 C C . ALA A 1 325 ? -5.279 -10.970 27.130 1.00 87.62 325 ALA A C 1
ATOM 2582 O O . ALA A 1 325 ? -5.027 -9.907 26.564 1.00 87.62 325 ALA A O 1
ATOM 2583 N N . PHE A 1 326 ? -6.148 -11.050 28.144 1.00 90.19 326 PHE A N 1
ATOM 2584 C CA . PHE A 1 326 ? -6.833 -9.899 28.723 1.00 90.19 326 PHE A CA 1
ATOM 2585 C C . PHE A 1 326 ? -6.072 -9.400 29.962 1.00 90.19 326 PHE A C 1
ATOM 2587 O O . PHE A 1 326 ? -5.815 -10.193 30.873 1.00 90.19 326 PHE A O 1
ATOM 2594 N N . PRO A 1 327 ? -5.739 -8.100 30.044 1.00 94.00 327 PRO A N 1
ATOM 2595 C CA . PRO A 1 327 ? -5.295 -7.470 31.282 1.00 94.00 327 PRO A CA 1
ATOM 2596 C C . PRO A 1 327 ? -6.266 -7.722 32.445 1.00 94.00 327 PRO A C 1
ATOM 2598 O O . PRO A 1 327 ? -7.485 -7.702 32.257 1.00 94.00 327 PRO A O 1
ATOM 2601 N N . GLU A 1 328 ? -5.723 -7.940 33.645 1.00 93.81 328 GLU A N 1
ATOM 2602 C CA . GLU A 1 328 ? -6.519 -8.019 34.875 1.00 93.81 328 GLU A CA 1
ATOM 2603 C C . GLU A 1 328 ? -7.110 -6.644 35.205 1.00 93.81 328 GLU A C 1
ATOM 2605 O O . GLU A 1 328 ? -6.409 -5.631 35.186 1.00 93.81 328 GLU A O 1
ATOM 2610 N N . GLY A 1 329 ? -8.406 -6.620 35.493 1.00 91.62 329 GLY A N 1
ATOM 2611 C CA . GLY A 1 329 ? -9.109 -5.473 36.053 1.00 91.62 329 GLY A CA 1
ATOM 2612 C C . GLY A 1 329 ? -9.478 -5.706 37.516 1.00 91.62 329 GLY A C 1
ATOM 2613 O O . GLY A 1 329 ? -9.310 -6.803 38.051 1.00 91.62 329 GLY A O 1
ATOM 2614 N N . GLU A 1 330 ? -10.022 -4.670 38.153 1.00 91.19 330 GLU A N 1
ATOM 2615 C CA . GLU A 1 330 ? -10.478 -4.755 39.541 1.00 91.19 330 GLU A CA 1
ATOM 2616 C C . GLU A 1 330 ? -11.499 -5.892 39.730 1.00 91.19 330 GLU A C 1
ATOM 2618 O O . GLU A 1 330 ? -12.407 -6.047 38.903 1.00 91.19 330 GLU A O 1
ATOM 2623 N N . PRO A 1 331 ? -11.363 -6.709 40.790 1.00 93.38 331 PRO A N 1
ATOM 2624 C CA . PRO A 1 331 ? -12.283 -7.802 41.048 1.00 93.38 331 PRO A CA 1
ATOM 2625 C C . PRO A 1 331 ? -13.684 -7.277 41.371 1.00 93.38 331 PRO A C 1
ATOM 2627 O O . PRO A 1 331 ? -13.858 -6.260 42.040 1.00 93.38 331 PRO A O 1
ATOM 2630 N N . ILE A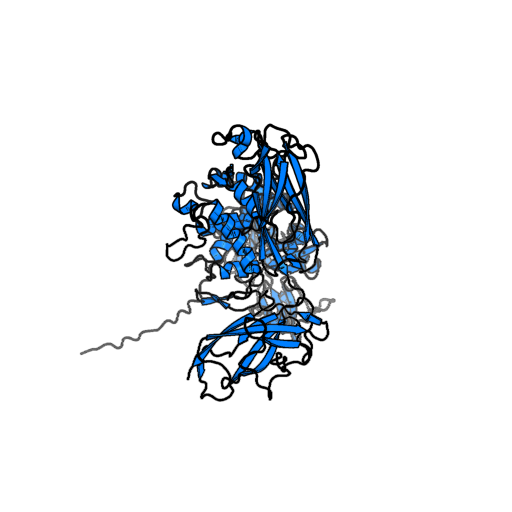 1 332 ? -14.693 -8.024 40.933 1.00 93.56 332 ILE A N 1
ATOM 2631 C CA . ILE A 1 332 ? -16.096 -7.750 41.228 1.00 93.56 332 ILE A CA 1
ATOM 2632 C C . ILE A 1 332 ? -16.458 -8.505 42.501 1.00 93.56 332 ILE A C 1
ATOM 2634 O O . ILE A 1 332 ? -16.421 -9.737 42.536 1.00 93.56 332 ILE A O 1
ATOM 2638 N N . THR A 1 333 ? -16.812 -7.760 43.537 1.00 93.44 333 THR A N 1
ATOM 2639 C CA . THR A 1 333 ? -17.216 -8.260 44.853 1.00 93.44 333 THR A CA 1
ATOM 2640 C C . THR A 1 333 ? -18.627 -7.773 45.181 1.00 93.44 333 THR A C 1
ATOM 2642 O O . THR A 1 333 ? -19.208 -6.975 44.449 1.00 93.44 333 THR A O 1
ATOM 2645 N N . GLU A 1 334 ? -19.185 -8.204 46.310 1.00 89.88 334 GLU A N 1
ATOM 2646 C CA . GLU A 1 334 ? -20.474 -7.702 46.813 1.00 89.88 334 GLU A CA 1
ATOM 2647 C C . GLU A 1 334 ? -20.488 -6.187 47.102 1.00 89.88 334 GLU A C 1
ATOM 2649 O O . GLU A 1 334 ? -21.554 -5.582 47.152 1.00 89.88 334 GLU A O 1
ATOM 2654 N N . GLN A 1 335 ? -19.314 -5.564 47.270 1.00 90.44 335 GLN A N 1
ATOM 2655 C CA . GLN A 1 335 ? -19.176 -4.117 47.473 1.00 90.44 335 GLN A CA 1
ATOM 2656 C C . GLN A 1 335 ? -19.062 -3.334 46.156 1.00 90.44 335 GLN A C 1
ATOM 2658 O O . GLN A 1 335 ? -19.058 -2.102 46.173 1.00 90.44 335 GLN A O 1
ATOM 2663 N N . SER A 1 336 ? -18.931 -4.010 45.011 1.00 91.19 336 SER A N 1
ATOM 2664 C CA . SER A 1 336 ? -18.811 -3.338 43.719 1.00 91.19 336 SER A CA 1
ATOM 2665 C C . SER A 1 336 ? -20.098 -2.596 43.362 1.00 91.19 336 SER A C 1
ATOM 2667 O O . SER A 1 336 ? -21.195 -3.140 43.442 1.00 91.19 336 SER A O 1
ATOM 2669 N N . VAL A 1 337 ? -19.971 -1.353 42.897 1.00 90.19 337 VAL A N 1
ATOM 2670 C CA . VAL A 1 337 ? -21.129 -0.531 42.525 1.00 90.19 337 VAL A CA 1
ATOM 2671 C C . VAL A 1 337 ? -21.213 -0.391 41.011 1.00 90.19 337 VAL A C 1
ATOM 2673 O O . VAL A 1 337 ? -20.325 0.194 40.391 1.00 90.19 337 VAL A O 1
ATOM 2676 N N . TYR A 1 338 ? -22.282 -0.934 40.423 1.00 88.88 338 TYR A N 1
ATOM 2677 C CA . TYR A 1 338 ? -22.518 -0.983 38.973 1.00 88.88 338 TYR A CA 1
ATOM 2678 C C . TYR A 1 338 ? -21.291 -1.465 38.170 1.00 88.88 338 TYR A C 1
ATOM 2680 O O . TYR A 1 338 ? -20.744 -0.711 37.361 1.00 88.88 338 TYR A O 1
ATOM 2688 N N . PRO A 1 339 ? -20.824 -2.713 38.367 1.00 88.25 339 PRO A N 1
ATOM 2689 C CA . PRO A 1 339 ? -19.628 -3.231 37.690 1.00 88.25 339 PRO A CA 1
ATOM 2690 C C . PRO A 1 339 ? -19.731 -3.233 36.150 1.00 88.25 339 PRO A C 1
ATOM 2692 O O . PRO A 1 339 ? -18.754 -2.924 35.470 1.00 88.25 339 PRO A O 1
ATOM 2695 N N . GLN A 1 340 ? -20.916 -3.492 35.584 1.00 87.25 340 GLN A N 1
ATOM 2696 C CA . GLN A 1 340 ? -21.175 -3.391 34.133 1.00 87.25 340 GLN A CA 1
ATOM 2697 C C . GLN A 1 340 ? -21.484 -1.960 33.663 1.00 87.25 340 GLN A C 1
ATOM 2699 O O . GLN A 1 340 ? -21.389 -1.666 32.471 1.00 87.25 340 GLN A O 1
ATOM 2704 N N . GLY A 1 341 ? -21.766 -1.059 34.604 1.00 91.00 341 GLY A N 1
ATOM 2705 C CA . GLY A 1 341 ? -22.248 0.292 34.361 1.00 91.00 341 GLY A CA 1
ATOM 2706 C C . GLY A 1 341 ? -23.772 0.378 34.231 1.00 91.00 341 GLY A C 1
ATOM 2707 O O . GLY A 1 341 ? -24.426 -0.574 33.815 1.00 91.00 341 GLY A O 1
ATOM 2708 N N . VAL A 1 342 ? -24.337 1.533 34.580 1.00 92.75 342 VAL A N 1
ATOM 2709 C CA . VAL A 1 342 ? -25.746 1.881 34.348 1.00 92.75 342 VAL A CA 1
ATOM 2710 C C . VAL A 1 342 ? -25.834 3.269 33.722 1.00 92.75 342 VAL A C 1
ATOM 2712 O O . VAL A 1 342 ? -25.149 4.197 34.155 1.00 92.75 342 VAL A O 1
ATOM 2715 N N . LEU A 1 343 ? -26.662 3.418 32.689 1.00 96.50 343 LEU A N 1
ATOM 2716 C CA . LEU A 1 343 ? -26.996 4.730 32.143 1.00 96.50 343 LEU A CA 1
ATOM 2717 C C . LEU A 1 343 ? -28.020 5.402 33.053 1.00 96.50 343 LEU A C 1
ATOM 2719 O O . LEU A 1 343 ? -29.048 4.807 33.368 1.00 96.50 343 LEU A O 1
ATOM 2723 N N . ALA A 1 344 ? -27.755 6.638 33.448 1.00 97.06 344 ALA A N 1
ATOM 2724 C CA . ALA A 1 344 ? -28.629 7.444 34.282 1.00 97.06 344 ALA A CA 1
ATOM 2725 C C . ALA A 1 344 ? -28.935 8.780 33.601 1.00 97.06 344 ALA A C 1
ATOM 2727 O O . ALA A 1 344 ? -28.064 9.380 32.970 1.00 97.06 344 ALA A O 1
ATOM 2728 N N . GLN A 1 345 ? -30.166 9.255 33.759 1.00 97.50 345 GLN A N 1
ATOM 2729 C CA . GLN A 1 345 ? -30.598 10.573 33.316 1.00 97.50 345 GLN A CA 1
ATOM 2730 C C . GLN A 1 345 ? -31.292 11.295 34.463 1.00 97.50 345 GLN A C 1
ATOM 2732 O O . GLN A 1 345 ? -32.216 10.744 35.067 1.00 97.50 345 GLN A O 1
ATOM 2737 N N . ASN A 1 346 ? -30.857 12.520 34.748 1.00 97.00 346 ASN A N 1
ATOM 2738 C CA . ASN A 1 346 ? -31.444 13.331 35.811 1.00 97.00 346 ASN A CA 1
ATOM 2739 C C . ASN A 1 346 ? -32.698 14.103 35.355 1.00 97.00 346 ASN A C 1
ATOM 2741 O O . ASN A 1 346 ? -33.126 13.998 34.198 1.00 97.00 346 ASN A O 1
ATOM 2745 N N . GLU A 1 347 ? -33.278 14.913 36.250 1.00 96.44 347 GLU A N 1
ATOM 2746 C CA . GLU A 1 347 ? -34.494 15.685 35.955 1.00 96.44 347 GLU A CA 1
ATOM 2747 C C . GLU A 1 347 ? -34.267 16.776 34.895 1.00 96.44 347 GLU A C 1
ATOM 2749 O O . GLU A 1 347 ? -35.196 17.126 34.171 1.00 96.44 347 GLU A O 1
ATOM 2754 N N . SER A 1 348 ? -33.034 17.282 34.758 1.00 95.19 348 SER A N 1
ATOM 2755 C CA . SER A 1 348 ? -32.672 18.263 33.724 1.00 95.19 348 SER A CA 1
ATOM 2756 C C . SER A 1 348 ? -32.393 17.631 32.356 1.00 95.19 348 SER A C 1
ATOM 2758 O O . SER A 1 348 ? -32.103 18.346 31.399 1.00 95.19 348 SER A O 1
ATOM 2760 N N . GLY A 1 349 ? -32.439 16.300 32.254 1.00 94.50 349 GLY A N 1
ATOM 2761 C CA . GLY A 1 349 ? -32.136 15.558 31.032 1.00 94.50 349 GLY A CA 1
ATOM 2762 C C . GLY A 1 349 ? -30.646 15.290 30.795 1.00 94.50 349 GLY A C 1
ATOM 2763 O O . GLY A 1 349 ? -30.313 14.684 29.776 1.00 94.50 349 GLY A O 1
ATOM 2764 N N . ALA A 1 350 ? -29.757 15.678 31.714 1.00 96.12 350 ALA A N 1
ATOM 2765 C CA . ALA A 1 350 ? -28.331 15.375 31.634 1.00 96.12 350 ALA A CA 1
ATOM 2766 C C . ALA A 1 350 ? -28.080 13.872 31.816 1.00 96.12 350 ALA A C 1
ATOM 2768 O O . ALA A 1 350 ? -28.670 13.227 32.686 1.00 96.12 350 ALA A O 1
ATOM 2769 N N . MET A 1 351 ? -27.200 13.329 30.977 1.00 97.62 351 MET A N 1
ATOM 2770 C CA . MET A 1 351 ? -26.918 11.900 30.869 1.00 97.62 351 MET A CA 1
ATOM 2771 C C . MET A 1 351 ? -25.583 11.548 31.529 1.00 97.62 351 MET A C 1
ATOM 2773 O O . MET A 1 351 ? -24.595 12.272 31.388 1.00 97.62 351 MET A O 1
ATOM 2777 N N . PHE A 1 352 ? -25.537 10.401 32.204 1.00 97.88 352 PHE A N 1
ATOM 2778 C CA . PHE A 1 352 ? -24.349 9.886 32.880 1.00 97.88 352 PHE A CA 1
ATOM 2779 C C . PHE A 1 352 ? -24.241 8.370 32.705 1.00 97.88 352 PHE A C 1
ATOM 2781 O O . PHE A 1 352 ? -25.248 7.666 32.715 1.00 97.88 352 PHE A O 1
ATOM 2788 N N . LEU A 1 353 ? -23.020 7.851 32.611 1.00 97.12 353 LEU A N 1
ATOM 2789 C CA . LEU A 1 353 ? -22.728 6.450 32.906 1.00 97.12 353 LEU A CA 1
ATOM 2790 C C . LEU A 1 353 ? -22.255 6.374 34.359 1.00 97.12 353 LEU A C 1
ATOM 2792 O O . LEU A 1 353 ? -21.278 7.026 34.709 1.00 97.12 353 LEU A O 1
ATOM 2796 N N . ILE A 1 354 ? -22.901 5.574 35.202 1.00 95.88 354 ILE A N 1
ATOM 2797 C CA . ILE A 1 354 ? -22.391 5.258 36.541 1.00 95.88 354 ILE A CA 1
ATOM 2798 C C . ILE A 1 354 ? -21.758 3.874 36.465 1.00 95.88 354 ILE A C 1
ATOM 2800 O O . ILE A 1 354 ? -22.462 2.898 36.218 1.00 95.88 354 ILE A O 1
ATOM 2804 N N . LYS A 1 355 ? -20.440 3.772 36.643 1.00 92.00 355 LYS A N 1
ATOM 2805 C CA . LYS A 1 355 ? -19.697 2.508 36.538 1.00 92.00 355 LYS A CA 1
ATOM 2806 C C . LYS A 1 355 ? -18.589 2.466 37.582 1.00 92.00 355 LYS A C 1
ATOM 2808 O O . LYS A 1 355 ? -17.884 3.452 37.766 1.00 92.00 355 LYS A O 1
ATOM 2813 N N . GLN A 1 356 ? -18.454 1.327 38.263 1.00 89.06 356 GLN A N 1
ATOM 2814 C CA . GLN A 1 356 ? -17.431 1.107 39.299 1.00 89.06 356 GLN A CA 1
ATOM 2815 C C . GLN A 1 356 ? -17.397 2.230 40.357 1.00 89.06 356 GLN A C 1
ATOM 2817 O O . GLN A 1 356 ? -16.343 2.715 40.758 1.00 89.06 356 GLN A O 1
ATOM 2822 N N . GLY A 1 357 ? -18.582 2.669 40.792 1.00 91.81 357 GLY A N 1
ATOM 2823 C CA . GLY A 1 357 ? -18.738 3.706 41.816 1.00 91.81 357 GLY A CA 1
ATOM 2824 C C . GLY A 1 357 ? -18.404 5.138 41.380 1.00 91.81 357 GLY A C 1
ATOM 2825 O O . GLY A 1 357 ? -18.458 6.023 42.225 1.00 91.81 357 GLY A O 1
ATOM 2826 N N . GLN A 1 358 ? -18.103 5.395 40.106 1.00 95.62 358 GLN A N 1
ATOM 2827 C CA . GLN A 1 358 ? -17.872 6.740 39.562 1.00 95.62 358 GLN A CA 1
ATOM 2828 C C . GLN A 1 358 ? -18.960 7.117 38.552 1.00 95.62 358 GLN A C 1
ATOM 2830 O O . GLN A 1 358 ? -19.564 6.238 37.931 1.00 95.62 358 GLN A O 1
ATOM 2835 N N . ARG A 1 359 ? -19.198 8.420 38.361 1.00 97.19 359 ARG A N 1
ATOM 2836 C CA . ARG A 1 359 ? -20.110 8.944 37.328 1.00 97.19 359 ARG A CA 1
ATOM 2837 C C . ARG A 1 359 ? -19.343 9.639 36.206 1.00 97.19 359 ARG A C 1
ATOM 2839 O O . ARG A 1 359 ? -18.572 10.561 36.449 1.00 97.19 359 ARG A O 1
ATOM 2846 N N . TYR A 1 360 ? -19.619 9.240 34.975 1.00 97.75 360 TYR A N 1
ATOM 2847 C CA . TYR A 1 360 ? -19.010 9.768 33.761 1.00 97.75 360 TYR A CA 1
ATOM 2848 C C . TYR A 1 360 ? -20.071 10.558 32.988 1.00 97.75 360 TYR A C 1
ATOM 2850 O O . TYR A 1 360 ? -21.076 9.968 32.577 1.00 97.75 360 TYR A O 1
ATOM 2858 N N . PRO A 1 361 ? -19.903 11.874 32.787 1.00 97.62 361 PRO A N 1
ATOM 2859 C CA . PRO A 1 361 ? -20.827 12.662 31.980 1.00 97.62 361 PRO A CA 1
ATOM 2860 C C . PRO A 1 361 ? -20.906 12.161 30.531 1.00 97.62 361 PRO A C 1
ATOM 2862 O O . PRO A 1 361 ? -19.886 11.851 29.913 1.00 97.62 361 PRO A O 1
ATOM 2865 N N . ILE A 1 362 ? -22.113 12.131 29.966 1.00 97.62 362 ILE A N 1
ATOM 2866 C CA . ILE A 1 362 ? -22.358 11.912 28.536 1.00 97.62 362 ILE A CA 1
ATOM 2867 C C . ILE A 1 362 ? -22.836 13.246 27.964 1.00 97.62 362 ILE A C 1
ATOM 2869 O O . ILE A 1 362 ? -23.974 13.657 28.176 1.00 97.62 362 ILE A O 1
ATOM 2873 N N . LEU A 1 363 ? -21.929 13.945 27.282 1.00 95.81 363 LEU A N 1
ATOM 2874 C CA . LEU A 1 363 ? -22.132 15.344 26.888 1.00 95.81 363 LEU A CA 1
ATOM 2875 C C . LEU A 1 363 ? -22.898 15.522 25.573 1.00 95.81 363 LEU A C 1
ATOM 2877 O O . LEU A 1 363 ? -23.306 16.636 25.262 1.00 95.81 363 LEU A O 1
ATOM 2881 N N . ASP A 1 364 ? -23.050 14.460 24.783 1.00 96.81 364 ASP A N 1
ATOM 2882 C CA . ASP A 1 364 ? -23.540 14.549 23.409 1.00 96.81 364 ASP A CA 1
ATOM 2883 C C . ASP A 1 364 ? -24.381 13.320 23.031 1.00 96.81 364 ASP A C 1
ATOM 2885 O O . ASP A 1 364 ? -24.078 12.192 23.437 1.00 96.81 364 ASP A O 1
ATOM 2889 N N . GLU A 1 365 ? -25.434 13.522 22.237 1.00 94.50 365 GLU A N 1
ATOM 2890 C CA . GLU A 1 365 ? -26.300 12.438 21.760 1.00 94.50 365 GLU A CA 1
ATOM 2891 C C . GLU A 1 365 ? -25.530 11.439 20.885 1.00 94.50 365 GLU A C 1
ATOM 2893 O O . GLU A 1 365 ? -25.775 10.233 20.980 1.00 94.50 365 GLU A O 1
ATOM 2898 N N . ALA A 1 366 ? -24.537 11.895 20.111 1.00 95.81 366 ALA A N 1
ATOM 2899 C CA . ALA A 1 366 ? -23.689 11.006 19.322 1.00 95.81 366 ALA A CA 1
ATOM 2900 C C . ALA A 1 366 ? -22.928 10.011 20.211 1.00 95.81 366 ALA A C 1
ATOM 2902 O O . ALA A 1 366 ? -22.803 8.839 19.858 1.00 95.81 366 ALA A O 1
ATOM 2903 N N . VAL A 1 367 ? -22.485 10.433 21.401 1.00 96.81 367 VAL A N 1
ATOM 2904 C CA . VAL A 1 367 ? -21.833 9.543 22.376 1.00 96.81 367 VAL A CA 1
ATOM 2905 C C . VAL A 1 367 ? -22.819 8.496 22.880 1.00 96.81 367 VAL A C 1
ATOM 2907 O O . VAL A 1 367 ? -22.465 7.317 22.924 1.00 96.81 367 VAL A O 1
ATOM 2910 N N . TRP A 1 368 ? -24.045 8.898 23.226 1.00 94.56 368 TRP A N 1
ATOM 2911 C CA . TRP A 1 368 ? -25.085 7.979 23.696 1.00 94.56 368 TRP A CA 1
ATOM 2912 C C . TRP A 1 368 ? -25.449 6.935 22.631 1.00 94.56 368 TRP A C 1
ATOM 2914 O O . TRP A 1 368 ? -25.491 5.734 22.912 1.00 94.56 368 TRP A O 1
ATOM 2924 N N . GLN A 1 369 ? -25.644 7.375 21.389 1.00 93.25 369 GLN A N 1
ATOM 2925 C CA . GLN A 1 369 ? -26.030 6.503 20.287 1.00 93.25 369 GLN A CA 1
ATOM 2926 C C . GLN A 1 369 ? -24.897 5.561 19.858 1.00 93.25 369 GLN A C 1
ATOM 2928 O O . GLN A 1 369 ? -25.144 4.376 19.647 1.00 93.25 369 GLN A O 1
ATOM 2933 N N . MET A 1 370 ? -23.659 6.053 19.757 1.00 91.88 370 MET A N 1
ATOM 2934 C CA . MET A 1 370 ? -22.532 5.258 19.259 1.00 91.88 370 MET A CA 1
ATOM 2935 C C . MET A 1 370 ? -21.950 4.305 20.302 1.00 91.88 370 MET A C 1
ATOM 2937 O O . MET A 1 370 ? -21.532 3.211 19.931 1.00 91.88 370 MET A O 1
ATOM 2941 N N . ASN A 1 371 ? -21.875 4.706 21.576 1.00 92.75 371 ASN A N 1
ATOM 2942 C CA . ASN A 1 371 ? -21.280 3.875 22.631 1.00 92.75 371 ASN A CA 1
ATOM 2943 C C . ASN A 1 371 ? -22.291 2.950 23.309 1.00 92.75 371 ASN A C 1
ATOM 2945 O O . ASN A 1 371 ? -21.897 1.922 23.850 1.00 92.75 371 ASN A O 1
ATOM 2949 N N . PHE A 1 372 ? -23.572 3.328 23.310 1.00 92.62 372 PHE A N 1
ATOM 2950 C CA . PHE A 1 372 ? -24.596 2.633 24.085 1.00 92.62 372 PHE A CA 1
ATOM 2951 C C . PHE A 1 372 ? -25.877 2.383 23.297 1.00 92.62 372 PHE A C 1
ATOM 2953 O O . PHE A 1 372 ? -26.919 2.187 23.900 1.00 92.62 372 PHE A O 1
ATOM 2960 N N . LYS A 1 373 ? -25.847 2.447 21.960 1.00 91.88 373 LYS A N 1
ATOM 2961 C CA . LYS A 1 373 ? -26.987 2.101 21.089 1.00 91.88 373 LYS A CA 1
ATOM 2962 C C . LYS A 1 373 ? -28.277 2.885 21.361 1.00 91.88 373 LYS A C 1
ATOM 2964 O O . LYS A 1 373 ? -29.344 2.480 20.906 1.00 91.88 373 LYS A O 1
ATOM 2969 N N . LYS A 1 374 ? -28.177 4.027 22.053 1.00 90.00 374 LYS A N 1
ATOM 2970 C CA . LYS A 1 374 ? -29.325 4.778 22.579 1.00 90.00 374 LYS A CA 1
ATOM 2971 C C . LYS A 1 374 ? -30.175 3.958 23.569 1.00 90.00 374 LYS A C 1
ATOM 2973 O O . LYS A 1 374 ? -31.380 4.172 23.684 1.00 90.00 374 LYS A O 1
ATOM 2978 N N . ASP A 1 375 ? -29.538 3.032 24.285 1.00 91.56 375 ASP A N 1
ATOM 2979 C CA . ASP A 1 375 ? -30.162 2.225 25.328 1.00 91.56 375 ASP A CA 1
ATOM 2980 C C . ASP A 1 375 ? -30.818 3.147 26.374 1.00 91.56 375 ASP A C 1
ATOM 2982 O O . ASP A 1 375 ? -30.258 4.199 26.717 1.00 91.56 375 ASP A O 1
ATOM 2986 N N . PRO A 1 376 ? -32.019 2.797 26.864 1.00 94.81 376 PRO A N 1
ATOM 2987 C CA . PRO A 1 376 ? -32.792 3.672 27.732 1.00 94.81 376 PRO A CA 1
ATOM 2988 C C . PRO A 1 376 ? -32.079 3.888 29.078 1.00 94.81 376 PRO A C 1
ATOM 2990 O O . PRO A 1 376 ? -31.686 2.915 29.725 1.00 94.81 376 PRO A O 1
ATOM 2993 N N . PRO A 1 377 ? -31.935 5.143 29.542 1.00 95.94 377 PRO A N 1
ATOM 2994 C CA . PRO A 1 377 ? -31.351 5.423 30.844 1.00 95.94 377 PRO A CA 1
ATOM 2995 C C . PRO A 1 377 ? -32.355 5.196 31.975 1.00 95.94 377 PRO A C 1
ATOM 2997 O O . PRO A 1 377 ? -33.563 5.403 31.825 1.00 95.94 377 PRO A O 1
ATOM 3000 N N . LEU A 1 378 ? -31.832 4.877 33.154 1.00 95.69 378 LEU A N 1
ATOM 3001 C CA . LEU A 1 378 ? -32.570 4.956 34.403 1.00 95.69 378 LEU A CA 1
ATOM 3002 C C . LEU A 1 378 ? -32.814 6.425 34.766 1.00 95.69 378 LEU A C 1
ATOM 3004 O O . LEU A 1 378 ? -31.894 7.243 34.757 1.00 95.69 378 LEU A O 1
ATOM 3008 N N . ARG A 1 379 ? -34.056 6.768 35.106 1.00 96.94 379 ARG A N 1
ATOM 3009 C CA . ARG A 1 379 ? -34.398 8.101 35.613 1.00 96.94 379 ARG A CA 1
ATOM 3010 C C . ARG A 1 379 ? -34.070 8.160 37.097 1.00 96.94 379 ARG A C 1
ATOM 3012 O O . ARG A 1 379 ? -34.692 7.446 37.876 1.00 96.94 379 ARG A O 1
ATOM 3019 N N . LEU A 1 380 ? -33.094 8.984 37.459 1.00 95.69 380 LEU A N 1
ATOM 3020 C CA . LEU A 1 380 ? -32.636 9.168 38.837 1.00 95.69 380 LEU A CA 1
ATOM 3021 C C . LEU A 1 380 ? -32.705 10.642 39.215 1.00 95.69 380 LEU A C 1
ATOM 3023 O O . LEU A 1 380 ? -32.615 11.509 38.346 1.00 95.69 380 LEU A O 1
ATOM 3027 N N . LEU A 1 381 ? -32.829 10.937 40.506 1.00 96.81 381 LEU A N 1
ATOM 3028 C CA . LEU A 1 381 ? -32.737 12.322 40.965 1.00 96.81 381 LEU A CA 1
ATOM 3029 C C . LEU A 1 381 ? -31.286 12.812 40.880 1.00 96.81 381 LEU A C 1
ATOM 3031 O O . LEU A 1 381 ? -30.346 12.031 41.067 1.00 96.81 381 LEU A O 1
ATOM 3035 N N . THR A 1 382 ? -31.074 14.115 40.675 1.00 96.94 382 THR A N 1
ATOM 3036 C CA . THR A 1 382 ? -29.708 14.685 40.646 1.00 96.94 382 THR A CA 1
ATOM 3037 C C . THR A 1 382 ? -28.926 14.341 41.924 1.00 96.94 382 THR A C 1
ATOM 3039 O O . THR A 1 382 ? -27.775 13.907 41.850 1.00 96.94 382 THR A O 1
ATOM 3042 N N . ALA A 1 383 ? -29.586 14.402 43.085 1.00 96.44 383 ALA A N 1
ATOM 3043 C CA . ALA A 1 383 ? -29.005 14.052 44.383 1.00 96.44 383 ALA A CA 1
ATOM 3044 C C . ALA A 1 383 ? -28.605 12.567 44.518 1.00 96.44 383 ALA A C 1
ATOM 3046 O O . ALA A 1 383 ? -27.766 12.227 45.350 1.00 96.44 383 ALA A O 1
ATOM 3047 N N . GLU A 1 384 ? -29.194 11.659 43.734 1.00 95.44 384 GLU A N 1
ATOM 3048 C CA . GLU A 1 384 ? -28.804 10.244 43.723 1.00 95.44 384 GLU A CA 1
ATOM 3049 C C . GLU A 1 384 ? -27.554 10.013 42.880 1.00 95.44 384 GLU A C 1
ATOM 3051 O O . GLU A 1 384 ? -26.670 9.263 43.291 1.00 95.44 384 GLU A O 1
ATOM 3056 N N . ILE A 1 385 ? -27.454 10.696 41.739 1.00 95.44 385 ILE A N 1
ATOM 3057 C CA . ILE A 1 385 ? -26.280 10.635 40.864 1.00 95.44 385 ILE A CA 1
ATOM 3058 C C . ILE A 1 385 ? -25.071 11.286 41.552 1.00 95.44 385 ILE A C 1
ATOM 3060 O O . ILE A 1 385 ? -23.961 10.768 41.465 1.00 95.44 385 ILE A O 1
ATOM 3064 N N . GLU A 1 386 ? -25.270 12.391 42.276 1.00 96.06 386 GLU A N 1
ATOM 3065 C CA . GLU A 1 386 ? -24.208 13.126 42.984 1.00 96.06 386 GLU A CA 1
ATOM 3066 C C . GLU A 1 386 ? -23.535 12.364 44.129 1.00 96.06 386 GLU A C 1
ATOM 3068 O O . GLU A 1 386 ? -22.450 12.758 44.557 1.00 96.06 386 GLU A O 1
ATOM 3073 N N . LYS A 1 387 ? -24.103 11.233 44.567 1.00 96.50 387 LYS A N 1
ATOM 3074 C CA . LYS A 1 387 ? -23.450 10.322 45.523 1.00 96.50 387 LYS A CA 1
ATOM 3075 C C . LYS A 1 387 ? -22.175 9.690 44.956 1.00 96.50 387 LYS A C 1
ATOM 3077 O O . LYS A 1 387 ? -21.329 9.243 45.726 1.00 96.50 387 LYS A O 1
ATOM 3082 N N . TYR A 1 388 ? -22.045 9.636 43.631 1.00 96.62 388 TYR A N 1
ATOM 3083 C CA . TYR A 1 388 ? -20.891 9.065 42.947 1.00 96.62 388 TYR A CA 1
ATOM 3084 C C . TYR A 1 388 ? -19.873 10.159 42.588 1.00 96.62 388 TYR A C 1
ATOM 3086 O O . TYR A 1 388 ? -20.247 11.168 41.977 1.00 96.62 388 TYR A O 1
ATOM 3094 N N . PRO A 1 389 ? -18.578 9.978 42.911 1.00 97.06 389 PRO A N 1
ATOM 3095 C CA . PRO A 1 389 ? -17.526 10.894 42.486 1.00 97.06 389 PRO A CA 1
ATOM 3096 C C . PRO A 1 389 ? -17.513 11.095 40.960 1.00 97.06 389 PRO A C 1
ATOM 3098 O O . PRO A 1 389 ? -17.680 10.120 40.217 1.00 97.06 389 PRO A O 1
ATOM 3101 N N . PRO A 1 390 ? -17.349 12.340 40.473 1.00 96.56 390 PRO A N 1
ATOM 3102 C CA . PRO A 1 390 ? -17.272 12.619 39.045 1.00 96.56 390 PRO A CA 1
ATOM 3103 C C . PRO A 1 390 ? -15.972 12.080 38.438 1.00 96.56 390 PRO A C 1
ATOM 3105 O O . PRO A 1 390 ? -14.914 12.141 39.060 1.00 96.56 390 PRO A O 1
ATOM 3108 N N . ALA A 1 391 ? -16.073 11.608 37.202 1.00 96.69 391 ALA A N 1
ATOM 3109 C CA . ALA A 1 391 ? -14.972 11.183 36.350 1.00 96.69 391 ALA A CA 1
ATOM 3110 C C . ALA A 1 391 ? -15.011 11.929 35.007 1.00 96.69 391 ALA A C 1
ATOM 3112 O O . ALA A 1 391 ? -15.951 12.680 34.724 1.00 96.69 391 ALA A O 1
ATOM 3113 N N . ASP A 1 392 ? -13.990 11.715 34.176 1.00 96.31 392 ASP A N 1
ATOM 3114 C CA . ASP A 1 392 ? -13.910 12.338 32.856 1.00 96.31 392 ASP A CA 1
ATOM 3115 C C . ASP A 1 392 ? -15.108 11.952 31.967 1.00 96.31 392 ASP A C 1
ATOM 3117 O O . ASP A 1 392 ? -15.619 10.834 32.057 1.00 96.31 392 ASP A O 1
ATOM 3121 N N . PRO A 1 393 ? -15.574 12.842 31.076 1.00 97.25 393 PRO A N 1
ATOM 3122 C CA . PRO A 1 393 ? -16.677 12.522 30.180 1.00 97.25 393 PRO A CA 1
ATOM 3123 C C . PRO A 1 393 ? -16.386 11.336 29.253 1.00 97.25 393 PRO A C 1
ATOM 3125 O O . PRO A 1 393 ? -15.259 11.149 28.781 1.00 97.25 393 PRO A O 1
ATOM 3128 N N . ILE A 1 394 ? -17.432 10.580 28.911 1.00 96.88 394 ILE A N 1
ATOM 3129 C CA . ILE A 1 394 ? -17.336 9.533 27.889 1.00 96.88 394 ILE A CA 1
ATOM 3130 C C . ILE A 1 394 ? -17.128 10.190 26.521 1.00 96.88 394 ILE A C 1
ATOM 3132 O O . ILE A 1 394 ? -17.919 11.027 26.084 1.00 96.88 394 ILE A O 1
ATOM 3136 N N . LYS A 1 395 ? -16.049 9.793 25.844 1.00 96.69 395 LYS A N 1
ATOM 3137 C CA . LYS A 1 395 ? -15.675 10.286 24.514 1.00 96.69 395 LYS A CA 1
ATOM 3138 C C . LYS A 1 395 ? -16.405 9.524 23.400 1.00 96.69 395 LYS A C 1
ATOM 3140 O O . LYS A 1 395 ? -17.031 8.486 23.630 1.00 96.69 395 LYS A O 1
ATOM 3145 N N . LEU A 1 396 ? -16.307 10.014 22.165 1.00 96.44 396 LEU A N 1
ATOM 3146 C CA . LEU A 1 396 ? -16.711 9.231 20.992 1.00 96.44 396 LEU A CA 1
ATOM 3147 C C . LEU A 1 396 ? -15.811 7.990 20.878 1.00 96.44 396 LEU A C 1
ATOM 3149 O O . LEU A 1 396 ? -14.603 8.085 21.111 1.00 96.44 396 LEU A O 1
ATOM 3153 N N . ARG A 1 397 ? -16.379 6.833 20.515 1.00 93.56 397 ARG A N 1
ATOM 3154 C CA . ARG A 1 397 ? -15.581 5.613 20.319 1.00 93.56 397 ARG A CA 1
ATOM 3155 C C . ARG A 1 397 ? -14.745 5.677 19.053 1.00 93.56 397 ARG A C 1
ATOM 3157 O O . ARG A 1 397 ? -15.163 6.248 18.043 1.00 93.56 397 ARG A O 1
ATOM 3164 N N . ASP A 1 398 ? -13.620 4.980 19.087 1.00 94.38 398 ASP A N 1
ATOM 3165 C CA . ASP A 1 398 ? -12.817 4.710 17.902 1.00 94.38 398 ASP A CA 1
ATOM 3166 C C . ASP A 1 398 ? -13.641 4.000 16.816 1.00 94.38 398 ASP A C 1
ATOM 3168 O O . ASP A 1 398 ? -14.528 3.189 17.101 1.00 94.38 398 ASP A O 1
ATOM 3172 N N . GLY A 1 399 ? -13.361 4.350 15.563 1.00 92.69 399 GLY A N 1
ATOM 3173 C CA . GLY A 1 399 ? -14.081 3.906 14.373 1.00 92.69 399 GLY A CA 1
ATOM 3174 C C . GLY A 1 399 ? -15.273 4.785 14.001 1.00 92.69 399 GLY A C 1
ATOM 3175 O O . GLY A 1 399 ? -15.819 4.625 12.911 1.00 92.69 399 GLY A O 1
ATOM 3176 N N . SER A 1 400 ? -15.675 5.713 14.872 1.00 92.75 400 SER A N 1
ATOM 3177 C CA . SER A 1 400 ? -16.823 6.589 14.628 1.00 92.75 400 SER A CA 1
ATOM 3178 C C . SER A 1 400 ? -16.502 7.675 13.612 1.00 92.75 400 SER A C 1
ATOM 3180 O O . SER A 1 400 ? -15.425 8.270 13.650 1.00 92.75 400 SER A O 1
ATOM 3182 N N . VAL A 1 401 ? -17.477 8.006 12.765 1.00 94.75 401 VAL A N 1
ATOM 3183 C CA . VAL A 1 401 ? -17.440 9.220 11.946 1.00 94.75 401 VAL A CA 1
ATOM 3184 C C . VAL A 1 401 ? -18.572 10.142 12.354 1.00 94.75 401 VAL A C 1
ATOM 3186 O O . VAL A 1 401 ? -19.725 9.722 12.428 1.00 94.75 401 VAL A O 1
ATOM 3189 N N . VAL A 1 402 ? -18.230 11.401 12.602 1.00 96.44 402 VAL A N 1
ATOM 3190 C CA . VAL A 1 402 ? -19.169 12.452 12.998 1.00 96.44 402 VAL A CA 1
ATOM 3191 C C . VAL A 1 402 ? -19.005 13.680 12.115 1.00 96.44 402 VAL A C 1
ATOM 3193 O O . VAL A 1 402 ? -17.953 13.896 11.508 1.00 96.44 402 VAL A O 1
ATOM 3196 N N . LYS A 1 403 ? -20.049 14.501 12.057 1.00 97.00 403 LYS A N 1
ATOM 3197 C CA . LYS A 1 403 ? -20.059 15.794 11.380 1.00 97.00 403 LYS A CA 1
ATOM 3198 C C . LYS A 1 403 ? -20.154 16.907 12.423 1.00 97.00 403 LYS A C 1
ATOM 3200 O O . LYS A 1 403 ? -21.007 16.858 13.299 1.00 97.00 403 LYS A O 1
ATOM 3205 N N . SER A 1 404 ? -19.293 17.910 12.356 1.00 96.50 404 SER A N 1
ATOM 3206 C CA . SER A 1 404 ? -19.381 19.088 13.227 1.00 96.50 404 SER A CA 1
ATOM 3207 C C . SER A 1 404 ? -20.473 20.055 12.764 1.00 96.50 404 SER A C 1
ATOM 3209 O O . SER A 1 404 ? -20.930 20.007 11.618 1.00 96.50 404 SER A O 1
ATOM 3211 N N . GLY A 1 405 ? -20.847 21.004 13.629 1.00 93.19 405 GLY A N 1
ATOM 3212 C CA . GLY A 1 405 ? -21.847 22.033 13.312 1.00 93.19 405 GLY A CA 1
ATOM 3213 C C . GLY A 1 405 ? -21.495 22.910 12.100 1.00 93.19 405 GLY A C 1
ATOM 3214 O O . GLY A 1 405 ? -22.386 23.346 11.377 1.00 93.19 405 GLY A O 1
ATOM 3215 N N . ASN A 1 406 ? -20.203 23.110 11.816 1.00 90.88 406 ASN A N 1
ATOM 3216 C CA . ASN A 1 406 ? -19.721 23.839 10.632 1.00 90.88 406 ASN A CA 1
ATOM 3217 C C . ASN A 1 406 ? -19.605 22.974 9.359 1.00 90.88 406 ASN A C 1
ATOM 3219 O O . ASN A 1 406 ? -19.168 23.463 8.321 1.00 90.88 406 ASN A O 1
ATOM 3223 N N . GLY A 1 407 ? -19.990 21.699 9.424 1.00 92.25 407 GLY A N 1
ATOM 3224 C CA . GLY A 1 407 ? -20.059 20.810 8.270 1.00 92.25 407 GLY A CA 1
ATOM 3225 C C . GLY A 1 407 ? -18.812 19.976 7.979 1.00 92.25 407 GLY A C 1
ATOM 3226 O O . GLY A 1 407 ? -18.856 19.184 7.037 1.00 92.25 407 GLY A O 1
ATOM 3227 N N . ASN A 1 408 ? -17.745 20.093 8.775 1.00 95.19 408 ASN A N 1
ATOM 3228 C CA . ASN A 1 408 ? -16.568 19.230 8.649 1.00 95.19 408 ASN A CA 1
ATOM 3229 C C . ASN A 1 408 ? -16.865 17.809 9.138 1.00 95.19 408 ASN A C 1
ATOM 3231 O O . ASN A 1 408 ? -17.648 17.601 10.062 1.00 95.19 408 ASN A O 1
ATOM 3235 N N . PHE A 1 409 ? -16.197 16.825 8.545 1.00 96.50 409 PHE A N 1
ATOM 3236 C CA . PHE A 1 409 ? -16.309 15.424 8.938 1.00 96.50 409 PHE A CA 1
ATOM 3237 C C . PHE A 1 409 ? -15.060 14.995 9.706 1.00 96.50 409 PHE A C 1
ATOM 3239 O O . PHE A 1 409 ? -13.943 15.332 9.309 1.00 96.50 409 PHE A O 1
ATOM 3246 N N . TYR A 1 410 ? -15.240 14.230 10.780 1.00 96.12 410 TYR A N 1
ATOM 3247 C CA . TYR A 1 410 ? -14.151 13.730 11.612 1.00 96.12 410 TYR A CA 1
ATOM 3248 C C . TYR A 1 410 ? -14.262 12.224 11.819 1.00 96.12 410 TYR A C 1
ATOM 3250 O O . TYR A 1 410 ? -15.303 11.735 12.250 1.00 96.12 410 TYR A O 1
ATOM 3258 N N . LEU A 1 411 ? -13.170 11.507 11.555 1.00 95.38 411 LEU A N 1
ATOM 3259 C CA . LEU A 1 411 ? -12.977 10.119 11.974 1.00 95.38 411 LEU A CA 1
ATOM 3260 C C . LEU A 1 411 ? -12.319 10.106 13.355 1.00 95.38 411 LEU A C 1
ATOM 3262 O O . LEU A 1 411 ? -11.270 10.724 13.540 1.00 95.38 411 LEU A O 1
ATOM 3266 N N . ILE A 1 412 ? -12.913 9.391 14.303 1.00 95.69 412 ILE A N 1
ATOM 3267 C CA . ILE A 1 412 ? -12.334 9.155 15.624 1.00 95.69 412 ILE A CA 1
ATOM 3268 C C . ILE A 1 412 ? -11.562 7.844 15.590 1.00 95.69 412 ILE A C 1
ATOM 3270 O O . ILE A 1 412 ? -12.101 6.813 15.193 1.00 95.69 412 ILE A O 1
ATOM 3274 N N . SER A 1 413 ? -10.291 7.879 15.969 1.00 93.56 413 SER A N 1
ATOM 3275 C CA . SER A 1 413 ? -9.450 6.687 15.993 1.00 93.56 413 SER A CA 1
ATOM 3276 C C . SER A 1 413 ? -8.290 6.875 16.960 1.00 93.56 413 SER A C 1
ATOM 3278 O O . SER A 1 413 ? -7.625 7.917 16.955 1.00 93.56 413 SER A O 1
ATOM 3280 N N . LYS A 1 414 ? -8.063 5.866 17.805 1.00 91.00 414 LYS A N 1
ATOM 3281 C CA . LYS A 1 414 ? -7.139 5.900 18.942 1.00 91.00 414 LYS A CA 1
ATOM 3282 C C . LYS A 1 414 ? -7.296 7.169 19.790 1.00 91.00 414 LYS A C 1
ATOM 3284 O O . LYS A 1 414 ? -6.322 7.828 20.142 1.00 91.00 414 LYS A O 1
ATOM 3289 N N . GLY A 1 415 ? -8.539 7.566 20.054 1.00 92.12 415 GLY A N 1
ATOM 3290 C CA . GLY A 1 415 ? -8.879 8.750 20.842 1.00 92.12 415 GLY A CA 1
ATOM 3291 C C . GLY A 1 415 ? -8.623 10.102 20.162 1.00 92.12 415 GLY A C 1
ATOM 3292 O O . GLY A 1 415 ? -8.961 11.129 20.752 1.00 92.12 415 GLY A O 1
ATOM 3293 N N . LYS A 1 416 ? -8.095 10.141 18.933 1.00 94.19 416 LYS A N 1
ATOM 3294 C CA . LYS A 1 416 ? -7.853 11.374 18.162 1.00 94.19 416 LYS A CA 1
ATOM 3295 C C . LYS A 1 416 ? -8.936 11.614 17.114 1.00 94.19 416 LYS A C 1
ATOM 3297 O O . LYS A 1 416 ? -9.524 10.663 16.608 1.00 94.19 416 LYS A O 1
ATOM 3302 N N . LYS A 1 417 ? -9.157 12.881 16.744 1.00 95.69 417 LYS A N 1
ATOM 3303 C CA . LYS A 1 417 ? -10.035 13.280 15.632 1.00 95.69 417 LYS A CA 1
ATOM 3304 C C . LYS A 1 417 ? -9.219 13.576 14.377 1.00 95.69 417 LYS A C 1
ATOM 3306 O O . LYS A 1 417 ? -8.327 14.421 14.384 1.00 95.69 417 LYS A O 1
ATOM 3311 N N . GLN A 1 418 ? -9.536 12.901 13.283 1.00 94.94 418 GLN A N 1
ATOM 3312 C CA . GLN A 1 418 ? -8.928 13.120 11.974 1.00 94.94 418 GLN A CA 1
ATOM 3313 C C . GLN A 1 418 ? -9.914 13.857 11.080 1.00 94.94 418 GLN A C 1
ATOM 3315 O O . GLN A 1 418 ? -11.007 13.350 10.835 1.00 94.94 418 GLN A O 1
ATOM 3320 N N . LEU A 1 419 ? -9.533 15.030 10.575 1.00 95.88 419 LEU A N 1
ATOM 3321 C CA . LEU A 1 419 ? -10.344 15.745 9.591 1.00 95.88 419 LEU A CA 1
ATOM 3322 C C . LEU A 1 419 ? -10.428 14.925 8.299 1.00 95.88 419 LEU A C 1
ATOM 3324 O O . LEU A 1 419 ? -9.397 14.573 7.730 1.00 95.88 419 LEU A O 1
ATOM 3328 N N . ILE A 1 420 ? -11.635 14.674 7.808 1.00 95.75 420 ILE A N 1
ATOM 3329 C CA . ILE A 1 420 ? -11.865 14.181 6.452 1.00 95.75 420 ILE A CA 1
ATOM 3330 C C . ILE A 1 420 ? -12.016 15.411 5.551 1.00 95.75 420 ILE A C 1
ATOM 3332 O O . ILE A 1 420 ? -12.918 16.224 5.745 1.00 95.75 420 ILE A O 1
ATOM 3336 N N . THR A 1 421 ? -11.098 15.576 4.600 1.00 93.31 421 THR A N 1
ATOM 3337 C CA . THR A 1 421 ? -10.843 16.857 3.907 1.00 93.31 421 THR A CA 1
ATOM 3338 C C . THR A 1 421 ? -11.971 17.352 3.010 1.00 93.31 421 THR A C 1
ATOM 3340 O O . THR A 1 421 ? -11.999 18.531 2.666 1.00 93.31 421 THR A O 1
ATOM 3343 N N . SER A 1 422 ? -12.896 16.480 2.609 1.00 91.62 422 SER A N 1
ATOM 3344 C CA . SER A 1 422 ? -14.047 16.860 1.794 1.00 91.62 422 SER A CA 1
ATOM 3345 C C . SER A 1 422 ? -15.219 15.901 1.962 1.00 91.62 422 SER A C 1
ATOM 3347 O O . SER A 1 422 ? -15.061 14.746 2.369 1.00 91.62 422 SER A O 1
ATOM 3349 N N . THR A 1 423 ? -16.401 16.373 1.565 1.00 93.12 423 THR A N 1
ATOM 3350 C CA . THR A 1 423 ? -17.609 15.544 1.469 1.00 93.12 423 THR A CA 1
ATOM 3351 C C . THR A 1 423 ? -17.405 14.356 0.525 1.00 93.12 423 THR A C 1
ATOM 3353 O O . THR A 1 423 ? -17.830 13.248 0.841 1.00 93.12 423 THR A O 1
ATOM 3356 N N . ASP A 1 424 ? -16.698 14.548 -0.592 1.00 91.56 424 ASP A N 1
ATOM 3357 C CA . ASP A 1 424 ? -16.427 13.475 -1.555 1.00 91.56 424 ASP A CA 1
ATOM 3358 C C . ASP A 1 424 ? -15.492 12.406 -0.987 1.00 91.56 424 ASP A C 1
ATOM 3360 O O . ASP A 1 424 ? -15.665 11.217 -1.261 1.00 91.56 424 ASP A O 1
ATOM 3364 N N . VAL A 1 425 ? -14.500 12.798 -0.178 1.00 92.81 425 VAL A N 1
ATOM 3365 C CA . VAL A 1 425 ? -13.666 11.831 0.550 1.00 92.81 425 VAL A CA 1
ATOM 3366 C C . VAL A 1 425 ? -14.515 11.093 1.583 1.00 92.81 425 VAL A C 1
ATOM 3368 O O . VAL A 1 425 ? -14.435 9.871 1.635 1.00 92.81 425 VAL A O 1
ATOM 3371 N N . ALA A 1 426 ? -15.373 11.786 2.340 1.00 93.56 426 ALA A N 1
ATOM 3372 C CA . ALA A 1 426 ? -16.255 11.157 3.326 1.00 93.56 426 ALA A CA 1
ATOM 3373 C C . ALA A 1 426 ? -17.219 10.142 2.687 1.00 93.56 426 ALA A C 1
ATOM 3375 O O . ALA A 1 426 ? -17.339 9.024 3.184 1.00 93.56 426 ALA A O 1
ATOM 3376 N N . ARG A 1 427 ? -17.846 10.481 1.552 1.00 92.12 427 ARG A N 1
ATOM 3377 C CA . ARG A 1 427 ? -18.721 9.565 0.802 1.00 92.12 427 ARG A CA 1
ATOM 3378 C C . ARG A 1 427 ? -17.976 8.350 0.272 1.00 92.12 427 ARG A C 1
ATOM 3380 O O . ARG A 1 427 ? -18.426 7.233 0.479 1.00 92.12 427 ARG A O 1
ATOM 3387 N N . ARG A 1 428 ? -16.819 8.537 -0.372 1.00 88.06 428 ARG A N 1
ATOM 3388 C CA . ARG A 1 428 ? -16.019 7.409 -0.890 1.00 88.06 428 ARG A CA 1
ATOM 3389 C C . ARG A 1 428 ? -15.466 6.523 0.225 1.00 88.06 428 ARG A C 1
ATOM 3391 O O . ARG A 1 428 ? -15.289 5.329 0.018 1.00 88.06 428 ARG A O 1
ATOM 3398 N N . PHE A 1 429 ? -15.182 7.113 1.382 1.00 83.69 429 PHE A N 1
ATOM 3399 C CA . PHE A 1 429 ? -14.699 6.417 2.568 1.00 83.69 429 PHE A CA 1
ATOM 3400 C C . PHE A 1 429 ? -15.788 5.567 3.240 1.00 83.69 429 PHE A C 1
ATOM 3402 O O . PHE A 1 429 ? -15.516 4.430 3.611 1.00 83.69 429 PHE A O 1
ATOM 3409 N N . LEU A 1 430 ? -17.000 6.109 3.390 1.00 90.44 430 LEU A N 1
ATOM 3410 C CA . LEU A 1 430 ? -18.105 5.474 4.120 1.00 90.44 430 LEU A CA 1
ATOM 3411 C C . LEU A 1 430 ? -19.061 4.659 3.238 1.00 90.44 430 LEU A C 1
ATOM 3413 O O . LEU A 1 430 ? -19.730 3.758 3.731 1.00 90.44 430 LEU A O 1
ATOM 3417 N N . GLY A 1 431 ? -19.173 4.998 1.956 1.00 89.62 431 GLY A N 1
ATOM 3418 C CA . GLY A 1 431 ? -20.318 4.627 1.126 1.00 89.62 431 GLY A CA 1
ATOM 3419 C C . GLY A 1 431 ? -21.547 5.501 1.412 1.00 89.62 431 GLY A C 1
ATOM 3420 O O . GLY A 1 431 ? -21.681 6.087 2.489 1.00 89.62 431 GLY A O 1
ATOM 3421 N N . ASP A 1 432 ? -22.458 5.597 0.441 1.00 89.31 432 ASP A N 1
ATOM 3422 C CA . ASP A 1 432 ? -23.594 6.531 0.498 1.00 89.31 432 ASP A CA 1
ATOM 3423 C C . ASP A 1 432 ? -24.548 6.261 1.675 1.00 89.31 432 ASP A C 1
ATOM 3425 O O . ASP A 1 432 ? -25.024 7.198 2.318 1.00 89.31 432 ASP A O 1
ATOM 3429 N N . GLU A 1 433 ? -24.787 4.990 2.010 1.00 89.00 433 GLU A N 1
ATOM 3430 C CA . GLU A 1 433 ? -25.708 4.604 3.086 1.00 89.00 433 GLU A CA 1
ATOM 3431 C C . GLU A 1 433 ? -25.187 5.005 4.477 1.00 89.00 433 GLU A C 1
ATOM 3433 O O . GLU A 1 433 ? -25.910 5.596 5.280 1.00 89.00 433 GLU A O 1
ATOM 3438 N N . ALA A 1 434 ? -23.919 4.709 4.784 1.00 90.69 434 ALA A N 1
ATOM 3439 C CA . ALA A 1 434 ? -23.311 5.121 6.049 1.00 90.69 434 ALA A CA 1
ATOM 3440 C C . ALA A 1 434 ? -23.086 6.641 6.088 1.00 90.69 434 ALA A C 1
ATOM 3442 O O . ALA A 1 434 ? -23.313 7.264 7.124 1.00 90.69 434 ALA A O 1
ATOM 3443 N N . PHE A 1 435 ? -22.736 7.258 4.954 1.00 94.00 435 PHE A N 1
ATOM 3444 C CA . PHE A 1 435 ? -22.608 8.711 4.844 1.00 94.00 435 PHE A CA 1
ATOM 3445 C C . PHE A 1 435 ? -23.911 9.442 5.208 1.00 94.00 435 PHE A C 1
ATOM 3447 O O . PHE A 1 435 ? -23.874 10.432 5.939 1.00 94.00 435 PHE A O 1
ATOM 3454 N N . GLY A 1 436 ? -25.067 8.939 4.758 1.00 92.25 436 GLY A N 1
ATOM 3455 C CA . GLY A 1 436 ? -26.379 9.516 5.075 1.00 92.25 436 GLY A CA 1
ATOM 3456 C C . GLY A 1 436 ? -26.774 9.449 6.557 1.00 92.25 436 GLY A C 1
ATOM 3457 O O . GLY A 1 436 ? -27.692 10.154 6.969 1.00 92.25 436 GLY A O 1
ATOM 3458 N N . ARG A 1 437 ? -26.080 8.633 7.362 1.00 91.69 437 ARG A N 1
ATOM 3459 C CA . ARG A 1 437 ? -26.358 8.402 8.791 1.00 91.69 437 ARG A CA 1
ATOM 3460 C C . ARG A 1 437 ? -25.331 9.037 9.733 1.00 91.69 437 ARG A C 1
ATOM 3462 O O . ARG A 1 437 ? -25.426 8.844 10.943 1.00 91.69 437 ARG A O 1
ATOM 3469 N N . VAL A 1 438 ? -24.348 9.772 9.205 1.00 94.69 438 VAL A N 1
ATOM 3470 C CA . VAL A 1 438 ? -23.314 10.421 10.025 1.00 94.69 438 VAL A CA 1
ATOM 3471 C C . VAL A 1 438 ? -23.964 11.378 11.026 1.00 94.69 438 VAL A C 1
ATOM 3473 O O . VAL A 1 438 ? -24.656 12.321 10.640 1.00 94.69 438 VAL A O 1
ATOM 3476 N N . LEU A 1 439 ? -23.712 11.141 12.314 1.00 95.56 439 LEU A N 1
ATOM 3477 C CA . LEU A 1 439 ? -24.281 11.937 13.400 1.00 95.56 439 LEU A CA 1
ATOM 3478 C C . LEU A 1 439 ? -23.586 13.294 13.523 1.00 95.56 439 LEU A C 1
ATOM 3480 O O . LEU A 1 439 ? -22.393 13.430 13.234 1.00 95.56 439 LEU A O 1
ATOM 3484 N N . LEU A 1 440 ? -24.337 14.288 13.995 1.00 97.25 440 LEU A N 1
ATOM 3485 C CA . LEU A 1 440 ? -23.773 15.569 14.402 1.00 97.25 440 LEU A CA 1
ATOM 3486 C C . LEU A 1 440 ? -23.070 15.422 15.754 1.00 97.25 440 LEU A C 1
ATOM 3488 O O . LEU A 1 440 ? -23.595 14.771 16.648 1.00 97.25 440 LEU A O 1
ATOM 3492 N N . ALA A 1 441 ? -21.906 16.048 15.894 1.00 97.50 441 ALA A N 1
ATOM 3493 C CA . ALA A 1 441 ? -21.171 16.147 17.148 1.00 97.50 441 ALA A CA 1
ATOM 3494 C C . ALA A 1 441 ? -20.932 17.619 17.496 1.00 97.50 441 ALA A C 1
ATOM 3496 O O . ALA A 1 441 ? -20.525 18.414 16.641 1.00 97.50 441 ALA A O 1
ATOM 3497 N N . SER A 1 442 ? -21.174 17.977 18.755 1.00 96.81 442 SER A N 1
ATOM 3498 C CA . SER A 1 442 ? -20.898 19.313 19.284 1.00 96.81 442 SER A CA 1
ATOM 3499 C C . SER A 1 442 ? -19.397 19.619 19.355 1.00 96.81 442 SER A C 1
ATOM 3501 O O . SER A 1 442 ? -18.545 18.732 19.462 1.00 96.81 442 SER A O 1
ATOM 3503 N N . ASP A 1 443 ? -19.047 20.905 19.365 1.00 95.25 443 ASP A N 1
ATOM 3504 C CA . ASP A 1 443 ? -17.650 21.322 19.532 1.00 95.25 443 ASP A CA 1
ATOM 3505 C C . ASP A 1 443 ? -17.082 20.886 20.892 1.00 95.25 443 ASP A C 1
ATOM 3507 O O . ASP A 1 443 ? -15.899 20.559 20.988 1.00 95.25 443 ASP A O 1
ATOM 3511 N N . ALA A 1 444 ? -17.932 20.805 21.924 1.00 95.31 444 ALA A N 1
ATOM 3512 C CA . ALA A 1 444 ? -17.556 20.346 23.257 1.00 95.31 444 ALA A CA 1
ATOM 3513 C C . ALA A 1 444 ? -17.063 18.891 23.247 1.00 95.31 444 ALA A C 1
ATOM 3515 O O . ALA A 1 444 ? -16.003 18.609 23.806 1.00 95.31 444 ALA A O 1
ATOM 3516 N N . ILE A 1 445 ? -17.775 17.974 22.574 1.00 96.88 445 ILE A N 1
ATOM 3517 C CA . ILE A 1 445 ? -17.325 16.579 22.489 1.00 96.88 445 ILE A CA 1
ATOM 3518 C C . ILE A 1 445 ? -16.096 16.440 21.586 1.00 96.88 445 ILE A C 1
ATOM 3520 O O . ILE A 1 445 ? -15.155 15.724 21.926 1.00 96.88 445 ILE A O 1
ATOM 3524 N N . LEU A 1 446 ? -16.039 17.183 20.475 1.00 96.94 446 LEU A N 1
ATOM 3525 C CA . LEU A 1 446 ? -14.880 17.179 19.580 1.00 96.94 446 LEU A CA 1
ATOM 3526 C C . LEU A 1 446 ? -13.623 17.746 20.254 1.00 96.94 446 LEU A C 1
ATOM 3528 O O . LEU A 1 446 ? -12.514 17.343 19.901 1.00 96.94 446 LEU A O 1
ATOM 3532 N N . ALA A 1 447 ? -13.752 18.675 21.202 1.00 96.12 447 ALA A N 1
ATOM 3533 C CA . ALA A 1 447 ? -12.628 19.229 21.957 1.00 96.12 447 ALA A CA 1
ATOM 3534 C C . ALA A 1 447 ? -11.959 18.199 22.886 1.00 96.12 447 ALA A C 1
ATOM 3536 O O . ALA A 1 447 ? -10.789 18.367 23.218 1.00 96.12 447 ALA A O 1
ATOM 3537 N N . LEU A 1 448 ? -12.645 17.102 23.237 1.00 96.44 448 LEU A N 1
ATOM 3538 C CA . LEU A 1 448 ? -12.064 16.012 24.037 1.00 96.44 448 LEU A CA 1
ATOM 3539 C C . LEU A 1 448 ? -11.091 15.118 23.249 1.00 96.44 448 LEU A C 1
ATOM 3541 O O . LEU A 1 448 ? -10.441 14.246 23.839 1.00 96.44 448 LEU A O 1
ATOM 3545 N N . HIS A 1 449 ? -11.006 15.314 21.931 1.00 95.88 449 HIS A N 1
ATOM 3546 C CA . HIS A 1 449 ? -10.146 14.570 21.021 1.00 95.88 449 HIS A CA 1
ATOM 3547 C C . HIS A 1 449 ? -9.057 15.481 20.450 1.00 95.88 449 HIS A C 1
ATOM 3549 O O . HIS A 1 449 ? -9.345 16.469 19.765 1.00 95.88 449 HIS A O 1
ATOM 3555 N N . GLU A 1 450 ? -7.797 15.112 20.679 1.00 94.94 450 GLU A N 1
ATOM 3556 C CA . GLU A 1 450 ? -6.665 15.755 20.014 1.00 94.94 450 GLU A CA 1
ATOM 3557 C C . GLU A 1 450 ? -6.747 15.562 18.497 1.00 94.94 450 GLU A C 1
ATOM 3559 O O . GLU A 1 450 ? -7.239 14.543 18.003 1.00 94.94 450 GLU A O 1
ATOM 3564 N N . SER A 1 451 ? -6.240 16.532 17.742 1.00 93.31 451 SER A N 1
ATOM 3565 C CA . SER A 1 451 ? -6.196 16.438 16.285 1.00 93.31 451 SER A CA 1
ATOM 3566 C C . SER A 1 451 ? -5.156 15.409 15.831 1.00 93.31 451 SER A C 1
ATOM 3568 O O . SER A 1 451 ? -4.004 15.431 16.262 1.00 93.31 451 SER A O 1
ATOM 3570 N N . GLY A 1 452 ? -5.562 14.516 14.933 1.00 91.06 452 GLY A N 1
ATOM 3571 C CA . GLY A 1 452 ? -4.679 13.642 14.167 1.00 91.06 452 GLY A CA 1
ATOM 3572 C C . GLY A 1 452 ? -4.502 14.129 12.729 1.00 91.06 452 GLY A C 1
ATOM 3573 O O . GLY A 1 452 ? -5.137 15.091 12.294 1.00 91.06 452 GLY A O 1
ATOM 3574 N N . ASP A 1 453 ? -3.665 13.421 11.971 1.00 88.69 453 ASP A N 1
ATOM 3575 C CA . ASP A 1 453 ? -3.489 13.681 10.541 1.00 88.69 453 ASP A CA 1
ATOM 3576 C C . ASP A 1 453 ? -4.814 13.581 9.785 1.00 88.69 453 ASP A C 1
ATOM 3578 O O . ASP A 1 453 ? -5.628 12.698 10.057 1.00 88.69 453 ASP A O 1
ATOM 3582 N N . ALA A 1 454 ? -5.016 14.464 8.810 1.00 92.62 454 ALA A N 1
ATOM 3583 C CA . ALA A 1 454 ? -6.207 14.439 7.973 1.00 92.62 454 ALA A CA 1
ATOM 3584 C C . ALA A 1 454 ? -6.285 13.162 7.113 1.00 92.62 454 ALA A C 1
ATOM 3586 O O . ALA A 1 454 ? -5.263 12.587 6.733 1.00 92.62 454 ALA A O 1
ATOM 3587 N N . VAL A 1 455 ? -7.505 12.759 6.760 1.00 93.06 455 VAL A N 1
ATOM 3588 C CA . VAL A 1 455 ? -7.816 11.702 5.789 1.00 93.06 455 VAL A CA 1
ATOM 3589 C C . VAL A 1 455 ? -8.175 12.359 4.464 1.00 93.06 455 VAL A C 1
ATOM 3591 O O . VAL A 1 455 ? -9.113 13.154 4.405 1.00 93.06 455 VAL A O 1
ATOM 3594 N N . ASP A 1 456 ? -7.430 12.037 3.406 1.00 94.44 456 ASP A N 1
ATOM 3595 C CA . ASP A 1 456 ? -7.502 12.783 2.148 1.00 94.44 456 ASP A CA 1
ATOM 3596 C C . ASP A 1 456 ? -7.234 11.910 0.919 1.00 94.44 456 ASP A C 1
ATOM 3598 O O . ASP A 1 456 ? -6.352 12.171 0.102 1.00 94.44 456 ASP A O 1
ATOM 3602 N N . PHE A 1 457 ? -7.956 10.800 0.820 1.00 94.12 457 PHE A N 1
ATOM 3603 C CA . PHE A 1 457 ? -7.681 9.803 -0.204 1.00 94.12 457 PHE A CA 1
ATOM 3604 C C . PHE A 1 457 ? -7.838 10.345 -1.626 1.00 94.12 457 PHE A C 1
ATOM 3606 O O . PHE A 1 457 ? -8.884 10.894 -1.998 1.00 94.12 457 PHE A O 1
ATOM 3613 N N . ILE A 1 458 ? -6.831 10.082 -2.461 1.00 95.31 458 ILE A N 1
ATOM 3614 C CA . ILE A 1 458 ? -6.876 10.385 -3.892 1.00 95.31 458 ILE A CA 1
ATOM 3615 C C . ILE A 1 458 ? -8.080 9.708 -4.563 1.00 95.31 458 ILE A C 1
ATOM 3617 O O . ILE A 1 458 ? -8.513 8.620 -4.172 1.00 95.31 458 ILE A O 1
ATOM 3621 N N . ASN A 1 459 ? -8.645 10.340 -5.592 1.00 94.81 459 ASN A N 1
ATOM 3622 C CA . ASN A 1 459 ? -9.703 9.736 -6.394 1.00 94.81 459 ASN A CA 1
ATOM 3623 C C . ASN A 1 459 ? -9.157 8.889 -7.544 1.00 94.81 459 ASN A C 1
ATOM 3625 O O . ASN A 1 459 ? -8.988 9.353 -8.665 1.00 94.81 459 ASN A O 1
ATOM 3629 N N . ALA A 1 460 ? -8.926 7.610 -7.246 1.00 93.00 460 ALA A N 1
ATOM 3630 C CA . ALA A 1 460 ? -8.473 6.623 -8.221 1.00 93.00 460 ALA A CA 1
ATOM 3631 C C . ALA A 1 460 ? -9.543 6.207 -9.249 1.00 93.00 460 ALA A C 1
ATOM 3633 O O . ALA A 1 460 ? -9.204 5.551 -10.227 1.00 93.00 460 ALA A O 1
ATOM 3634 N N . ALA A 1 461 ? -10.816 6.576 -9.054 1.00 93.38 461 ALA A N 1
ATOM 3635 C CA . ALA A 1 461 ? -11.890 6.241 -9.992 1.00 93.38 461 ALA A CA 1
ATOM 3636 C C . ALA A 1 461 ? -11.932 7.166 -11.223 1.00 93.38 461 ALA A C 1
ATOM 3638 O O . ALA A 1 461 ? -12.643 6.875 -12.182 1.00 93.38 461 ALA A O 1
ATOM 3639 N N . ILE A 1 462 ? -11.187 8.278 -11.210 1.00 95.50 462 ILE A N 1
ATOM 3640 C CA . ILE A 1 462 ? -11.102 9.187 -12.356 1.00 95.50 462 ILE A CA 1
ATOM 3641 C C . ILE A 1 462 ? -10.368 8.472 -13.493 1.00 95.50 462 ILE A C 1
ATOM 3643 O O . ILE A 1 462 ? -9.208 8.087 -13.345 1.00 95.50 462 ILE A O 1
ATOM 3647 N N . ALA A 1 463 ? -11.032 8.316 -14.634 1.00 93.00 463 ALA A N 1
ATOM 3648 C CA . ALA A 1 463 ? -10.446 7.754 -15.845 1.00 93.00 463 ALA A CA 1
ATOM 3649 C C . ALA A 1 463 ? -9.835 8.846 -16.741 1.00 93.00 463 ALA A C 1
ATOM 3651 O O . ALA A 1 463 ? -10.170 10.028 -16.631 1.00 93.00 463 ALA A O 1
ATOM 3652 N N . ASP A 1 464 ? -8.946 8.441 -17.650 1.00 88.62 464 ASP A N 1
ATOM 3653 C CA . ASP A 1 464 ? -8.519 9.314 -18.743 1.00 88.62 464 ASP A CA 1
ATOM 3654 C C . ASP A 1 464 ? -9.713 9.569 -19.691 1.00 88.62 464 ASP A C 1
ATOM 3656 O O . ASP A 1 464 ? -10.503 8.647 -19.927 1.00 88.62 464 ASP A O 1
ATOM 3660 N N . PRO A 1 465 ? -9.883 10.790 -20.238 1.00 84.44 465 PRO A N 1
ATOM 3661 C CA . PRO A 1 465 ? -10.852 11.028 -21.304 1.00 84.44 465 PRO A CA 1
ATOM 3662 C C . PRO A 1 465 ? -10.532 10.167 -22.532 1.00 84.44 465 PRO A C 1
ATOM 3664 O O . PRO A 1 465 ? -9.386 9.776 -22.756 1.00 84.44 465 PRO A O 1
ATOM 3667 N N . VAL A 1 466 ? -11.552 9.890 -23.347 1.00 76.75 466 VAL A N 1
ATOM 3668 C CA . VAL A 1 466 ? -11.411 9.117 -24.586 1.00 76.75 466 VAL A CA 1
ATOM 3669 C C . VAL A 1 466 ? -11.763 10.024 -25.776 1.00 76.75 466 VAL A C 1
ATOM 3671 O O . VAL A 1 466 ? -12.942 10.344 -25.933 1.00 76.75 466 VAL A O 1
ATOM 3674 N N . PRO A 1 467 ? -10.788 10.440 -26.615 1.00 72.06 467 PRO A N 1
ATOM 3675 C CA . PRO A 1 467 ? -9.348 10.160 -26.526 1.00 72.06 467 PRO A CA 1
ATOM 3676 C C . PRO A 1 467 ? -8.625 11.003 -25.457 1.00 72.06 467 PRO A C 1
ATOM 3678 O O . PRO A 1 467 ? -9.051 12.109 -25.124 1.00 72.06 467 PRO A O 1
ATOM 3681 N N . TYR A 1 468 ? -7.492 10.496 -24.956 1.00 78.62 468 TYR A N 1
ATOM 3682 C CA . TYR A 1 468 ? -6.578 11.272 -24.116 1.00 78.62 468 TYR A CA 1
ATOM 3683 C C . TYR A 1 468 ? -5.722 12.192 -24.993 1.00 78.62 468 TYR A C 1
ATOM 3685 O O . TYR A 1 468 ? -5.188 11.744 -26.006 1.00 78.62 468 TYR A O 1
ATOM 3693 N N . ILE A 1 469 ? -5.571 13.458 -24.593 1.00 78.06 469 ILE A N 1
ATOM 3694 C CA . ILE A 1 469 ? -4.726 14.448 -25.280 1.00 78.06 469 ILE A CA 1
ATOM 3695 C C . ILE A 1 469 ? -3.473 14.665 -24.433 1.00 78.06 469 ILE A C 1
ATOM 3697 O O . ILE A 1 469 ? -3.594 15.106 -23.285 1.00 78.06 469 ILE A O 1
ATOM 3701 N N . SER A 1 470 ? -2.286 14.388 -24.978 1.00 81.12 470 SER A N 1
ATOM 3702 C CA . SER A 1 470 ? -1.037 14.544 -24.224 1.00 81.12 470 SER A CA 1
ATOM 3703 C C . SER A 1 470 ? -0.667 16.007 -23.997 1.00 81.12 470 SER A C 1
ATOM 3705 O O . SER A 1 470 ? -1.166 16.911 -24.670 1.00 81.12 470 SER A O 1
ATOM 3707 N N . TYR A 1 471 ? 0.221 16.272 -23.039 1.00 85.62 471 TYR A N 1
ATOM 3708 C CA . TYR A 1 471 ? 0.762 17.611 -22.826 1.00 85.62 471 TYR A CA 1
ATOM 3709 C C . TYR A 1 471 ? 1.437 18.158 -24.083 1.00 85.62 471 TYR A C 1
ATOM 3711 O O . TYR A 1 471 ? 1.206 19.311 -24.440 1.00 85.62 471 TYR A O 1
ATOM 3719 N N . ALA A 1 472 ? 2.220 17.325 -24.768 1.00 81.12 472 ALA A N 1
ATOM 3720 C CA . ALA A 1 472 ? 2.919 17.706 -25.986 1.00 81.12 472 ALA A CA 1
ATOM 3721 C C . ALA A 1 472 ? 1.960 18.156 -27.096 1.00 81.12 472 ALA A C 1
ATOM 3723 O O . ALA A 1 472 ? 2.209 19.176 -27.741 1.00 81.12 472 ALA A O 1
ATOM 3724 N N . ASP A 1 473 ? 0.837 17.449 -27.260 1.00 73.50 473 ASP A N 1
ATOM 3725 C CA . ASP A 1 473 ? -0.194 17.816 -28.235 1.00 73.50 473 ASP A CA 1
ATOM 3726 C C . ASP A 1 473 ? -0.873 19.140 -27.849 1.00 73.50 473 ASP A C 1
ATOM 3728 O O . ASP A 1 473 ? -1.130 19.979 -28.711 1.00 73.50 473 ASP A O 1
ATOM 3732 N N . ARG A 1 474 ? -1.117 19.373 -26.548 1.00 79.88 474 ARG A N 1
ATOM 3733 C CA . ARG A 1 474 ? -1.735 20.621 -26.059 1.00 79.88 474 ARG A CA 1
ATOM 3734 C C . ARG A 1 474 ? -0.874 21.857 -26.306 1.00 79.88 474 ARG A C 1
ATOM 3736 O O . ARG A 1 474 ? -1.425 22.921 -26.569 1.00 79.88 474 ARG A O 1
ATOM 3743 N N . VAL A 1 475 ? 0.449 21.743 -26.169 1.00 78.88 475 VAL A N 1
ATOM 3744 C CA . VAL A 1 475 ? 1.361 22.897 -26.289 1.00 78.88 475 VAL A CA 1
ATOM 3745 C C . VAL A 1 475 ? 1.916 23.105 -27.696 1.00 78.88 475 VAL A C 1
ATOM 3747 O O . VAL A 1 475 ? 2.517 24.146 -27.944 1.00 78.88 475 VAL A O 1
ATOM 3750 N N . GLY A 1 476 ? 1.704 22.152 -28.610 1.00 64.81 476 GLY A N 1
ATOM 3751 C CA . GLY A 1 476 ? 2.247 22.181 -29.966 1.00 64.81 476 GLY A CA 1
ATOM 3752 C C . GLY A 1 476 ? 3.771 22.017 -29.975 1.00 64.81 476 GLY A C 1
ATOM 3753 O O . GLY A 1 476 ? 4.522 22.918 -29.603 1.00 64.81 476 GLY A O 1
ATOM 3754 N N . ILE A 1 477 ? 4.272 20.863 -30.422 1.00 60.94 477 ILE A N 1
ATOM 3755 C CA . ILE A 1 477 ? 5.721 20.612 -30.488 1.00 60.94 477 ILE A CA 1
ATOM 3756 C C . ILE A 1 477 ? 6.355 21.505 -31.575 1.00 60.94 477 ILE A C 1
ATOM 3758 O O . ILE A 1 477 ? 6.277 21.214 -32.767 1.00 60.94 477 ILE A O 1
ATOM 3762 N N . SER A 1 478 ? 7.008 22.598 -31.165 1.00 49.25 478 SER A N 1
ATOM 3763 C CA . SER A 1 478 ? 7.667 23.555 -32.073 1.00 49.25 478 SER A CA 1
ATOM 3764 C C . SER A 1 478 ? 9.112 23.185 -32.454 1.00 49.25 478 SER A C 1
ATOM 3766 O O . SER A 1 478 ? 9.677 23.827 -33.337 1.00 49.25 478 SER A O 1
ATOM 3768 N N . SER A 1 479 ? 9.745 22.204 -31.801 1.00 44.94 479 SER A N 1
ATOM 3769 C CA . SER A 1 479 ? 11.198 21.953 -31.906 1.00 44.94 479 SER A CA 1
ATOM 3770 C C . SER A 1 479 ? 11.598 20.715 -32.722 1.00 44.94 479 SER A C 1
ATOM 3772 O O . SER A 1 479 ? 12.770 20.342 -32.727 1.00 44.94 479 SER A O 1
ATOM 3774 N N . ALA A 1 480 ? 10.656 20.075 -33.419 1.00 48.84 480 ALA A N 1
ATOM 3775 C CA . ALA A 1 480 ? 10.904 18.873 -34.214 1.00 48.84 480 ALA A CA 1
ATOM 3776 C C . ALA A 1 480 ? 10.953 19.190 -35.726 1.00 48.84 480 ALA A C 1
ATOM 3778 O O . ALA A 1 480 ? 10.308 20.131 -36.197 1.00 48.84 480 ALA A O 1
ATOM 3779 N N . ALA A 1 481 ? 11.728 18.414 -36.495 1.00 51.72 481 ALA A N 1
ATOM 3780 C CA . ALA A 1 481 ? 11.764 18.503 -37.958 1.00 51.72 481 ALA A CA 1
ATOM 3781 C C . ALA A 1 481 ? 10.339 18.408 -38.568 1.00 51.72 481 ALA A C 1
ATOM 3783 O O . ALA A 1 481 ? 9.440 17.851 -37.940 1.00 51.72 481 ALA A O 1
ATOM 3784 N N . PRO A 1 482 ? 10.076 18.959 -39.771 1.00 54.38 482 PRO A N 1
ATOM 3785 C CA . PRO A 1 482 ? 8.732 18.979 -40.365 1.00 54.38 482 PRO A CA 1
ATOM 3786 C C . PRO A 1 482 ? 8.037 17.614 -40.413 1.00 54.38 482 PRO A C 1
ATOM 3788 O O . PRO A 1 482 ? 6.861 17.534 -40.081 1.00 54.38 482 PRO A O 1
ATOM 3791 N N . ASP A 1 483 ? 8.776 16.556 -40.743 1.00 57.56 483 ASP A N 1
ATOM 3792 C CA . ASP A 1 483 ? 8.235 15.202 -40.893 1.00 57.56 483 ASP A CA 1
ATOM 3793 C C . ASP A 1 483 ? 7.939 14.527 -39.533 1.00 57.56 483 ASP A C 1
ATOM 3795 O O . ASP A 1 483 ? 6.898 13.899 -39.338 1.00 57.56 483 ASP A O 1
ATOM 3799 N N . SER A 1 484 ? 8.763 14.780 -38.506 1.00 58.03 484 SER A N 1
ATOM 3800 C CA . SER A 1 484 ? 8.525 14.266 -37.147 1.00 58.03 484 SER A CA 1
ATOM 3801 C C . SER A 1 484 ? 7.379 14.959 -36.405 1.00 58.03 484 SER A C 1
ATOM 3803 O O . SER A 1 484 ? 6.952 14.467 -35.364 1.00 58.03 484 SER A O 1
ATOM 3805 N N . ARG A 1 485 ? 6.846 16.071 -36.933 1.00 63.03 485 ARG A N 1
ATOM 3806 C CA . ARG A 1 485 ? 5.592 16.677 -36.446 1.00 63.03 485 ARG A CA 1
ATOM 3807 C C . ARG A 1 485 ? 4.352 15.912 -36.908 1.00 63.03 485 ARG A C 1
ATOM 3809 O O . ARG A 1 485 ? 3.306 16.024 -36.276 1.00 63.03 485 ARG A O 1
ATOM 3816 N N . ASN A 1 486 ? 4.467 15.144 -37.990 1.00 76.06 486 ASN A N 1
ATOM 3817 C CA . ASN A 1 486 ? 3.347 14.410 -38.568 1.00 76.06 486 ASN A CA 1
ATOM 3818 C C . ASN A 1 486 ? 3.178 13.011 -37.969 1.00 76.06 486 ASN A C 1
ATOM 3820 O O . ASN A 1 486 ? 2.057 12.509 -37.906 1.00 76.06 486 ASN A O 1
ATOM 3824 N N . TYR A 1 487 ? 4.275 12.406 -37.505 1.00 81.62 487 TYR A N 1
ATOM 3825 C CA . TYR A 1 487 ? 4.309 11.092 -36.869 1.00 81.62 487 TYR A CA 1
ATOM 3826 C C . TYR A 1 487 ? 4.624 11.230 -35.376 1.00 81.62 487 TYR A C 1
ATOM 3828 O O . TYR A 1 487 ? 5.786 11.290 -34.979 1.00 81.62 487 TYR A O 1
ATOM 3836 N N . LEU A 1 488 ? 3.580 11.274 -34.546 1.00 82.50 488 LEU A N 1
ATOM 3837 C CA . LEU A 1 488 ? 3.684 11.342 -33.087 1.00 82.50 488 LEU A CA 1
ATOM 3838 C C . LEU A 1 488 ? 2.922 10.185 -32.451 1.00 82.50 488 LEU A C 1
ATOM 3840 O O . LEU A 1 488 ? 1.811 9.865 -32.881 1.00 82.50 488 LEU A O 1
ATOM 3844 N N . ALA A 1 489 ? 3.507 9.591 -31.412 1.00 86.94 489 ALA A N 1
ATOM 3845 C CA . ALA A 1 489 ? 2.863 8.543 -30.642 1.00 86.94 489 ALA A CA 1
ATOM 3846 C C . ALA A 1 489 ? 2.864 8.842 -29.148 1.00 86.94 489 ALA A C 1
ATOM 3848 O O . ALA A 1 489 ? 3.849 9.309 -28.570 1.00 86.94 489 ALA A O 1
ATOM 3849 N N . VAL A 1 490 ? 1.775 8.439 -28.503 1.00 84.62 490 VAL A N 1
ATOM 3850 C CA . VAL A 1 490 ? 1.675 8.374 -27.047 1.00 84.62 490 VAL A CA 1
ATOM 3851 C C . VAL A 1 490 ? 1.596 6.913 -26.639 1.00 84.62 490 VAL A C 1
ATOM 3853 O O . VAL A 1 490 ? 0.777 6.152 -27.156 1.00 84.62 490 VAL A O 1
ATOM 3856 N N . PHE A 1 491 ? 2.459 6.509 -25.709 1.00 87.50 491 PHE A N 1
ATOM 3857 C CA . PHE A 1 491 ? 2.396 5.182 -25.112 1.00 87.50 491 PHE A CA 1
ATOM 3858 C C . PHE A 1 491 ? 1.065 4.994 -24.382 1.00 87.50 491 PHE A C 1
ATOM 3860 O O . PHE A 1 491 ? 0.712 5.790 -23.516 1.00 87.50 491 PHE A O 1
ATOM 3867 N N . GLU A 1 492 ? 0.335 3.929 -24.697 1.00 87.62 492 GLU A N 1
ATOM 3868 C CA . GLU A 1 492 ? -0.931 3.620 -24.031 1.00 87.62 492 GLU A CA 1
ATOM 3869 C C . GLU A 1 492 ? -0.744 2.537 -22.977 1.00 87.62 492 GLU A C 1
ATOM 3871 O O . GLU A 1 492 ? -1.040 2.732 -21.796 1.00 87.62 492 GLU A O 1
ATOM 3876 N N . LYS A 1 493 ? -0.233 1.379 -23.397 1.00 87.06 493 LYS A N 1
ATOM 3877 C CA . LYS A 1 493 ? -0.149 0.205 -22.533 1.00 87.06 493 LYS A CA 1
ATOM 3878 C C . LYS A 1 493 ? 0.954 -0.734 -22.991 1.00 87.06 493 LYS A C 1
ATOM 3880 O O . LYS A 1 493 ? 1.182 -0.920 -24.181 1.00 87.06 493 LYS A O 1
ATOM 3885 N N . VAL A 1 494 ? 1.575 -1.391 -22.018 1.00 89.69 494 VAL A N 1
ATOM 3886 C CA . VAL A 1 494 ? 2.384 -2.589 -22.223 1.00 89.69 494 VAL A CA 1
ATOM 3887 C C . VAL A 1 494 ? 1.804 -3.716 -21.384 1.00 89.69 494 VAL A C 1
ATOM 3889 O O . VAL A 1 494 ? 1.475 -3.541 -20.210 1.00 89.69 494 VAL A O 1
ATOM 3892 N N . GLN A 1 495 ? 1.643 -4.874 -22.004 1.00 88.88 495 GLN A N 1
ATOM 3893 C CA . GLN A 1 495 ? 1.316 -6.128 -21.356 1.00 88.88 495 GLN A CA 1
ATOM 3894 C C . GLN A 1 495 ? 2.398 -7.126 -21.746 1.00 88.88 495 GLN A C 1
ATOM 3896 O O . GLN A 1 495 ? 2.339 -7.735 -22.806 1.00 88.88 495 GLN A O 1
ATOM 3901 N N . SER A 1 496 ? 3.399 -7.261 -20.884 1.00 87.38 496 SER A N 1
ATOM 3902 C CA . SER A 1 496 ? 4.542 -8.149 -21.079 1.00 87.38 496 SER A CA 1
ATOM 3903 C C . SER A 1 496 ? 4.707 -9.056 -19.853 1.00 87.38 496 SER A C 1
ATOM 3905 O O . SER A 1 496 ? 4.411 -8.622 -18.731 1.00 87.38 496 SER A O 1
ATOM 3907 N N . PRO A 1 497 ? 5.134 -10.321 -20.016 1.00 83.12 497 PRO A N 1
ATOM 3908 C CA . PRO A 1 497 ? 5.509 -11.160 -18.885 1.00 83.12 497 PRO A CA 1
ATOM 3909 C C . PRO A 1 497 ? 6.669 -10.529 -18.103 1.00 83.12 497 PRO A C 1
ATOM 3911 O O . PRO A 1 497 ? 7.721 -10.230 -18.656 1.00 83.12 497 PRO A O 1
ATOM 3914 N N . LYS A 1 498 ? 6.517 -10.395 -16.780 1.00 75.81 498 LYS A N 1
ATOM 3915 C CA . LYS A 1 498 ? 7.617 -9.944 -15.903 1.00 75.81 498 LYS A CA 1
ATOM 3916 C C . LYS A 1 498 ? 8.738 -10.986 -15.796 1.00 75.81 498 LYS A C 1
ATOM 3918 O O . LYS A 1 498 ? 9.891 -10.646 -15.543 1.00 75.81 498 LYS A O 1
ATOM 3923 N N . SER A 1 499 ? 8.399 -12.260 -15.975 1.00 78.31 499 SER A N 1
ATOM 3924 C CA . SER A 1 499 ? 9.357 -13.355 -16.017 1.00 78.31 499 SER A CA 1
ATOM 3925 C C . SER A 1 499 ? 8.927 -14.450 -16.984 1.00 78.31 499 SER A C 1
ATOM 3927 O O . SER A 1 499 ? 7.736 -14.692 -17.187 1.00 78.31 499 SER A O 1
ATOM 3929 N N . ILE A 1 500 ? 9.914 -15.113 -17.583 1.00 84.69 500 ILE A N 1
ATOM 3930 C CA . ILE A 1 500 ? 9.722 -16.208 -18.538 1.00 84.69 500 ILE A CA 1
ATOM 3931 C C . ILE A 1 500 ? 10.694 -17.328 -18.164 1.00 84.69 500 ILE A C 1
ATOM 3933 O O . ILE A 1 500 ? 11.849 -17.053 -17.836 1.00 84.69 500 ILE A O 1
ATOM 3937 N N . LEU A 1 501 ? 10.255 -18.589 -18.180 1.00 83.25 501 LEU A N 1
ATOM 3938 C CA . LEU A 1 501 ? 11.188 -19.705 -18.009 1.00 83.25 501 LEU A CA 1
ATOM 3939 C C . LEU A 1 501 ? 12.070 -19.838 -19.251 1.00 83.25 501 LEU A C 1
ATOM 3941 O O . LEU A 1 501 ? 11.602 -19.646 -20.369 1.00 83.25 501 LEU A O 1
ATOM 3945 N N . LEU A 1 502 ? 13.342 -20.181 -19.067 1.00 86.00 502 LEU A N 1
ATOM 3946 C CA . LEU A 1 502 ? 14.241 -20.441 -20.188 1.00 86.00 502 LEU A CA 1
ATOM 3947 C C . LEU A 1 502 ? 13.685 -21.571 -21.077 1.00 86.00 502 LEU A C 1
ATOM 3949 O O . LEU A 1 502 ? 13.352 -22.642 -20.570 1.00 86.00 502 LEU A O 1
ATOM 3953 N N . GLY A 1 503 ? 13.602 -21.327 -22.387 1.00 84.06 503 GLY A N 1
ATOM 3954 C CA . GLY A 1 503 ? 13.011 -22.237 -23.373 1.00 84.06 503 GLY A CA 1
ATOM 3955 C C . GLY A 1 503 ? 11.503 -22.067 -23.587 1.00 84.06 503 GLY A C 1
ATOM 3956 O O . GLY A 1 503 ? 10.958 -22.698 -24.488 1.00 84.06 503 GLY A O 1
ATOM 3957 N N . GLU A 1 504 ? 10.822 -21.221 -22.808 1.00 88.62 504 GLU A N 1
ATOM 3958 C CA . GLU A 1 504 ? 9.414 -20.891 -23.045 1.00 88.62 504 GLU A CA 1
ATOM 3959 C C . GLU A 1 504 ? 9.240 -19.747 -24.050 1.00 88.62 504 GLU A C 1
ATOM 3961 O O . GLU A 1 504 ? 10.090 -18.865 -24.202 1.00 88.62 504 GLU A O 1
ATOM 3966 N N . THR A 1 505 ? 8.058 -19.733 -24.664 1.00 92.62 505 THR A N 1
ATOM 3967 C CA . THR A 1 505 ? 7.537 -18.604 -25.429 1.00 92.62 505 THR A CA 1
ATOM 3968 C C . THR A 1 505 ? 6.326 -18.015 -24.710 1.00 92.62 505 THR A C 1
ATOM 3970 O O . THR A 1 505 ? 5.422 -18.744 -24.287 1.00 92.62 505 THR A O 1
ATOM 3973 N N . LYS A 1 506 ? 6.287 -16.689 -24.563 1.00 92.25 506 LYS A N 1
ATOM 3974 C CA . LYS A 1 506 ? 5.145 -15.949 -24.002 1.00 92.25 506 LYS A CA 1
ATOM 3975 C C . LYS A 1 506 ? 4.745 -14.813 -24.930 1.00 92.25 506 LYS A C 1
ATOM 3977 O O . LYS A 1 506 ? 5.590 -14.232 -25.595 1.00 92.25 506 LYS A O 1
ATOM 3982 N N . LYS A 1 507 ? 3.459 -14.467 -24.925 1.00 93.69 507 LYS A N 1
ATOM 3983 C CA . LYS A 1 507 ? 2.941 -13.327 -25.684 1.00 93.69 507 LYS A CA 1
ATOM 3984 C C . LYS A 1 507 ? 3.147 -12.022 -24.931 1.00 93.69 507 LYS A C 1
ATOM 3986 O O . LYS A 1 507 ? 2.958 -11.979 -23.712 1.00 93.69 507 LYS A O 1
ATOM 3991 N N . ALA A 1 508 ? 3.463 -10.975 -25.678 1.00 92.12 508 ALA A N 1
ATOM 3992 C CA . ALA A 1 508 ? 3.431 -9.601 -25.218 1.00 92.12 508 ALA A CA 1
ATOM 3993 C C . ALA A 1 508 ? 2.630 -8.729 -26.191 1.00 92.12 508 ALA A C 1
ATOM 3995 O O . ALA A 1 508 ? 2.565 -8.996 -27.394 1.00 92.12 508 ALA A O 1
ATOM 3996 N N . THR A 1 509 ? 2.016 -7.689 -25.637 1.00 93.12 509 THR A N 1
ATOM 3997 C CA . THR A 1 509 ? 1.249 -6.690 -26.376 1.00 93.12 509 THR A CA 1
ATOM 3998 C C . THR A 1 509 ? 1.716 -5.302 -25.972 1.00 93.12 509 THR A C 1
ATOM 4000 O O . THR A 1 509 ? 1.814 -4.997 -24.780 1.00 93.12 509 THR A O 1
ATOM 4003 N N . VAL A 1 510 ? 1.975 -4.447 -26.955 1.00 93.38 510 VAL A N 1
ATOM 4004 C CA . VAL A 1 510 ? 2.275 -3.028 -26.743 1.00 93.38 510 VAL A CA 1
ATOM 4005 C C . VAL A 1 510 ? 1.322 -2.201 -27.583 1.00 93.38 510 VAL A C 1
ATOM 4007 O O . VAL A 1 510 ? 1.086 -2.522 -28.747 1.00 93.38 510 VAL A O 1
ATOM 4010 N N . SER A 1 511 ? 0.798 -1.131 -26.998 1.00 93.38 511 SER A N 1
ATOM 4011 C CA . SER A 1 511 ? -0.147 -0.250 -27.666 1.00 93.38 511 SER A CA 1
ATOM 4012 C C . SER A 1 511 ? 0.319 1.198 -27.609 1.00 93.38 511 SER A C 1
ATOM 4014 O O . SER A 1 511 ? 0.748 1.690 -26.559 1.00 93.38 511 SER A O 1
ATOM 4016 N N . PHE A 1 512 ? 0.182 1.887 -28.738 1.00 92.75 512 PHE A N 1
ATOM 4017 C CA . PHE A 1 512 ? 0.457 3.313 -28.888 1.00 92.75 512 PHE A CA 1
ATOM 4018 C C . PHE A 1 512 ? -0.729 3.993 -29.563 1.00 92.75 512 PHE A C 1
ATOM 4020 O O . PHE A 1 512 ? -1.340 3.424 -30.469 1.00 92.75 512 PHE A O 1
ATOM 4027 N N . ARG A 1 513 ? -1.044 5.218 -29.149 1.00 90.12 513 ARG A N 1
ATOM 4028 C CA . ARG A 1 513 ? -2.017 6.068 -29.836 1.00 90.12 513 ARG A CA 1
ATOM 4029 C C . ARG A 1 513 ? -1.313 6.934 -30.865 1.00 90.12 513 ARG A C 1
ATOM 4031 O O . ARG A 1 513 ? -0.300 7.550 -30.538 1.00 90.12 513 ARG A O 1
ATOM 4038 N N . ASN A 1 514 ? -1.885 7.021 -32.062 1.00 91.12 514 ASN A N 1
ATOM 4039 C CA . ASN A 1 514 ? -1.469 7.995 -33.061 1.00 91.12 514 ASN A CA 1
ATOM 4040 C C . ASN A 1 514 ? -1.957 9.389 -32.653 1.00 91.12 514 ASN A C 1
ATOM 4042 O O . ASN A 1 514 ? -3.159 9.645 -32.667 1.00 91.12 514 ASN A O 1
ATOM 4046 N N . THR A 1 515 ? -1.042 10.280 -32.274 1.00 83.31 515 THR A N 1
ATOM 4047 C CA . THR A 1 515 ? -1.344 11.697 -31.994 1.00 83.31 515 THR A CA 1
ATOM 4048 C C . THR A 1 515 ? -0.775 12.635 -33.055 1.00 83.31 515 THR A C 1
ATOM 4050 O O . THR A 1 515 ? -0.849 13.853 -32.925 1.00 83.31 515 THR A O 1
ATOM 4053 N N . GLY A 1 516 ? -0.226 12.063 -34.128 1.00 82.12 516 GLY A N 1
ATOM 4054 C CA . GLY A 1 516 ? 0.218 12.793 -35.300 1.00 82.12 516 GLY A CA 1
ATOM 4055 C C . GLY A 1 516 ? -0.940 13.277 -36.172 1.00 82.12 516 GLY A C 1
ATOM 4056 O O . GLY A 1 516 ? -2.120 13.074 -35.884 1.00 82.12 516 GLY A O 1
ATOM 4057 N N . THR A 1 517 ? -0.586 13.920 -37.280 1.00 83.12 517 THR A N 1
ATOM 4058 C CA . THR A 1 517 ? -1.539 14.464 -38.259 1.00 83.12 517 THR A CA 1
ATOM 4059 C C . THR A 1 517 ? -1.800 13.510 -39.426 1.00 83.12 517 THR A C 1
ATOM 4061 O O . THR A 1 517 ? -2.790 13.680 -40.138 1.00 83.12 517 THR A O 1
ATOM 4064 N N . LEU A 1 518 ? -0.941 12.504 -39.624 1.00 88.62 518 LEU A N 1
ATOM 4065 C CA . LEU A 1 518 ? -1.038 11.531 -40.713 1.00 88.62 518 LEU A CA 1
ATOM 4066 C C . LEU A 1 518 ? -1.513 10.158 -40.229 1.00 88.62 518 LEU A C 1
ATOM 4068 O O . LEU A 1 518 ? -1.345 9.782 -39.068 1.00 88.62 518 LEU A O 1
ATOM 4072 N N . ASN A 1 519 ? -2.081 9.381 -41.153 1.00 92.50 519 ASN A N 1
ATOM 4073 C CA . ASN A 1 519 ? -2.354 7.967 -40.924 1.00 92.50 519 ASN A CA 1
ATOM 4074 C C . ASN A 1 519 ? -1.037 7.190 -40.824 1.00 92.50 519 ASN A C 1
ATOM 4076 O O . ASN A 1 519 ? -0.124 7.395 -41.623 1.00 92.50 519 ASN A O 1
ATOM 4080 N N . TRP A 1 520 ? -0.958 6.245 -39.893 1.00 94.31 520 TRP A N 1
ATOM 4081 C CA . TRP A 1 520 ? 0.110 5.251 -39.905 1.00 94.31 520 TRP A CA 1
ATOM 4082 C C . TRP A 1 520 ? -0.267 4.140 -40.876 1.00 94.31 520 TRP A C 1
ATOM 4084 O O . TRP A 1 520 ? -1.223 3.403 -40.633 1.00 94.31 520 TRP A O 1
ATOM 4094 N N . GLU A 1 521 ? 0.473 4.036 -41.974 1.00 93.81 521 GLU A N 1
ATOM 4095 C CA . GLU A 1 521 ? 0.249 3.035 -43.018 1.00 93.81 521 GLU A CA 1
ATOM 4096 C C . GLU A 1 521 ? 1.125 1.785 -42.785 1.00 93.81 521 GLU A C 1
ATOM 4098 O O . GLU A 1 521 ? 2.301 1.915 -42.410 1.00 93.81 521 GLU A O 1
ATOM 4103 N N . PRO A 1 522 ? 0.613 0.560 -43.027 1.00 93.69 522 PRO A N 1
ATOM 4104 C CA . PRO A 1 522 ? 1.435 -0.648 -43.040 1.00 93.69 522 PRO A CA 1
ATOM 4105 C C . PRO A 1 522 ? 2.648 -0.508 -43.970 1.00 93.69 522 PRO A C 1
ATOM 4107 O O . PRO A 1 522 ? 2.532 -0.054 -45.106 1.00 93.69 522 PRO A O 1
ATOM 4110 N N . GLY A 1 523 ? 3.833 -0.877 -43.478 1.00 88.56 523 GLY A N 1
ATOM 4111 C CA . GLY A 1 523 ? 5.099 -0.722 -44.208 1.00 88.56 523 GLY A CA 1
ATOM 4112 C C . GLY A 1 523 ? 5.716 0.682 -44.149 1.00 88.56 523 GLY A C 1
ATOM 4113 O O . GLY A 1 523 ? 6.858 0.844 -44.568 1.00 88.56 523 GLY A O 1
ATOM 4114 N N . LYS A 1 524 ? 5.008 1.681 -43.602 1.00 90.88 524 LYS A N 1
ATOM 4115 C CA . LYS A 1 524 ? 5.548 3.021 -43.296 1.00 90.88 524 LYS A CA 1
ATOM 4116 C C . LYS A 1 524 ? 5.842 3.225 -41.817 1.00 90.88 524 LYS A C 1
ATOM 4118 O O . LYS A 1 524 ? 6.648 4.083 -41.484 1.00 90.88 524 LYS A O 1
ATOM 4123 N N . VAL A 1 525 ? 5.225 2.430 -40.949 1.00 93.00 525 VAL A N 1
ATOM 4124 C CA . VAL A 1 525 ? 5.511 2.386 -39.513 1.00 93.00 525 VAL A CA 1
ATOM 4125 C C . VAL A 1 525 ? 5.867 0.958 -39.123 1.00 93.00 525 VAL A C 1
ATOM 4127 O O . VAL A 1 525 ? 5.166 0.013 -39.502 1.00 93.00 525 VAL A O 1
ATOM 4130 N N . ILE A 1 526 ? 6.951 0.809 -38.367 1.00 90.50 526 ILE A N 1
ATOM 4131 C CA . ILE A 1 526 ? 7.422 -0.473 -37.837 1.00 90.50 526 ILE A CA 1
ATOM 4132 C C . ILE A 1 526 ? 7.549 -0.399 -36.319 1.00 90.50 526 ILE A C 1
ATOM 4134 O O . ILE A 1 526 ? 7.829 0.662 -35.759 1.00 90.50 526 ILE A O 1
ATOM 4138 N N . PHE A 1 527 ? 7.335 -1.534 -35.662 1.00 93.94 527 PHE A N 1
ATOM 4139 C CA . PHE A 1 527 ? 7.615 -1.715 -34.244 1.00 93.94 527 PHE A CA 1
ATOM 4140 C C . PHE A 1 527 ? 8.844 -2.599 -34.082 1.00 93.94 527 PHE A C 1
ATOM 4142 O O . PHE A 1 527 ? 8.898 -3.677 -34.671 1.00 93.94 527 PHE A O 1
ATOM 4149 N N . GLU A 1 528 ? 9.811 -2.158 -33.288 1.00 92.50 528 GLU A N 1
ATOM 4150 C CA . GLU A 1 528 ? 11.072 -2.855 -33.068 1.00 92.50 528 GLU A CA 1
ATOM 4151 C C . GLU A 1 528 ? 11.271 -3.216 -31.589 1.00 92.50 528 GLU A C 1
ATOM 4153 O O . GLU A 1 528 ? 10.948 -2.439 -30.684 1.00 92.50 528 GLU A O 1
ATOM 4158 N N . LEU A 1 529 ? 11.821 -4.410 -31.364 1.00 92.00 529 LEU A N 1
ATOM 4159 C CA . LEU A 1 529 ? 12.335 -4.895 -30.093 1.00 92.00 529 LEU A CA 1
ATOM 4160 C C . LEU A 1 529 ? 13.863 -4.831 -30.134 1.00 92.00 529 LEU A C 1
ATOM 4162 O O . LEU A 1 529 ? 14.491 -5.414 -31.014 1.00 92.00 529 LEU A O 1
ATOM 4166 N N . VAL A 1 530 ? 14.482 -4.134 -29.192 1.00 90.25 530 VAL A N 1
ATOM 4167 C CA . VAL A 1 530 ? 15.937 -3.938 -29.209 1.00 90.25 530 VAL A CA 1
ATOM 4168 C C . VAL A 1 530 ? 16.493 -4.100 -27.809 1.00 90.25 530 VAL A C 1
ATOM 4170 O O . VAL A 1 530 ? 16.067 -3.399 -26.897 1.00 90.25 530 VAL A O 1
ATOM 4173 N N . ASP A 1 531 ? 17.468 -4.978 -27.612 1.00 87.00 531 ASP A N 1
ATOM 4174 C CA . ASP A 1 531 ? 18.169 -5.096 -26.341 1.00 87.00 531 ASP A CA 1
ATOM 4175 C C . ASP A 1 531 ? 18.785 -3.744 -25.953 1.00 87.00 531 ASP A C 1
ATOM 4177 O O . ASP A 1 531 ? 19.361 -3.020 -26.761 1.00 87.00 531 ASP A O 1
ATOM 4181 N N . GLU A 1 532 ? 18.743 -3.391 -24.672 1.00 83.12 532 GLU A N 1
ATOM 4182 C CA . GLU A 1 532 ? 19.284 -2.113 -24.191 1.00 83.12 532 GLU A CA 1
ATOM 4183 C C . GLU A 1 532 ? 20.773 -1.923 -24.535 1.00 83.12 532 GLU A C 1
ATOM 4185 O O . GLU A 1 532 ? 21.238 -0.792 -24.671 1.00 83.12 532 GLU A O 1
ATOM 4190 N N . ALA A 1 533 ? 21.508 -3.027 -24.694 1.00 76.88 533 ALA A N 1
ATOM 4191 C CA . ALA A 1 533 ? 22.937 -3.044 -24.982 1.00 76.88 533 ALA A CA 1
ATOM 4192 C C . ALA A 1 533 ? 23.299 -3.460 -26.422 1.00 76.88 533 ALA A C 1
ATOM 4194 O O . ALA A 1 533 ? 24.489 -3.501 -26.741 1.00 76.88 533 ALA A O 1
ATOM 4195 N N . SER A 1 534 ? 22.335 -3.804 -27.286 1.00 80.50 534 SER A N 1
ATOM 4196 C CA . SER A 1 534 ? 22.627 -4.276 -28.648 1.00 80.50 534 SER A CA 1
ATOM 4197 C C . SER A 1 534 ? 21.476 -4.005 -29.616 1.00 80.50 534 SER A C 1
ATOM 4199 O O . SER A 1 534 ? 20.336 -3.930 -29.197 1.00 80.50 534 SER A O 1
ATOM 4201 N N . ALA A 1 535 ? 21.755 -3.898 -30.916 1.00 77.50 535 ALA A N 1
ATOM 4202 C CA . ALA A 1 535 ? 20.728 -3.626 -31.928 1.00 77.50 535 ALA A CA 1
ATOM 4203 C C . ALA A 1 535 ? 19.772 -4.811 -32.212 1.00 77.50 535 ALA A C 1
ATOM 4205 O O . ALA A 1 535 ? 18.830 -4.653 -32.976 1.00 77.50 535 ALA A O 1
ATOM 4206 N N . GLY A 1 536 ? 20.022 -5.996 -31.644 1.00 83.75 536 GLY A N 1
ATOM 4207 C CA . GLY A 1 536 ? 19.153 -7.169 -31.789 1.00 83.75 536 GLY A CA 1
ATOM 4208 C C . GLY A 1 536 ? 18.267 -7.392 -30.568 1.00 83.75 536 GLY A C 1
ATOM 4209 O O . GLY A 1 536 ? 18.407 -6.701 -29.566 1.00 83.75 536 GLY A O 1
ATOM 4210 N N . SER A 1 537 ? 17.386 -8.387 -30.639 1.00 88.31 537 SER A N 1
ATOM 4211 C CA . SER A 1 537 ? 16.560 -8.827 -29.512 1.00 88.31 537 SER A CA 1
ATOM 4212 C C . SER A 1 537 ? 17.083 -10.140 -28.939 1.00 88.31 537 SER A C 1
ATOM 4214 O O . SER A 1 537 ? 17.357 -11.092 -29.674 1.00 88.31 537 SER A O 1
ATOM 4216 N N . SER A 1 538 ? 17.147 -10.234 -27.612 1.00 87.19 538 SER A N 1
ATOM 4217 C CA . SER A 1 538 ? 17.429 -11.494 -26.923 1.00 87.19 538 SER A CA 1
ATOM 4218 C C . SER A 1 538 ? 16.258 -12.486 -26.956 1.00 87.19 538 SER A C 1
ATOM 4220 O O . SER A 1 538 ? 16.447 -13.640 -26.560 1.00 87.19 538 SER A O 1
ATOM 4222 N N . PHE A 1 539 ? 15.067 -12.067 -27.399 1.00 88.06 539 PHE A N 1
ATOM 4223 C CA . PHE A 1 539 ? 13.827 -12.854 -27.367 1.00 88.06 539 PHE A CA 1
ATOM 4224 C C . PHE A 1 539 ? 13.294 -13.254 -28.747 1.00 88.06 539 PHE A C 1
ATOM 4226 O O . PHE A 1 539 ? 12.415 -14.116 -28.839 1.00 88.06 539 PHE A O 1
ATOM 4233 N N . THR A 1 540 ? 13.784 -12.643 -29.825 1.00 82.88 540 THR A N 1
ATOM 4234 C CA . THR A 1 540 ? 13.358 -12.969 -31.189 1.00 82.88 540 THR A CA 1
ATOM 4235 C C . THR A 1 540 ? 14.475 -12.739 -32.202 1.00 82.88 540 THR A C 1
ATOM 4237 O O . THR A 1 540 ? 15.238 -11.783 -32.113 1.00 82.88 540 THR A O 1
ATOM 4240 N N . ALA A 1 541 ? 14.550 -13.617 -33.207 1.00 79.50 541 ALA A N 1
ATOM 4241 C CA . ALA A 1 541 ? 15.446 -13.439 -34.349 1.00 79.50 541 ALA A CA 1
ATOM 4242 C C . ALA A 1 541 ? 14.936 -12.364 -35.327 1.00 79.50 541 ALA A C 1
ATOM 4244 O O . ALA A 1 541 ? 15.736 -11.682 -35.959 1.00 79.50 541 ALA A O 1
ATOM 4245 N N . SER A 1 542 ? 13.610 -12.215 -35.443 1.00 83.19 542 SER A N 1
ATOM 4246 C CA . SER A 1 542 ? 12.966 -11.123 -36.178 1.00 83.19 542 SER A CA 1
ATOM 4247 C C . SER A 1 542 ? 12.499 -10.098 -35.164 1.00 83.19 542 SER A C 1
ATOM 4249 O O . SER A 1 542 ? 11.443 -10.256 -34.549 1.00 83.19 542 SER A O 1
ATOM 4251 N N . ASN A 1 543 ? 13.308 -9.070 -34.957 1.00 85.25 543 ASN A N 1
ATOM 4252 C CA . ASN A 1 543 ? 13.067 -8.058 -33.942 1.00 85.25 543 ASN A CA 1
ATOM 4253 C C . ASN A 1 543 ? 12.116 -6.944 -34.408 1.00 85.25 543 ASN A C 1
ATOM 4255 O O . ASN A 1 543 ? 11.900 -5.988 -33.678 1.00 85.25 543 ASN A O 1
ATOM 4259 N N . GLN A 1 544 ? 11.513 -7.092 -35.591 1.00 90.12 544 GLN A N 1
ATOM 4260 C CA . GLN A 1 544 ? 10.526 -6.171 -36.147 1.00 90.12 544 GLN A CA 1
ATOM 4261 C C . GLN A 1 544 ? 9.138 -6.812 -36.236 1.00 90.12 544 GLN A C 1
ATOM 4263 O O . GLN A 1 544 ? 8.990 -7.976 -36.621 1.00 90.12 544 GLN A O 1
ATOM 4268 N N . VAL A 1 545 ? 8.114 -6.019 -35.928 1.00 90.62 545 VAL A N 1
ATOM 4269 C CA . VAL A 1 545 ? 6.694 -6.363 -36.024 1.00 90.62 545 VAL A CA 1
ATOM 4270 C C . VAL A 1 545 ? 6.014 -5.343 -36.933 1.00 90.62 545 VAL A C 1
ATOM 4272 O O . VAL A 1 545 ? 6.062 -4.134 -36.694 1.00 90.62 545 VAL A O 1
ATOM 4275 N N . ALA A 1 546 ? 5.377 -5.833 -37.994 1.00 89.38 546 ALA A N 1
ATOM 4276 C CA . ALA A 1 546 ? 4.677 -4.984 -38.949 1.00 89.38 546 ALA A CA 1
ATOM 4277 C C . ALA A 1 546 ? 3.377 -4.423 -38.356 1.00 89.38 546 ALA A C 1
ATOM 4279 O O . ALA A 1 546 ? 2.653 -5.110 -37.630 1.00 89.38 546 ALA A O 1
ATOM 4280 N N . LEU A 1 547 ? 3.046 -3.184 -38.721 1.00 93.81 547 LEU A N 1
ATOM 4281 C CA . LEU A 1 547 ? 1.752 -2.594 -38.406 1.00 93.81 547 LEU A CA 1
ATOM 4282 C C . LEU A 1 547 ? 0.629 -3.348 -39.143 1.00 93.81 547 LEU A C 1
ATOM 4284 O O . LEU A 1 547 ? 0.640 -3.454 -40.367 1.00 93.81 547 LEU A O 1
ATOM 4288 N N . ALA A 1 548 ? -0.353 -3.854 -38.394 1.00 91.25 548 ALA A N 1
ATOM 4289 C CA . ALA A 1 548 ? -1.381 -4.752 -38.930 1.00 91.25 548 ALA A CA 1
ATOM 4290 C C . ALA A 1 548 ? -2.448 -4.062 -39.802 1.00 91.25 548 ALA A C 1
ATOM 4292 O O . ALA A 1 548 ? -3.074 -4.708 -40.640 1.00 91.25 548 ALA A O 1
ATOM 4293 N N . ARG A 1 549 ? -2.701 -2.768 -39.580 1.00 94.69 549 ARG A N 1
ATOM 4294 C CA . ARG A 1 549 ? -3.749 -1.992 -40.258 1.00 94.69 549 ARG A CA 1
ATOM 4295 C C . ARG A 1 549 ? -3.379 -0.517 -40.321 1.00 94.69 549 ARG A C 1
ATOM 4297 O O . ARG A 1 549 ? -2.539 -0.068 -39.551 1.00 94.69 549 ARG A O 1
ATOM 4304 N N . VAL A 1 550 ? -4.086 0.242 -41.151 1.00 96.25 550 VAL A N 1
ATOM 4305 C CA . VAL A 1 550 ? -4.035 1.708 -41.105 1.00 96.25 550 VAL A CA 1
ATOM 4306 C C . VAL A 1 550 ? -4.520 2.198 -39.738 1.00 96.25 550 VAL A C 1
ATOM 4308 O O . VAL A 1 550 ? -5.576 1.750 -39.278 1.00 96.25 550 VAL A O 1
ATOM 4311 N N . VAL A 1 551 ? -3.769 3.098 -39.095 1.00 96.12 551 VAL A N 1
ATOM 4312 C CA . VAL A 1 551 ? -4.127 3.706 -37.798 1.00 96.12 551 VAL A CA 1
ATOM 4313 C C . VAL A 1 551 ? -4.252 5.215 -37.960 1.00 96.12 551 VAL A C 1
ATOM 4315 O O . VAL A 1 551 ? -3.266 5.917 -38.193 1.00 96.12 551 VAL A O 1
ATOM 4318 N N . ARG A 1 552 ? -5.484 5.715 -37.857 1.00 92.94 552 ARG A N 1
ATOM 4319 C CA . ARG A 1 552 ? -5.805 7.136 -38.061 1.00 92.94 552 ARG A CA 1
ATOM 4320 C C . ARG A 1 552 ? -5.429 7.982 -36.837 1.00 92.94 552 ARG A C 1
ATOM 4322 O O . ARG A 1 552 ? -5.332 7.424 -35.741 1.00 92.94 552 ARG A O 1
ATOM 4329 N N . PRO A 1 553 ? -5.268 9.311 -36.980 1.00 89.00 553 PRO A N 1
ATOM 4330 C CA . PRO A 1 553 ? -5.126 10.207 -35.835 1.00 89.00 553 PRO A CA 1
ATOM 4331 C C . PRO A 1 553 ? -6.206 9.955 -34.772 1.00 89.00 553 PRO A C 1
ATOM 4333 O O . PRO A 1 553 ? -7.396 9.872 -35.075 1.00 89.00 553 PRO A O 1
ATOM 4336 N N . GLY A 1 554 ? -5.777 9.788 -33.524 1.00 84.00 554 GLY A N 1
ATOM 4337 C CA . GLY A 1 554 ? -6.606 9.442 -32.370 1.00 84.00 554 GLY A CA 1
ATOM 4338 C C . GLY A 1 554 ? -6.813 7.940 -32.135 1.00 84.00 554 GLY A C 1
ATOM 4339 O O . GLY A 1 554 ? -7.191 7.565 -31.022 1.00 84.00 554 GLY A O 1
ATOM 4340 N N . GLU A 1 555 ? -6.549 7.067 -33.111 1.00 92.31 555 GLU A N 1
ATOM 4341 C CA . GLU A 1 555 ? -6.702 5.613 -32.961 1.00 92.31 555 GLU A CA 1
ATOM 4342 C C . GLU A 1 555 ? -5.503 4.953 -32.262 1.00 92.31 555 GLU A C 1
ATOM 4344 O O . GLU A 1 555 ? -4.388 5.476 -32.243 1.00 92.31 555 GLU A O 1
ATOM 4349 N N . ILE A 1 556 ? -5.741 3.767 -31.692 1.00 92.81 556 ILE A N 1
ATOM 4350 C CA . ILE A 1 556 ? -4.718 2.941 -31.042 1.00 92.81 556 ILE A CA 1
ATOM 4351 C C . ILE A 1 556 ? -4.217 1.869 -32.018 1.00 92.81 556 ILE A C 1
ATOM 4353 O O . ILE A 1 556 ? -5.011 1.115 -32.593 1.00 92.81 556 ILE A O 1
ATOM 4357 N N . ALA A 1 557 ? -2.897 1.786 -32.168 1.00 94.75 557 ALA A N 1
ATOM 4358 C CA . ALA A 1 557 ? -2.194 0.656 -32.761 1.00 94.75 557 ALA A CA 1
ATOM 4359 C C . ALA A 1 557 ? -1.855 -0.365 -31.670 1.00 94.75 557 ALA A C 1
ATOM 4361 O O . ALA A 1 557 ? -1.342 0.019 -30.619 1.00 94.75 557 ALA A O 1
ATOM 4362 N N . GLU A 1 558 ? -2.096 -1.650 -31.928 1.00 94.88 558 GLU A N 1
ATOM 4363 C CA . GLU A 1 558 ? -1.685 -2.747 -31.046 1.00 94.88 558 GLU A CA 1
ATOM 4364 C C . GLU A 1 558 ? -0.691 -3.660 -31.764 1.00 94.88 558 GLU A C 1
ATOM 4366 O O . GLU A 1 558 ? -0.960 -4.151 -32.863 1.00 94.88 558 GLU A O 1
ATOM 4371 N N . PHE A 1 559 ? 0.443 -3.913 -31.118 1.00 94.00 559 PHE A N 1
ATOM 4372 C CA . PHE A 1 559 ? 1.502 -4.793 -31.597 1.00 94.00 559 PHE A CA 1
ATOM 4373 C C . PHE A 1 559 ? 1.543 -6.026 -30.708 1.00 94.00 559 PHE A C 1
ATOM 4375 O O . PHE A 1 559 ? 1.815 -5.924 -29.513 1.00 94.00 559 PHE A O 1
ATOM 4382 N N . ASN A 1 560 ? 1.255 -7.187 -31.293 1.00 92.44 560 ASN A N 1
ATOM 4383 C CA . ASN A 1 560 ? 1.256 -8.476 -30.610 1.00 92.44 560 ASN A CA 1
ATOM 4384 C C . ASN A 1 560 ? 2.426 -9.314 -31.122 1.00 92.44 560 ASN A C 1
ATOM 4386 O O . ASN A 1 560 ? 2.557 -9.505 -32.330 1.00 92.44 560 ASN A O 1
ATOM 4390 N N . PHE A 1 561 ? 3.251 -9.828 -30.216 1.00 91.94 561 PHE A N 1
ATOM 4391 C CA . PHE A 1 561 ? 4.451 -10.585 -30.570 1.00 91.94 561 PHE A CA 1
ATOM 4392 C C . PHE A 1 561 ? 4.797 -11.638 -29.516 1.00 91.94 561 PHE A C 1
ATOM 4394 O O . PHE A 1 561 ? 4.300 -11.616 -28.386 1.00 91.94 561 PHE A O 1
ATOM 4401 N N . ASP A 1 562 ? 5.642 -12.583 -29.918 1.00 92.44 562 ASP A N 1
ATOM 4402 C CA . ASP A 1 562 ? 6.103 -13.688 -29.087 1.00 92.44 562 ASP A CA 1
ATOM 4403 C C . ASP A 1 562 ? 7.520 -13.398 -28.568 1.00 92.44 562 ASP A C 1
ATOM 4405 O O . ASP A 1 562 ? 8.428 -13.086 -29.334 1.00 92.44 562 ASP A O 1
ATOM 4409 N N . LEU A 1 563 ? 7.712 -13.537 -27.259 1.00 91.75 563 LEU A N 1
ATOM 4410 C CA . LEU A 1 563 ? 9.002 -13.475 -26.580 1.00 91.75 563 LEU A CA 1
ATOM 4411 C C . LEU A 1 563 ? 9.484 -14.905 -26.327 1.00 91.75 563 LEU A C 1
ATOM 4413 O O . LEU A 1 563 ? 8.908 -15.601 -25.485 1.00 91.75 563 LEU A O 1
ATOM 4417 N N . THR A 1 564 ? 10.509 -15.354 -27.053 1.00 91.12 564 THR A N 1
ATOM 4418 C CA . THR A 1 564 ? 11.026 -16.731 -26.998 1.00 91.12 564 THR A CA 1
ATOM 4419 C C . THR A 1 564 ? 12.403 -16.770 -26.353 1.00 91.12 564 THR A C 1
ATOM 4421 O O . THR A 1 564 ? 13.343 -16.155 -26.842 1.00 91.12 564 THR A O 1
ATOM 4424 N N . THR A 1 565 ? 12.558 -17.541 -25.275 1.00 86.94 565 THR A N 1
ATOM 4425 C CA . THR A 1 565 ? 13.800 -17.531 -24.482 1.00 86.94 565 THR A CA 1
ATOM 4426 C C . THR A 1 565 ? 14.772 -18.668 -24.789 1.00 86.94 565 THR A C 1
ATOM 4428 O O . THR A 1 565 ? 15.733 -18.875 -24.052 1.00 86.94 565 THR A O 1
ATOM 4431 N N . ALA A 1 566 ? 14.550 -19.437 -25.858 1.00 74.94 566 ALA A N 1
ATOM 4432 C CA . ALA A 1 566 ? 15.353 -20.625 -26.172 1.00 74.94 566 ALA A CA 1
ATOM 4433 C C . ALA A 1 566 ? 16.852 -20.325 -26.379 1.00 74.94 566 ALA A C 1
ATOM 4435 O O . ALA A 1 566 ? 17.695 -21.164 -26.064 1.00 74.94 566 ALA A O 1
ATOM 4436 N N . SER A 1 567 ? 17.185 -19.130 -26.870 1.00 71.94 567 SER A N 1
ATOM 4437 C CA . SER A 1 567 ? 18.558 -18.651 -27.081 1.00 71.94 567 SER A CA 1
ATOM 4438 C C . SER A 1 567 ? 19.000 -17.579 -26.078 1.00 71.94 567 SER A C 1
ATOM 4440 O O . SER A 1 567 ? 20.107 -17.057 -26.196 1.00 71.94 567 SER A O 1
ATOM 4442 N N . SER A 1 568 ? 18.157 -17.231 -25.103 1.00 77.31 568 SER A N 1
ATOM 4443 C CA . SER A 1 568 ? 18.439 -16.151 -24.156 1.00 77.31 568 SER A CA 1
ATOM 4444 C C . SER A 1 568 ? 19.368 -16.599 -23.026 1.00 77.31 568 SER A C 1
ATOM 4446 O O . SER A 1 568 ? 19.462 -17.778 -22.683 1.00 77.31 568 SER A O 1
ATOM 4448 N N . THR A 1 569 ? 20.025 -15.636 -22.379 1.00 77.44 569 THR A N 1
ATOM 4449 C CA . THR A 1 569 ? 20.773 -15.900 -21.142 1.00 77.44 569 THR A CA 1
ATOM 4450 C C . THR A 1 569 ? 19.849 -15.709 -19.937 1.00 77.44 569 THR A C 1
ATOM 4452 O O . THR A 1 569 ? 19.183 -14.676 -19.863 1.00 77.44 569 THR A O 1
ATOM 4455 N N . PRO A 1 570 ? 19.794 -16.652 -18.975 1.00 81.44 570 PRO A N 1
ATOM 4456 C CA . PRO A 1 570 ? 19.059 -16.432 -17.736 1.00 81.44 570 PRO A CA 1
ATOM 4457 C C . PRO A 1 570 ? 19.527 -15.196 -16.972 1.00 81.44 570 PRO A C 1
ATOM 4459 O O . PRO A 1 570 ? 20.712 -14.868 -16.928 1.00 81.44 570 PRO A O 1
ATOM 4462 N N . GLY A 1 571 ? 18.578 -14.536 -16.321 1.00 75.62 571 GLY A N 1
ATOM 4463 C CA . GLY A 1 571 ? 18.760 -13.240 -15.690 1.00 75.62 571 GLY A CA 1
ATOM 4464 C C . GLY A 1 571 ? 17.829 -12.187 -16.278 1.00 75.62 571 GLY A C 1
ATOM 4465 O O . GLY A 1 571 ? 16.925 -12.476 -17.056 1.00 75.62 571 GLY A O 1
ATOM 4466 N N . ILE A 1 572 ? 18.040 -10.945 -15.861 1.00 78.94 572 ILE A N 1
ATOM 4467 C CA . ILE A 1 572 ? 17.235 -9.807 -16.297 1.00 78.94 572 ILE A CA 1
ATOM 4468 C C . ILE A 1 572 ? 17.745 -9.348 -17.655 1.00 78.94 572 ILE A C 1
ATOM 4470 O O . ILE A 1 572 ? 18.898 -8.928 -17.765 1.00 78.94 572 ILE A O 1
ATOM 4474 N N . LEU A 1 573 ? 16.864 -9.364 -18.644 1.00 85.44 573 LEU A N 1
ATOM 4475 C CA . LEU A 1 573 ? 17.110 -8.802 -19.963 1.00 85.44 573 LEU A CA 1
ATOM 4476 C C . LEU A 1 573 ? 16.270 -7.536 -20.102 1.00 85.44 573 LEU A C 1
ATOM 4478 O O . LEU A 1 573 ? 15.088 -7.534 -19.760 1.00 85.44 573 LEU A O 1
ATOM 4482 N N . ASN A 1 574 ? 16.901 -6.452 -20.546 1.00 85.75 574 ASN A N 1
ATOM 4483 C CA . ASN A 1 574 ? 16.227 -5.181 -20.776 1.00 85.75 574 ASN A CA 1
ATOM 4484 C C . ASN A 1 574 ? 16.095 -4.968 -22.280 1.00 85.75 574 ASN A C 1
ATOM 4486 O O . ASN A 1 574 ? 17.108 -4.953 -22.976 1.00 85.75 574 ASN A O 1
ATOM 4490 N N . GLU A 1 575 ? 14.874 -4.747 -22.743 1.00 87.81 575 GLU A N 1
ATOM 4491 C CA . GLU A 1 575 ? 14.557 -4.401 -24.124 1.00 87.81 575 GLU A CA 1
ATOM 4492 C C . GLU A 1 575 ? 13.919 -3.019 -24.222 1.00 87.81 575 GLU A C 1
ATOM 4494 O O . GLU A 1 575 ? 13.249 -2.544 -23.307 1.00 87.81 575 GLU A O 1
ATOM 4499 N N . TRP A 1 576 ? 14.103 -2.386 -25.368 1.00 89.25 576 TRP A N 1
ATOM 4500 C CA . TRP A 1 576 ? 13.366 -1.236 -25.843 1.00 89.25 576 TRP A CA 1
ATOM 4501 C C . TRP A 1 576 ? 12.324 -1.701 -26.848 1.00 89.25 576 TRP A C 1
ATOM 4503 O O . TRP A 1 576 ? 12.643 -2.357 -27.831 1.00 89.25 576 TRP A O 1
ATOM 4513 N N . PHE A 1 577 ? 11.087 -1.309 -26.596 1.00 91.56 577 PHE A N 1
ATOM 4514 C CA . PHE A 1 577 ? 9.963 -1.402 -27.509 1.00 91.56 577 PHE A CA 1
ATOM 4515 C C . PHE A 1 577 ? 9.787 -0.030 -28.148 1.00 91.56 577 PHE A C 1
ATOM 4517 O O . PHE A 1 577 ? 9.461 0.932 -27.443 1.00 91.56 577 PHE A O 1
ATOM 4524 N N . ALA A 1 578 ? 10.067 0.080 -29.443 1.00 91.12 578 ALA A N 1
ATOM 4525 C CA . ALA A 1 578 ? 10.132 1.354 -30.151 1.00 91.12 578 ALA A CA 1
ATOM 4526 C C . ALA A 1 578 ? 9.270 1.345 -31.418 1.00 91.12 578 ALA A C 1
ATOM 4528 O O . ALA A 1 578 ? 9.240 0.345 -32.128 1.00 91.12 578 ALA A O 1
ATOM 4529 N N . LEU A 1 579 ? 8.595 2.458 -31.720 1.00 92.38 579 LEU A N 1
ATOM 4530 C CA . LEU A 1 579 ? 8.088 2.706 -33.072 1.00 92.38 579 LEU A CA 1
ATOM 4531 C C . LEU A 1 579 ? 9.067 3.548 -33.868 1.00 92.38 579 LEU A C 1
ATOM 4533 O O . LEU A 1 579 ? 9.613 4.535 -33.369 1.00 92.38 579 LEU A O 1
ATOM 4537 N N . GLU A 1 580 ? 9.187 3.202 -35.139 1.00 91.25 580 GLU A N 1
ATOM 4538 C CA . GLU A 1 580 ? 9.865 4.000 -36.144 1.00 91.25 580 GLU A CA 1
ATOM 4539 C C . GLU A 1 580 ? 8.921 4.267 -37.311 1.00 91.25 580 GLU A C 1
ATOM 4541 O O . GLU A 1 580 ? 8.037 3.461 -37.617 1.00 91.25 580 GLU A O 1
ATOM 4546 N N . TYR A 1 581 ? 9.108 5.405 -37.969 1.00 91.38 581 TYR A N 1
ATOM 4547 C CA . TYR A 1 581 ? 8.412 5.731 -39.208 1.00 91.38 581 TYR A CA 1
ATOM 4548 C C . TYR A 1 581 ? 9.416 5.955 -40.329 1.00 91.38 581 TYR A C 1
ATOM 4550 O O . TYR A 1 581 ? 10.545 6.390 -40.096 1.00 91.38 581 TYR A O 1
ATOM 4558 N N . GLN A 1 582 ? 8.995 5.650 -41.550 1.00 90.94 582 GLN A N 1
ATOM 4559 C CA . GLN A 1 582 ? 9.765 5.929 -42.746 1.00 90.94 582 GLN A CA 1
ATOM 4560 C C . GLN A 1 582 ? 9.614 7.409 -43.101 1.00 90.94 582 GLN A C 1
ATOM 4562 O O . GLN A 1 582 ? 8.516 7.846 -43.444 1.00 90.94 582 GLN A O 1
ATOM 4567 N N . ASN A 1 583 ? 10.709 8.161 -43.026 1.00 85.50 583 ASN A N 1
ATOM 4568 C CA . ASN A 1 583 ? 10.730 9.557 -43.450 1.00 85.50 583 ASN A CA 1
ATOM 4569 C C . ASN A 1 583 ? 10.638 9.694 -44.982 1.00 85.50 583 ASN A C 1
ATOM 4571 O O . ASN A 1 583 ? 10.751 8.707 -45.719 1.00 85.50 583 ASN A O 1
ATOM 4575 N N . ASP A 1 584 ? 10.509 10.928 -45.472 1.00 81.94 584 ASP A N 1
ATOM 4576 C CA . ASP A 1 584 ? 10.475 11.242 -46.914 1.00 81.94 584 ASP A CA 1
ATOM 4577 C C . ASP A 1 584 ? 11.672 10.676 -47.712 1.00 81.94 584 ASP A C 1
ATOM 4579 O O . ASP A 1 584 ? 11.562 10.391 -48.904 1.00 81.94 584 ASP A O 1
ATOM 4583 N N . GLY A 1 585 ? 12.819 10.474 -47.055 1.00 82.88 585 GLY A N 1
ATOM 4584 C CA . GLY A 1 585 ? 14.025 9.876 -47.636 1.00 82.88 585 GLY A CA 1
ATOM 4585 C C . GLY A 1 585 ? 14.023 8.343 -47.685 1.00 82.88 585 GLY A C 1
ATOM 4586 O O . GLY A 1 585 ? 15.017 7.749 -48.101 1.00 82.88 585 GLY A O 1
ATOM 4587 N N . GLY A 1 586 ? 12.947 7.687 -47.245 1.00 84.38 586 GLY A N 1
ATOM 4588 C CA . GLY A 1 586 ? 12.835 6.229 -47.217 1.00 84.38 586 GLY A CA 1
ATOM 4589 C C . GLY A 1 586 ? 13.545 5.557 -46.035 1.00 84.38 586 GLY A C 1
ATOM 4590 O O . GLY A 1 586 ? 13.577 4.326 -45.978 1.00 84.38 586 GLY A O 1
ATOM 4591 N N . VAL A 1 587 ? 14.088 6.330 -45.091 1.00 88.25 587 VAL A N 1
ATOM 4592 C CA . VAL A 1 587 ? 14.835 5.833 -43.927 1.00 88.25 587 VAL A CA 1
ATOM 4593 C C . VAL A 1 587 ? 13.908 5.754 -42.718 1.00 88.25 587 VAL A C 1
ATOM 4595 O O . VAL A 1 587 ? 13.181 6.705 -42.432 1.00 88.25 587 VAL A O 1
ATOM 4598 N N . PHE A 1 588 ? 13.946 4.633 -41.998 1.00 88.06 588 PHE A N 1
ATOM 4599 C CA . PHE A 1 588 ? 13.240 4.509 -40.728 1.00 88.06 588 PHE A CA 1
ATOM 4600 C C . PHE A 1 588 ? 13.972 5.283 -39.634 1.00 88.06 588 PHE A C 1
ATOM 4602 O O . PHE A 1 588 ? 15.190 5.177 -39.484 1.00 88.06 588 PHE A O 1
ATOM 4609 N N . VAL A 1 589 ? 13.224 6.120 -38.922 1.00 87.19 589 VAL A N 1
ATOM 4610 C CA . VAL A 1 589 ? 13.731 6.925 -37.811 1.00 87.19 589 VAL A CA 1
ATOM 4611 C C . VAL A 1 589 ? 12.806 6.794 -36.598 1.00 87.19 589 VAL A C 1
ATOM 4613 O O . VAL A 1 589 ? 11.591 6.638 -36.774 1.00 87.19 589 VAL A O 1
ATOM 4616 N N . PRO A 1 590 ? 13.337 6.907 -35.365 1.00 86.81 590 PRO A N 1
ATOM 4617 C CA . PRO A 1 590 ? 12.534 6.798 -34.154 1.00 86.81 590 PRO A CA 1
ATOM 4618 C C . PRO A 1 590 ? 11.372 7.789 -34.131 1.00 86.81 590 PRO A C 1
ATOM 4620 O O . PRO A 1 590 ? 11.553 8.998 -34.314 1.00 86.81 590 PRO A O 1
ATOM 4623 N N . MET A 1 591 ? 10.177 7.278 -33.850 1.00 88.25 591 MET A N 1
ATOM 4624 C CA . MET A 1 591 ? 8.992 8.100 -33.671 1.00 88.25 591 MET A CA 1
ATOM 4625 C C . MET A 1 591 ? 9.032 8.754 -32.276 1.00 88.25 591 MET A C 1
ATOM 4627 O O . MET A 1 591 ? 9.190 8.052 -31.267 1.00 88.25 591 MET A O 1
ATOM 4631 N N . PRO A 1 592 ? 8.905 10.090 -32.174 1.00 82.12 592 PRO A N 1
ATOM 4632 C CA . PRO A 1 592 ? 8.907 10.779 -30.887 1.00 82.12 592 PRO A CA 1
ATOM 4633 C C . PRO A 1 592 ? 7.857 10.213 -29.923 1.00 82.12 592 PRO A C 1
ATOM 4635 O O . PRO A 1 592 ? 6.710 9.980 -30.302 1.00 82.12 592 PRO A O 1
ATOM 4638 N N . GLY A 1 593 ? 8.253 9.986 -28.664 1.00 76.62 593 GLY A N 1
ATOM 4639 C CA . GLY A 1 593 ? 7.356 9.493 -27.606 1.00 76.62 593 GLY A CA 1
ATOM 4640 C C . GLY A 1 593 ? 7.019 7.999 -27.675 1.00 76.62 593 GLY A C 1
ATOM 4641 O O . GLY A 1 593 ? 6.414 7.470 -26.741 1.00 76.62 593 GLY A O 1
ATOM 4642 N N . ALA A 1 594 ? 7.474 7.300 -28.716 1.00 86.12 594 ALA A N 1
ATOM 4643 C CA . ALA A 1 594 ? 7.089 5.928 -29.026 1.00 86.12 594 ALA A CA 1
ATOM 4644 C C . ALA A 1 594 ? 8.074 4.862 -28.523 1.00 86.12 594 ALA A C 1
ATOM 4646 O O . ALA A 1 594 ? 8.201 3.805 -29.134 1.00 86.12 594 ALA A O 1
ATOM 4647 N N . LYS A 1 595 ? 8.819 5.148 -27.449 1.00 86.69 595 LYS A N 1
ATOM 4648 C CA . LYS A 1 595 ? 9.880 4.272 -26.936 1.00 86.69 595 LYS A CA 1
ATOM 4649 C C . LYS A 1 595 ? 9.658 3.946 -25.464 1.00 86.69 595 LYS A C 1
ATOM 4651 O O . LYS A 1 595 ? 9.559 4.854 -24.641 1.00 86.69 595 LYS A O 1
ATOM 4656 N N . VAL A 1 596 ? 9.605 2.656 -25.144 1.00 87.31 596 VAL A N 1
ATOM 4657 C CA . VAL A 1 596 ? 9.297 2.118 -23.809 1.00 87.31 596 VAL A CA 1
ATOM 4658 C C . VAL A 1 596 ? 10.304 1.032 -23.463 1.00 87.31 596 VAL A C 1
ATOM 4660 O O . VAL A 1 596 ? 10.594 0.179 -24.294 1.00 87.31 596 VAL A O 1
ATOM 4663 N N . ARG A 1 597 ? 10.840 1.033 -22.243 1.00 85.50 597 ARG A N 1
ATOM 4664 C CA . ARG A 1 597 ? 11.760 -0.020 -21.782 1.00 85.50 597 ARG A CA 1
ATOM 4665 C C . ARG A 1 597 ? 10.987 -1.147 -21.113 1.00 85.50 597 ARG A C 1
ATOM 4667 O O . ARG A 1 597 ? 10.071 -0.879 -20.346 1.00 85.50 597 ARG A O 1
ATOM 4674 N N . GLN A 1 598 ? 11.357 -2.399 -21.330 1.00 86.00 598 GLN A N 1
ATOM 4675 C CA . GLN A 1 598 ? 10.826 -3.551 -20.607 1.00 86.00 598 GLN A CA 1
ATOM 4676 C C . GLN A 1 598 ? 11.960 -4.389 -20.041 1.00 86.00 598 GLN A C 1
ATOM 4678 O O . GLN A 1 598 ? 12.887 -4.764 -20.748 1.00 86.00 598 GLN A O 1
ATOM 4683 N N . SER A 1 599 ? 11.867 -4.695 -18.751 1.00 82.25 599 SER A N 1
ATOM 4684 C CA . SER A 1 599 ? 12.783 -5.611 -18.080 1.00 82.25 599 SER A CA 1
ATOM 4685 C C . SER A 1 599 ? 12.077 -6.938 -17.846 1.00 82.25 599 SER A C 1
ATOM 4687 O O . SER A 1 599 ? 11.077 -6.989 -17.130 1.00 82.25 599 SER A O 1
ATOM 4689 N N . ILE A 1 600 ? 12.605 -8.007 -18.433 1.00 84.88 600 ILE A N 1
ATOM 4690 C CA . ILE A 1 600 ? 12.027 -9.350 -18.382 1.00 84.88 600 ILE A CA 1
ATOM 4691 C C . ILE A 1 600 ? 13.042 -10.280 -17.717 1.00 84.88 600 ILE A C 1
ATOM 4693 O O . ILE A 1 600 ? 14.184 -10.402 -18.162 1.00 84.88 600 ILE A O 1
ATOM 4697 N N . ASN A 1 601 ? 12.639 -10.943 -16.633 1.00 80.88 601 ASN A N 1
ATOM 4698 C CA . ASN A 1 601 ? 13.499 -11.889 -15.927 1.00 80.88 601 ASN A CA 1
ATOM 4699 C C . ASN A 1 601 ? 13.393 -13.296 -16.538 1.00 80.88 601 ASN A C 1
ATOM 4701 O O . ASN A 1 601 ? 12.375 -13.977 -16.385 1.00 80.88 601 ASN A O 1
ATOM 4705 N N . VAL A 1 602 ? 14.453 -13.754 -17.197 1.00 85.25 602 VAL A N 1
ATOM 4706 C CA . VAL A 1 602 ? 14.558 -15.113 -17.732 1.00 85.25 602 VAL A CA 1
ATOM 4707 C C . VAL A 1 602 ? 15.030 -16.056 -16.630 1.00 85.25 602 VAL A C 1
ATOM 4709 O O . VAL A 1 602 ? 16.170 -15.999 -16.168 1.00 85.25 602 VAL A O 1
ATOM 4712 N N . ILE A 1 603 ? 14.145 -16.944 -16.190 1.00 79.81 603 ILE A N 1
ATOM 4713 C CA . ILE A 1 603 ? 14.387 -17.836 -15.058 1.00 79.81 603 ILE A CA 1
ATOM 4714 C C . ILE A 1 603 ? 14.828 -19.202 -15.574 1.00 79.81 603 ILE A C 1
ATOM 4716 O O . ILE A 1 603 ? 14.103 -19.871 -16.310 1.00 79.81 603 ILE A O 1
ATOM 4720 N N . ALA A 1 604 ? 15.993 -19.667 -15.128 1.00 83.88 604 ALA A N 1
ATOM 4721 C CA . ALA A 1 604 ? 16.413 -21.028 -15.421 1.00 83.88 604 ALA A CA 1
ATOM 4722 C C . ALA A 1 604 ? 15.576 -22.040 -14.605 1.00 83.88 604 ALA A C 1
ATOM 4724 O O . ALA A 1 604 ? 15.463 -21.884 -13.382 1.00 83.88 604 ALA A O 1
ATOM 4725 N N . PRO A 1 605 ? 15.019 -23.097 -15.227 1.00 83.50 605 PRO A N 1
ATOM 4726 C CA . PRO A 1 605 ? 14.179 -24.076 -14.529 1.00 83.50 605 PRO A CA 1
ATOM 4727 C C . PRO A 1 605 ? 14.957 -24.867 -13.464 1.00 83.50 605 PRO A C 1
ATOM 4729 O O . PRO A 1 605 ? 14.411 -25.211 -12.409 1.00 83.50 605 PRO A O 1
ATOM 4732 N N . ILE A 1 606 ? 16.246 -25.107 -13.721 1.00 90.25 606 ILE A N 1
ATOM 4733 C CA . ILE A 1 606 ? 17.181 -25.796 -12.831 1.00 90.25 606 ILE A CA 1
ATOM 4734 C C . ILE A 1 606 ? 18.318 -24.828 -12.500 1.00 90.25 606 ILE A C 1
ATOM 4736 O O . ILE A 1 606 ? 19.145 -24.498 -13.350 1.00 90.25 606 ILE A O 1
ATOM 4740 N N . SER A 1 607 ? 18.359 -24.352 -11.258 1.00 90.06 607 SER A N 1
ATOM 4741 C CA . SER A 1 607 ? 19.289 -23.300 -10.842 1.00 90.06 607 SER A CA 1
ATOM 4742 C C . SER A 1 607 ? 19.840 -23.530 -9.443 1.00 90.06 607 SER A C 1
ATOM 4744 O O . SER A 1 607 ? 19.203 -24.156 -8.588 1.00 90.06 607 SER A O 1
ATOM 4746 N N . GLY A 1 608 ? 21.045 -23.016 -9.215 1.00 89.06 608 GLY A N 1
ATOM 4747 C CA . GLY A 1 608 ? 21.739 -23.060 -7.940 1.00 89.06 608 GLY A CA 1
ATOM 4748 C C . GLY A 1 608 ? 22.411 -21.734 -7.605 1.00 89.06 608 GLY A C 1
ATOM 4749 O O . GLY A 1 608 ? 22.824 -20.983 -8.484 1.00 89.06 608 GLY A O 1
ATOM 4750 N N . GLN A 1 609 ? 22.578 -21.463 -6.317 1.00 90.56 609 GLN A N 1
ATOM 4751 C CA . GLN A 1 609 ? 23.309 -20.298 -5.826 1.00 90.56 609 GLN A CA 1
ATOM 4752 C C . GLN A 1 609 ? 24.542 -20.743 -5.043 1.00 90.56 609 GLN A C 1
ATOM 4754 O O . GLN A 1 609 ? 24.428 -21.511 -4.085 1.00 90.56 609 GLN A O 1
ATOM 4759 N N . ILE A 1 610 ? 25.719 -20.225 -5.397 1.00 92.12 610 ILE A N 1
ATOM 4760 C CA . ILE A 1 610 ? 26.927 -20.410 -4.585 1.00 92.12 610 ILE A CA 1
ATOM 4761 C C . ILE A 1 610 ? 26.788 -19.544 -3.330 1.00 92.12 610 ILE A C 1
ATOM 4763 O O . ILE A 1 610 ? 26.886 -18.323 -3.391 1.00 92.12 610 ILE A O 1
ATOM 4767 N N . VAL A 1 611 ? 26.553 -20.182 -2.185 1.00 89.06 611 VAL A N 1
ATOM 4768 C CA . VAL A 1 611 ? 26.385 -19.503 -0.890 1.00 89.06 611 VAL A CA 1
ATOM 4769 C C . VAL A 1 611 ? 27.738 -19.061 -0.340 1.00 89.06 611 VAL A C 1
ATOM 4771 O O . VAL A 1 611 ? 27.877 -17.965 0.191 1.00 89.06 611 VAL A O 1
ATOM 4774 N N . SER A 1 612 ? 28.748 -19.925 -0.445 1.00 90.69 612 SER A N 1
ATOM 4775 C CA . SER A 1 612 ? 30.120 -19.635 -0.016 1.00 90.69 612 SER A CA 1
ATOM 4776 C C . SER A 1 612 ? 31.083 -20.677 -0.578 1.00 90.69 612 SER A C 1
ATOM 4778 O O . SER A 1 612 ? 30.682 -21.827 -0.774 1.00 90.69 612 SER A O 1
ATOM 4780 N N . SER A 1 613 ? 32.361 -20.329 -0.727 1.00 94.56 613 SER A N 1
ATOM 4781 C CA . SER A 1 613 ? 33.422 -21.305 -0.992 1.00 94.56 613 SER A CA 1
ATOM 4782 C C . SER A 1 613 ? 34.661 -21.037 -0.140 1.00 94.56 613 SER A C 1
ATOM 4784 O O . SER A 1 613 ? 34.923 -19.891 0.224 1.00 94.56 613 SER A O 1
ATOM 4786 N N . THR A 1 614 ? 35.433 -22.083 0.160 1.00 95.75 614 THR A N 1
ATOM 4787 C CA . THR A 1 614 ? 36.741 -21.967 0.832 1.00 95.75 614 THR A CA 1
ATOM 4788 C C . THR A 1 614 ? 37.914 -22.010 -0.153 1.00 95.75 614 THR A C 1
ATOM 4790 O O . THR A 1 614 ? 39.039 -22.316 0.245 1.00 95.75 614 THR A O 1
ATOM 4793 N N . ILE A 1 615 ? 37.669 -21.736 -1.443 1.00 93.50 615 ILE A N 1
ATOM 4794 C CA . ILE A 1 615 ? 38.727 -21.676 -2.460 1.00 93.50 615 ILE A CA 1
ATOM 4795 C C . ILE A 1 615 ? 39.688 -20.541 -2.081 1.00 93.50 615 ILE A C 1
ATOM 4797 O O . ILE A 1 615 ? 39.256 -19.392 -1.946 1.00 93.50 615 ILE A O 1
ATOM 4801 N N . PRO A 1 616 ? 40.986 -20.823 -1.877 1.00 89.50 616 PRO A N 1
ATOM 4802 C CA . PRO A 1 616 ? 41.925 -19.795 -1.470 1.00 89.50 616 PRO A CA 1
ATOM 4803 C C . PRO A 1 616 ? 42.272 -18.882 -2.650 1.00 89.50 616 PRO A C 1
ATOM 4805 O O . PR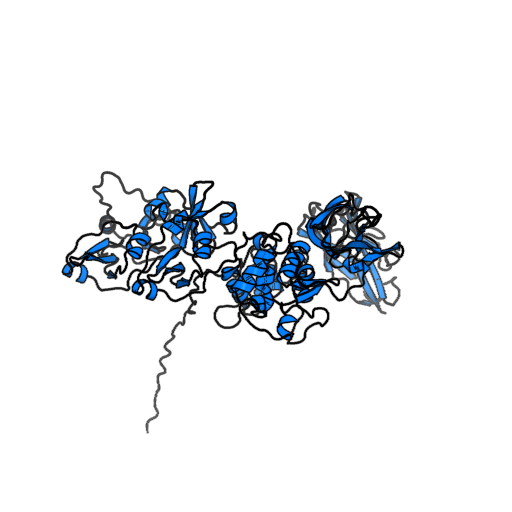O A 1 616 ? 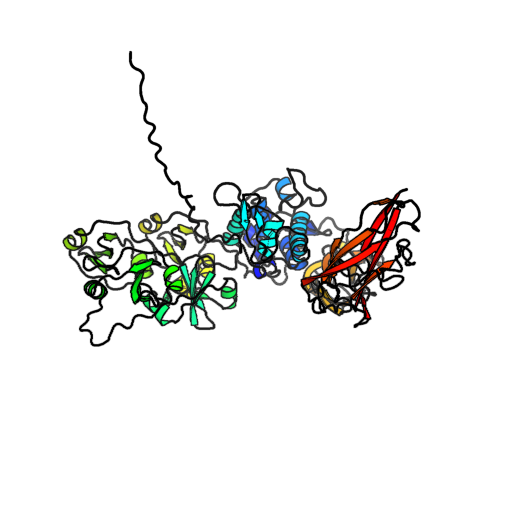42.411 -19.334 -3.783 1.00 89.50 616 PRO A O 1
ATOM 4808 N N . LYS A 1 617 ? 42.513 -17.595 -2.374 1.00 90.25 617 LYS A N 1
ATOM 4809 C CA . LYS A 1 617 ? 43.009 -16.641 -3.387 1.00 90.25 617 LYS A CA 1
ATOM 4810 C C . LYS A 1 617 ? 44.448 -16.944 -3.837 1.00 90.25 617 LYS A C 1
ATOM 4812 O O . LYS A 1 617 ? 44.858 -16.519 -4.914 1.00 90.25 617 LYS A O 1
ATOM 4817 N N . SER A 1 618 ? 45.224 -17.657 -3.014 1.00 90.94 618 SER A N 1
ATOM 4818 C CA . SER A 1 618 ? 46.615 -18.031 -3.284 1.00 90.94 618 SER A CA 1
ATOM 4819 C C . SER A 1 618 ? 46.961 -19.405 -2.699 1.00 90.94 618 SER A C 1
ATOM 4821 O O . SER A 1 618 ? 46.490 -19.753 -1.613 1.00 90.94 618 SER A O 1
ATOM 4823 N N . ILE A 1 619 ? 47.799 -20.175 -3.394 1.00 91.81 619 ILE A N 1
ATOM 4824 C CA . ILE A 1 619 ? 48.261 -21.512 -3.000 1.00 91.81 619 ILE A CA 1
ATOM 4825 C C . ILE A 1 619 ? 49.752 -21.689 -3.310 1.00 91.81 619 ILE A C 1
ATOM 4827 O O . ILE A 1 619 ? 50.204 -21.388 -4.410 1.00 91.81 619 ILE A O 1
ATOM 4831 N N . SER A 1 620 ? 50.531 -22.183 -2.343 1.00 89.50 620 SER A N 1
ATOM 4832 C CA . SER A 1 620 ? 51.945 -22.520 -2.561 1.00 89.50 620 SER A CA 1
ATOM 4833 C C . SER A 1 620 ? 52.082 -23.933 -3.120 1.00 89.50 620 SER A C 1
ATOM 4835 O O . SER A 1 620 ? 51.419 -24.850 -2.636 1.00 89.50 620 SER A O 1
ATOM 4837 N N . LYS A 1 621 ? 52.995 -24.133 -4.077 1.00 86.69 621 LYS A N 1
ATOM 4838 C CA . LYS A 1 621 ? 53.345 -25.466 -4.597 1.00 86.69 621 LYS A CA 1
ATOM 4839 C C . LYS A 1 621 ? 53.957 -26.384 -3.537 1.00 86.69 621 LYS A C 1
ATOM 4841 O O . LYS A 1 621 ? 53.862 -27.602 -3.672 1.00 86.69 621 LYS A O 1
ATOM 4846 N N . LYS A 1 622 ? 54.572 -25.817 -2.492 1.00 83.88 622 LYS A N 1
ATOM 4847 C CA . LYS A 1 622 ? 55.101 -26.565 -1.338 1.00 83.88 622 LYS A CA 1
ATOM 4848 C C . LYS A 1 622 ? 54.011 -26.998 -0.363 1.00 83.88 622 LYS A C 1
ATOM 4850 O O . LYS A 1 622 ? 54.229 -27.911 0.429 1.00 83.88 622 LYS A O 1
ATOM 4855 N N . LYS A 1 623 ? 52.845 -26.348 -0.399 1.00 77.06 623 LYS A N 1
ATOM 4856 C CA . LYS A 1 623 ? 51.707 -26.731 0.432 1.00 77.06 623 LYS A CA 1
ATOM 4857 C C . LYS A 1 623 ? 51.129 -28.047 -0.094 1.00 77.06 623 LYS A C 1
ATOM 4859 O O . LYS A 1 623 ? 51.037 -28.262 -1.300 1.00 77.06 623 LYS A O 1
ATOM 4864 N N . GLY A 1 624 ? 50.756 -28.939 0.823 1.00 81.75 624 GLY A N 1
ATOM 4865 C CA . GLY A 1 624 ? 50.029 -30.158 0.476 1.00 81.75 624 GLY A CA 1
ATOM 4866 C C . GLY A 1 624 ? 48.662 -29.860 -0.148 1.00 81.75 624 GLY A C 1
ATOM 4867 O O . GLY A 1 624 ? 48.234 -28.709 -0.245 1.00 81.75 624 GLY A O 1
ATOM 4868 N N . LYS A 1 625 ? 47.963 -30.924 -0.549 1.00 91.38 625 LYS A N 1
ATOM 4869 C CA . LYS A 1 625 ? 46.597 -30.861 -1.088 1.00 91.38 625 LYS A CA 1
ATOM 4870 C C . LYS A 1 625 ? 45.680 -30.062 -0.159 1.00 91.38 625 LYS A C 1
ATOM 4872 O O . LYS A 1 625 ? 45.727 -30.252 1.056 1.00 91.38 625 LYS A O 1
ATOM 4877 N N . ILE A 1 626 ? 44.843 -29.191 -0.720 1.00 91.75 626 ILE A N 1
ATOM 4878 C CA . ILE A 1 626 ? 43.957 -28.315 0.060 1.00 91.75 626 ILE A CA 1
ATOM 4879 C C . ILE A 1 626 ? 42.515 -28.758 -0.095 1.00 91.75 626 ILE A C 1
ATOM 4881 O O . ILE A 1 626 ? 42.018 -28.815 -1.215 1.00 91.75 626 ILE A O 1
ATOM 4885 N N . THR A 1 627 ? 41.840 -28.996 1.027 1.00 94.75 627 THR A N 1
ATOM 4886 C CA . THR A 1 627 ? 40.398 -29.243 1.056 1.00 94.75 627 THR A CA 1
ATOM 4887 C C . THR A 1 627 ? 39.626 -27.954 0.796 1.00 94.75 627 THR A C 1
ATOM 4889 O O . THR A 1 627 ? 39.809 -26.941 1.474 1.00 94.75 627 THR A O 1
ATOM 4892 N N . VAL A 1 628 ? 38.731 -28.019 -0.177 1.00 96.25 628 VAL A N 1
ATOM 4893 C CA . VAL A 1 628 ? 37.778 -26.988 -0.554 1.00 96.25 628 VAL A CA 1
ATOM 4894 C C . VAL A 1 628 ? 36.378 -27.455 -0.180 1.00 96.25 628 VAL A C 1
ATOM 4896 O O . VAL A 1 628 ? 36.012 -28.610 -0.391 1.00 96.25 628 VAL A O 1
ATOM 4899 N N . ILE A 1 629 ? 35.594 -26.530 0.360 1.00 96.75 629 ILE A N 1
ATOM 4900 C CA . ILE A 1 629 ? 34.171 -26.693 0.619 1.00 96.75 629 ILE A CA 1
ATOM 4901 C C . ILE A 1 629 ? 33.444 -25.655 -0.223 1.00 96.75 629 ILE A C 1
ATOM 4903 O O . ILE A 1 629 ? 33.686 -24.454 -0.076 1.00 96.75 629 ILE A O 1
ATOM 4907 N N . VAL A 1 630 ? 32.534 -26.110 -1.077 1.00 96.81 630 VAL A N 1
ATOM 4908 C CA . VAL A 1 630 ? 31.590 -25.247 -1.790 1.00 96.81 630 VAL A CA 1
ATOM 4909 C C . VAL A 1 630 ? 30.198 -25.514 -1.230 1.00 96.81 630 VAL A C 1
ATOM 4911 O O . VAL A 1 630 ? 29.711 -26.645 -1.253 1.00 96.81 630 VAL A O 1
ATOM 4914 N N . LYS A 1 631 ? 29.560 -24.465 -0.701 1.00 96.69 631 LYS A N 1
ATOM 4915 C CA . LYS A 1 631 ? 28.161 -24.500 -0.262 1.00 96.69 631 LYS A CA 1
ATOM 4916 C C . LYS A 1 631 ? 27.289 -23.980 -1.397 1.00 96.69 631 LYS A C 1
ATOM 4918 O O . LYS A 1 631 ? 27.444 -22.825 -1.794 1.00 96.69 631 LYS A O 1
ATOM 4923 N N . VAL A 1 632 ? 26.375 -24.809 -1.890 1.00 95.12 632 VAL A N 1
ATOM 4924 C CA . VAL A 1 632 ? 25.481 -24.475 -3.008 1.00 95.12 632 VAL A CA 1
ATOM 4925 C C . VAL A 1 632 ? 24.032 -24.660 -2.579 1.00 95.12 632 VAL A C 1
ATOM 4927 O O . VAL A 1 632 ? 23.652 -25.743 -2.142 1.00 95.12 632 VAL A O 1
ATOM 4930 N N . LYS A 1 633 ? 23.211 -23.620 -2.695 1.00 93.94 633 LYS A N 1
ATOM 4931 C CA . LYS A 1 633 ? 21.770 -23.672 -2.431 1.00 93.94 633 LYS A CA 1
ATOM 4932 C C . LYS A 1 633 ? 21.024 -24.064 -3.701 1.00 93.94 633 LYS A C 1
ATOM 4934 O O . LYS A 1 633 ? 21.277 -23.473 -4.746 1.00 93.94 633 LYS A O 1
ATOM 4939 N N . ASN A 1 634 ? 20.100 -25.017 -3.609 1.00 93.62 634 ASN A N 1
ATOM 4940 C CA . ASN A 1 634 ? 19.175 -25.317 -4.697 1.00 93.62 634 ASN A CA 1
ATOM 4941 C C . ASN A 1 634 ? 18.141 -24.191 -4.805 1.00 93.62 634 ASN A C 1
ATOM 4943 O O . ASN A 1 634 ? 17.355 -23.980 -3.880 1.00 93.62 634 ASN A O 1
ATOM 4947 N N . THR A 1 635 ? 18.154 -23.464 -5.919 1.00 85.81 635 THR A N 1
ATOM 4948 C CA . THR A 1 635 ? 17.222 -22.364 -6.213 1.00 85.81 635 THR A CA 1
ATOM 4949 C C . THR A 1 635 ? 16.262 -22.703 -7.352 1.00 85.81 635 THR A C 1
ATOM 4951 O O . THR A 1 635 ? 15.524 -21.834 -7.811 1.00 85.81 635 THR A O 1
ATOM 4954 N N . SER A 1 636 ? 16.245 -23.963 -7.794 1.00 87.25 636 SER A N 1
ATOM 4955 C CA . SER A 1 636 ? 15.325 -24.454 -8.818 1.00 87.25 636 SER A CA 1
ATOM 4956 C C . SER A 1 636 ? 13.878 -24.267 -8.365 1.00 87.25 636 SER A C 1
ATOM 4958 O O . SER A 1 636 ? 13.577 -24.415 -7.181 1.00 87.25 636 SER A O 1
ATOM 4960 N N . GLN A 1 637 ? 12.958 -24.012 -9.298 1.00 80.50 637 GLN A N 1
ATOM 4961 C CA . GLN A 1 637 ? 11.552 -23.799 -8.930 1.00 80.50 637 GLN A CA 1
ATOM 4962 C C . GLN A 1 637 ? 10.905 -25.054 -8.332 1.00 80.50 637 GLN A C 1
ATOM 4964 O O . GLN A 1 637 ? 10.173 -24.980 -7.349 1.00 80.50 637 GLN A O 1
ATOM 4969 N N . LYS A 1 638 ? 11.174 -26.216 -8.939 1.00 86.44 638 LYS A N 1
ATOM 4970 C CA . LYS A 1 638 ? 10.594 -27.509 -8.532 1.00 86.44 638 LYS A CA 1
ATOM 4971 C C . LYS A 1 638 ? 11.615 -28.646 -8.480 1.00 86.44 638 LYS A C 1
ATOM 4973 O O . LYS A 1 638 ? 11.387 -29.628 -7.776 1.00 86.44 638 LYS A O 1
ATOM 4978 N N . GLN A 1 639 ? 12.733 -28.528 -9.200 1.00 93.00 639 GLN A N 1
ATOM 4979 C CA . GLN A 1 639 ? 13.697 -29.617 -9.335 1.00 93.00 639 GLN A CA 1
ATOM 4980 C C . GLN A 1 639 ? 14.364 -29.948 -7.996 1.00 93.00 639 GLN A C 1
ATOM 4982 O O . GLN A 1 639 ? 15.022 -29.110 -7.377 1.00 93.00 639 GLN A O 1
ATOM 4987 N N . ILE A 1 640 ? 14.232 -31.204 -7.571 1.00 93.94 640 ILE A N 1
ATO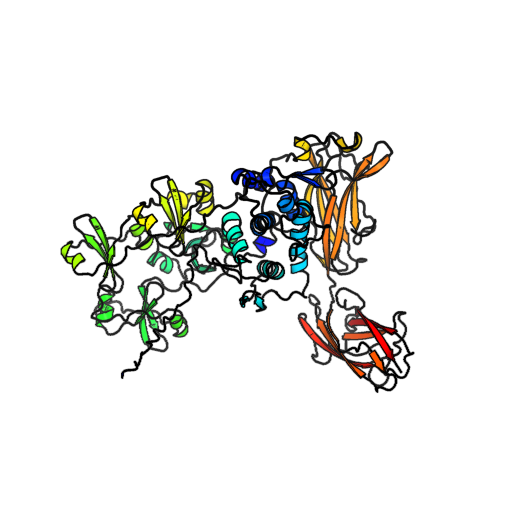M 4988 C CA . ILE A 1 640 ? 14.984 -31.762 -6.447 1.00 93.94 640 ILE A CA 1
ATOM 4989 C C . ILE A 1 640 ? 16.312 -32.282 -6.990 1.00 93.94 640 ILE A C 1
ATOM 4991 O O . ILE A 1 640 ? 16.344 -33.014 -7.977 1.00 93.94 640 ILE A O 1
ATOM 4995 N N . TRP A 1 641 ? 17.410 -31.920 -6.339 1.00 95.25 641 TRP A N 1
ATOM 4996 C CA . TRP A 1 641 ? 18.725 -32.442 -6.687 1.00 95.25 641 TRP A CA 1
ATOM 4997 C C . TRP A 1 641 ? 18.963 -33.755 -5.952 1.00 95.25 641 TRP A C 1
ATOM 4999 O O . TRP A 1 641 ? 18.916 -33.802 -4.719 1.00 95.25 641 TRP A O 1
ATOM 5009 N N . THR A 1 642 ? 19.236 -34.826 -6.691 1.00 93.69 642 THR A N 1
ATOM 5010 C CA . THR A 1 642 ? 19.589 -36.117 -6.098 1.00 93.69 642 THR A CA 1
ATOM 5011 C C . THR A 1 642 ? 21.090 -36.151 -5.816 1.00 93.69 642 THR A C 1
ATOM 5013 O O . THR A 1 642 ? 21.913 -35.914 -6.710 1.00 93.69 642 THR A O 1
ATOM 5016 N N . SER A 1 643 ? 21.478 -36.456 -4.576 1.00 83.19 643 SER A N 1
ATOM 5017 C CA . SER A 1 643 ? 22.890 -36.654 -4.225 1.00 83.19 643 SER A CA 1
ATOM 5018 C C . SER A 1 643 ? 23.518 -37.746 -5.095 1.00 83.19 643 SER A C 1
ATOM 5020 O O . SER A 1 643 ? 22.828 -38.644 -5.581 1.00 83.19 643 SER A O 1
ATOM 5022 N N . ARG A 1 644 ? 24.828 -37.651 -5.348 1.00 85.62 644 ARG A N 1
ATOM 5023 C CA . ARG A 1 644 ? 25.600 -38.498 -6.286 1.00 85.62 644 ARG A CA 1
ATOM 5024 C C . ARG A 1 644 ? 25.229 -38.374 -7.769 1.00 85.62 644 ARG A C 1
ATOM 5026 O O . ARG A 1 644 ? 26.040 -38.736 -8.616 1.00 85.62 644 ARG A O 1
ATOM 5033 N N . ARG A 1 645 ? 24.045 -37.856 -8.103 1.00 91.62 645 ARG A N 1
ATOM 5034 C CA . ARG A 1 645 ? 23.646 -37.496 -9.477 1.00 91.62 645 ARG A CA 1
ATOM 5035 C C . ARG A 1 645 ? 23.864 -36.018 -9.779 1.00 91.62 645 ARG A C 1
ATOM 5037 O O . ARG A 1 645 ? 23.929 -35.639 -10.936 1.00 91.62 645 ARG A O 1
ATOM 5044 N N . THR A 1 646 ? 24.034 -35.215 -8.740 1.00 94.81 646 THR A N 1
ATOM 5045 C CA . THR A 1 646 ? 24.347 -33.792 -8.825 1.00 94.81 646 THR A CA 1
ATOM 5046 C C . THR A 1 646 ? 25.861 -33.601 -8.807 1.00 94.81 646 THR A C 1
ATOM 5048 O O . THR A 1 646 ? 26.477 -33.758 -7.752 1.00 94.81 646 THR A O 1
ATOM 5051 N N . ALA A 1 647 ? 26.459 -33.305 -9.957 1.00 96.12 647 ALA A N 1
ATOM 5052 C CA . ALA A 1 647 ? 27.907 -33.237 -10.127 1.00 96.12 647 ALA A CA 1
ATOM 5053 C C . ALA A 1 647 ? 28.382 -31.786 -10.256 1.00 96.12 647 ALA A C 1
ATOM 5055 O O . ALA A 1 647 ? 27.878 -31.043 -11.095 1.00 96.12 647 ALA A O 1
ATOM 5056 N N . LEU A 1 648 ? 29.365 -31.397 -9.438 1.00 96.94 648 LEU A N 1
ATOM 5057 C CA . LEU A 1 648 ? 30.135 -30.172 -9.645 1.00 96.94 648 LEU A CA 1
ATOM 5058 C C . LEU A 1 648 ? 31.369 -30.515 -10.480 1.00 96.94 648 LEU A C 1
ATOM 5060 O O . LEU A 1 648 ? 32.145 -31.403 -10.124 1.00 96.94 648 LEU A O 1
ATOM 5064 N N . ILE A 1 649 ? 31.543 -29.798 -11.578 1.00 97.19 649 ILE A N 1
ATOM 5065 C CA . ILE A 1 649 ? 32.585 -30.012 -12.576 1.00 97.19 649 ILE A CA 1
ATOM 5066 C C . ILE A 1 649 ? 33.541 -28.823 -12.529 1.00 97.19 649 ILE A C 1
ATOM 5068 O O . ILE A 1 649 ? 33.089 -27.683 -12.458 1.00 97.19 649 ILE A O 1
ATOM 5072 N N . LEU A 1 650 ? 34.846 -29.073 -12.585 1.00 96.56 650 LEU A N 1
ATOM 5073 C CA . LEU A 1 650 ? 35.898 -28.065 -12.647 1.00 96.56 650 LEU A CA 1
ATOM 5074 C C . LEU A 1 650 ? 36.805 -28.310 -13.856 1.00 96.56 650 LEU A C 1
ATOM 5076 O O . LEU A 1 650 ? 37.486 -29.333 -13.952 1.00 96.56 650 LEU A O 1
ATOM 5080 N N . THR A 1 651 ? 36.877 -27.312 -14.731 1.00 94.31 651 THR A N 1
ATOM 5081 C CA . THR A 1 651 ? 37.778 -27.264 -15.886 1.00 94.31 651 THR A CA 1
ATOM 5082 C C . THR A 1 651 ? 38.694 -26.042 -15.811 1.00 94.31 651 THR A C 1
ATOM 5084 O O . THR A 1 651 ? 38.512 -25.139 -14.986 1.00 94.31 651 THR A O 1
ATOM 5087 N N . ALA A 1 652 ? 39.693 -25.998 -16.688 1.00 89.69 652 ALA A N 1
ATOM 5088 C CA . ALA A 1 652 ? 40.401 -24.764 -17.008 1.00 89.69 652 ALA A CA 1
ATOM 5089 C C . ALA A 1 652 ? 39.510 -23.815 -17.843 1.00 89.69 652 ALA A C 1
ATOM 5091 O O . ALA A 1 652 ? 38.418 -24.183 -18.291 1.00 89.69 652 ALA A O 1
ATOM 5092 N N . ALA A 1 653 ? 39.975 -22.579 -18.050 1.00 85.50 653 ALA A N 1
ATOM 5093 C CA . ALA A 1 653 ? 39.252 -21.547 -18.804 1.00 85.50 653 ALA A CA 1
ATOM 5094 C C . ALA A 1 653 ? 39.092 -21.851 -20.306 1.00 85.50 653 ALA A C 1
ATOM 5096 O O . ALA A 1 653 ? 38.210 -21.299 -20.957 1.00 85.50 653 ALA A O 1
ATOM 5097 N N . ASP A 1 654 ? 39.905 -22.737 -20.868 1.00 86.81 654 ASP A N 1
ATOM 5098 C CA . ASP A 1 654 ? 39.769 -23.226 -22.246 1.00 86.81 654 ASP A CA 1
ATOM 5099 C C . ASP A 1 654 ? 38.874 -24.480 -22.345 1.00 86.81 654 ASP A C 1
ATOM 5101 O O . ASP A 1 654 ? 38.666 -25.009 -23.431 1.00 86.81 654 ASP A O 1
ATOM 5105 N N . GLY A 1 655 ? 38.326 -24.957 -21.218 1.00 85.31 655 GLY A N 1
ATOM 5106 C CA . GLY A 1 655 ? 37.520 -26.179 -21.143 1.00 85.31 655 GLY A CA 1
ATOM 5107 C C . GLY A 1 655 ? 38.332 -27.469 -20.991 1.00 85.31 655 GLY A C 1
ATOM 5108 O O . GLY A 1 655 ? 37.738 -28.536 -20.842 1.00 85.31 655 GLY A O 1
ATOM 5109 N N . SER A 1 656 ? 39.666 -27.399 -20.972 1.00 90.44 656 SER A N 1
ATOM 5110 C CA . SER A 1 656 ? 40.522 -28.560 -20.712 1.00 90.44 656 SER A CA 1
ATOM 5111 C C . SER A 1 656 ? 40.475 -29.003 -19.239 1.00 90.44 656 SER A C 1
ATOM 5113 O O . SER A 1 656 ? 39.918 -28.327 -18.366 1.00 90.44 656 SER A O 1
ATOM 5115 N N . ASN A 1 657 ? 41.053 -30.172 -18.937 1.00 91.62 657 ASN A N 1
ATOM 5116 C CA . ASN A 1 657 ? 41.107 -30.692 -17.568 1.00 91.62 657 ASN A CA 1
ATOM 5117 C C . ASN A 1 657 ? 41.830 -29.715 -16.630 1.00 91.62 657 ASN A C 1
ATOM 5119 O O . ASN A 1 657 ? 42.870 -29.153 -16.973 1.00 91.62 657 ASN A O 1
ATOM 5123 N N . SER A 1 658 ? 41.317 -29.564 -15.408 1.00 91.56 658 SER A N 1
ATOM 5124 C CA . SER A 1 658 ? 41.928 -28.676 -14.420 1.00 91.56 658 SER A CA 1
ATOM 5125 C C . SER A 1 658 ? 43.362 -29.088 -14.071 1.00 91.56 658 SER A C 1
ATOM 5127 O O . SER A 1 658 ? 43.645 -30.250 -13.772 1.00 91.56 658 SER A O 1
ATOM 5129 N N . LEU A 1 659 ? 44.260 -28.101 -13.996 1.00 88.50 659 LEU A N 1
ATOM 5130 C CA . LEU A 1 659 ? 45.654 -28.284 -13.566 1.00 88.50 659 LEU A CA 1
ATOM 5131 C C . LEU A 1 659 ? 45.790 -28.678 -12.083 1.00 88.50 659 LEU A C 1
ATOM 5133 O O . LEU A 1 659 ? 46.884 -29.027 -11.641 1.00 88.50 659 LEU A O 1
ATOM 5137 N N . PHE A 1 660 ? 44.687 -28.632 -11.328 1.00 93.75 660 PHE A N 1
ATOM 5138 C CA . PHE A 1 660 ? 44.612 -28.977 -9.907 1.00 93.75 660 PHE A CA 1
ATOM 5139 C C . PHE A 1 660 ? 43.974 -30.347 -9.638 1.00 93.75 660 PHE A C 1
ATOM 5141 O O . PHE A 1 660 ? 43.647 -30.647 -8.487 1.00 93.75 660 PHE A O 1
ATOM 5148 N N . TYR A 1 661 ? 43.774 -31.155 -10.684 1.00 93.88 661 TYR A N 1
ATOM 5149 C CA . TYR A 1 661 ? 43.143 -32.469 -10.598 1.00 93.88 661 TYR A CA 1
ATOM 5150 C C . TYR A 1 661 ? 43.827 -33.386 -9.570 1.00 93.88 661 TYR A C 1
ATOM 5152 O O . TYR A 1 661 ? 45.021 -33.688 -9.679 1.00 93.88 661 TYR A O 1
ATOM 5160 N N . ASP A 1 662 ? 43.040 -33.895 -8.618 1.00 92.44 662 ASP A N 1
ATOM 5161 C CA . ASP A 1 662 ? 43.464 -34.915 -7.662 1.00 92.44 662 ASP A CA 1
ATOM 5162 C C . ASP A 1 662 ? 42.774 -36.257 -7.941 1.00 92.44 662 ASP A C 1
ATOM 5164 O O . ASP A 1 662 ? 41.626 -36.487 -7.560 1.00 92.44 662 ASP A O 1
ATOM 5168 N N . LYS A 1 663 ? 43.525 -37.186 -8.544 1.00 91.19 663 LYS A N 1
ATOM 5169 C CA . LYS A 1 663 ? 43.043 -38.526 -8.922 1.00 91.19 663 LYS A CA 1
ATOM 5170 C C . LYS A 1 663 ? 42.563 -39.410 -7.764 1.00 91.19 663 LYS A C 1
ATOM 5172 O O . LYS A 1 663 ? 41.986 -40.457 -8.025 1.00 91.19 663 LYS A O 1
ATOM 5177 N N . TYR A 1 664 ? 42.889 -39.064 -6.518 1.00 91.62 664 TYR A N 1
ATOM 5178 C CA . TYR A 1 664 ? 42.505 -39.846 -5.336 1.00 91.62 664 TYR A CA 1
ATOM 5179 C C . TYR A 1 664 ? 41.291 -39.262 -4.605 1.00 91.62 664 TYR A C 1
ATOM 5181 O O . TYR A 1 664 ? 40.952 -39.733 -3.523 1.00 91.62 664 TYR A O 1
ATOM 5189 N N . ASP A 1 665 ? 40.708 -38.190 -5.132 1.00 94.44 665 ASP A N 1
ATOM 5190 C CA . ASP A 1 665 ? 39.666 -37.425 -4.454 1.00 94.44 665 ASP A CA 1
ATOM 5191 C C . ASP A 1 665 ? 38.488 -37.119 -5.373 1.00 94.44 665 ASP A C 1
ATOM 5193 O O . ASP A 1 665 ? 37.338 -37.333 -5.000 1.00 94.44 665 ASP A O 1
ATOM 5197 N N . TRP A 1 666 ? 38.784 -36.655 -6.587 1.00 96.00 666 TRP A N 1
ATOM 5198 C CA . TRP A 1 666 ? 37.761 -36.312 -7.561 1.00 96.00 666 TRP A CA 1
ATOM 5199 C C . TRP A 1 666 ? 37.075 -37.577 -8.075 1.00 96.00 666 TRP A C 1
ATOM 5201 O O . TRP A 1 666 ? 37.690 -38.639 -8.188 1.00 96.00 666 TRP A O 1
ATOM 5211 N N . VAL A 1 667 ? 35.797 -37.443 -8.422 1.00 92.38 667 VAL A N 1
ATOM 5212 C CA . VAL A 1 667 ? 34.981 -38.541 -8.958 1.00 92.38 667 VAL A CA 1
ATOM 5213 C C . VAL A 1 667 ? 35.518 -38.989 -10.319 1.00 92.38 667 VAL A C 1
ATOM 5215 O O . VAL A 1 667 ? 35.576 -40.182 -10.603 1.00 92.38 667 VAL A O 1
ATOM 5218 N N . ASP A 1 668 ? 35.927 -38.028 -11.150 1.00 93.12 668 ASP A N 1
ATOM 5219 C CA . ASP A 1 668 ? 36.623 -38.247 -12.418 1.00 93.12 668 ASP A CA 1
ATOM 5220 C C . ASP A 1 668 ? 37.541 -37.049 -12.745 1.00 93.12 668 ASP A C 1
ATOM 5222 O O . ASP A 1 668 ? 37.738 -36.165 -11.913 1.00 93.12 668 ASP A O 1
ATOM 5226 N N . LYS A 1 669 ? 38.128 -37.001 -13.953 1.00 92.06 669 LYS A N 1
ATOM 5227 C CA . LYS A 1 669 ? 39.081 -35.946 -14.367 1.00 92.06 669 LYS A CA 1
ATOM 5228 C C . LYS A 1 669 ? 38.521 -34.519 -14.316 1.00 92.06 669 LYS A C 1
ATOM 5230 O O . LYS A 1 669 ? 39.302 -33.570 -14.332 1.00 92.06 669 LYS A O 1
ATOM 5235 N N . THR A 1 670 ? 37.202 -34.374 -14.278 1.00 92.69 670 THR A N 1
ATOM 5236 C CA . THR A 1 670 ? 36.510 -33.084 -14.311 1.00 92.69 670 THR A CA 1
ATOM 5237 C C . THR A 1 670 ? 35.561 -32.908 -13.133 1.00 92.69 670 THR A C 1
ATOM 5239 O O . THR A 1 670 ? 35.364 -31.787 -12.680 1.00 92.69 670 THR A O 1
ATOM 5242 N N . VAL A 1 671 ? 34.995 -33.984 -12.588 1.00 95.75 671 VAL A N 1
ATOM 5243 C CA . VAL A 1 671 ? 33.994 -33.900 -11.523 1.00 95.75 671 VAL A CA 1
ATOM 5244 C C . VAL A 1 671 ? 34.652 -33.924 -10.161 1.00 95.75 671 VAL A C 1
ATOM 5246 O O . VAL A 1 671 ? 35.098 -34.964 -9.677 1.00 95.75 671 VAL A O 1
ATOM 5249 N N . VAL A 1 672 ? 34.669 -32.754 -9.528 1.00 95.94 672 VAL A N 1
ATOM 5250 C CA . VAL A 1 672 ? 35.331 -32.544 -8.239 1.00 95.94 672 VAL A CA 1
ATOM 5251 C C . VAL A 1 672 ? 34.580 -33.208 -7.100 1.00 95.94 672 VAL A C 1
ATOM 5253 O O . VAL A 1 672 ? 35.197 -33.679 -6.155 1.00 95.94 672 VAL A O 1
ATOM 5256 N N . GLY A 1 673 ? 33.252 -33.276 -7.180 1.00 94.06 673 GLY A N 1
ATOM 5257 C CA . GLY A 1 673 ? 32.459 -33.864 -6.116 1.00 94.06 673 GLY A CA 1
ATOM 5258 C C . GLY A 1 673 ? 30.960 -33.711 -6.309 1.00 94.06 673 GLY A C 1
ATOM 5259 O O . GLY A 1 673 ? 30.471 -33.129 -7.279 1.00 94.06 673 GLY A O 1
ATOM 5260 N N . VAL A 1 674 ? 30.234 -34.245 -5.333 1.00 95.06 674 VAL A N 1
ATOM 5261 C CA . VAL A 1 674 ? 28.772 -34.225 -5.252 1.00 95.06 674 VAL A CA 1
ATOM 5262 C C . VAL A 1 674 ? 28.346 -33.734 -3.865 1.00 95.06 674 VAL A C 1
ATOM 5264 O O . VAL A 1 674 ? 29.134 -33.834 -2.921 1.00 95.06 674 VAL A O 1
ATOM 5267 N N . PRO A 1 675 ? 27.120 -33.218 -3.688 1.00 92.62 675 PRO A N 1
ATOM 5268 C CA . PRO A 1 675 ? 26.635 -32.837 -2.368 1.00 92.62 675 PRO A CA 1
ATOM 5269 C C . PRO A 1 675 ? 26.475 -34.048 -1.440 1.00 92.62 675 PRO A C 1
ATOM 5271 O O . PRO A 1 675 ? 25.849 -35.037 -1.830 1.00 92.62 675 PRO A O 1
ATOM 5274 N N . VAL A 1 676 ? 26.995 -33.968 -0.211 1.00 91.12 676 VAL A N 1
ATOM 5275 C CA . VAL A 1 676 ? 27.045 -35.126 0.716 1.00 91.12 676 VAL A CA 1
ATOM 5276 C C . VAL A 1 676 ? 26.147 -35.014 1.948 1.00 91.12 676 VAL A C 1
ATOM 5278 O O . VAL A 1 676 ? 25.867 -36.018 2.591 1.00 91.12 676 VAL A O 1
ATOM 5281 N N . ASN A 1 677 ? 25.678 -33.816 2.292 1.00 91.38 677 ASN A N 1
ATOM 5282 C CA . ASN A 1 677 ? 24.945 -33.563 3.539 1.00 91.38 677 ASN A CA 1
ATOM 5283 C C . ASN A 1 677 ? 23.445 -33.913 3.482 1.00 91.38 677 ASN A C 1
ATOM 5285 O O . ASN A 1 677 ? 22.786 -33.912 4.515 1.00 91.38 677 ASN A O 1
ATOM 5289 N N . TYR A 1 678 ? 22.910 -34.221 2.300 1.00 89.00 678 TYR A N 1
ATOM 5290 C CA . TYR A 1 678 ? 21.553 -34.736 2.108 1.00 89.00 678 TYR A CA 1
ATOM 5291 C C . TYR A 1 678 ? 21.551 -35.762 0.977 1.00 89.00 678 TYR A C 1
ATOM 5293 O O . TYR A 1 678 ? 22.306 -35.612 0.022 1.00 89.00 678 TYR A O 1
ATOM 5301 N N . SER A 1 679 ? 20.661 -36.758 1.030 1.00 91.38 679 SER A N 1
ATOM 5302 C CA . SER A 1 679 ? 20.413 -37.669 -0.101 1.00 91.38 679 SER A CA 1
ATOM 5303 C C . SER A 1 679 ? 19.598 -37.006 -1.222 1.00 91.38 679 SER A C 1
ATOM 5305 O O . SER A 1 679 ? 19.762 -37.339 -2.395 1.00 91.38 679 SER A O 1
ATOM 5307 N N . LYS A 1 680 ? 18.750 -36.034 -0.866 1.00 94.56 680 LYS A N 1
ATOM 5308 C CA . LYS A 1 680 ? 17.959 -35.189 -1.768 1.00 94.56 680 LYS A CA 1
ATOM 5309 C C . LYS A 1 680 ? 18.003 -33.747 -1.269 1.00 94.56 680 LYS A C 1
ATOM 5311 O O . LYS A 1 680 ? 17.704 -33.511 -0.103 1.00 94.56 680 LYS A O 1
ATOM 5316 N N . ILE A 1 681 ? 18.332 -32.798 -2.139 1.00 94.81 681 ILE A N 1
ATOM 5317 C CA . ILE A 1 681 ? 18.370 -31.365 -1.818 1.00 94.81 681 ILE A CA 1
ATOM 5318 C C . ILE A 1 681 ? 17.181 -30.703 -2.508 1.00 94.81 681 ILE A C 1
ATOM 5320 O O . ILE A 1 681 ? 17.169 -30.514 -3.726 1.00 94.81 681 ILE A O 1
ATOM 5324 N N . LYS A 1 682 ? 16.156 -30.386 -1.720 1.00 94.00 682 LYS A N 1
ATOM 5325 C CA . LYS A 1 682 ? 14.944 -29.697 -2.177 1.00 94.00 682 LYS A CA 1
ATOM 5326 C C . LYS A 1 682 ? 15.237 -28.219 -2.480 1.00 94.00 682 LYS A C 1
ATOM 5328 O O . LYS A 1 682 ? 16.197 -27.677 -1.922 1.00 94.00 682 LYS A O 1
ATOM 5333 N N . PRO A 1 683 ? 14.404 -27.548 -3.296 1.00 91.94 683 PRO A N 1
ATOM 5334 C CA . PRO A 1 683 ? 14.430 -26.094 -3.412 1.00 91.94 683 PRO A CA 1
ATOM 5335 C C . PRO A 1 683 ? 14.517 -25.409 -2.041 1.00 91.94 683 PRO A C 1
ATOM 5337 O O . PRO A 1 683 ? 13.829 -25.791 -1.094 1.00 91.94 683 PRO A O 1
ATOM 5340 N N . GLY A 1 684 ? 15.417 -24.436 -1.915 1.00 85.19 684 GLY A N 1
ATOM 5341 C CA . GLY A 1 684 ? 15.709 -23.724 -0.672 1.00 85.19 684 GLY A CA 1
ATOM 5342 C C . GLY A 1 684 ? 16.787 -24.360 0.216 1.00 85.19 684 GLY A C 1
ATOM 5343 O O . GLY A 1 684 ? 17.339 -23.659 1.064 1.00 85.19 684 GLY A O 1
ATOM 5344 N N . GLN A 1 685 ? 17.136 -25.636 0.026 1.00 93.56 685 GLN A N 1
ATOM 5345 C CA . GLN A 1 685 ? 18.151 -26.322 0.834 1.00 93.56 685 GLN A CA 1
ATOM 5346 C C . GLN A 1 685 ? 19.570 -26.133 0.283 1.00 93.56 685 GLN A C 1
ATOM 5348 O O . GLN A 1 685 ? 19.775 -25.977 -0.920 1.00 93.56 685 GLN A O 1
ATOM 5353 N N . THR A 1 686 ? 20.563 -26.194 1.175 1.00 95.38 686 THR A N 1
ATOM 5354 C CA . THR A 1 686 ? 21.986 -26.036 0.836 1.00 95.38 686 THR A CA 1
ATOM 5355 C C . THR A 1 686 ? 22.719 -27.373 0.865 1.00 95.38 686 THR A C 1
ATOM 5357 O O . THR A 1 686 ? 22.745 -28.055 1.891 1.00 95.38 686 THR A O 1
ATOM 5360 N N . GLY A 1 687 ? 23.341 -27.721 -0.259 1.00 94.88 687 GLY A N 1
ATOM 5361 C CA . GLY A 1 687 ? 24.277 -28.825 -0.429 1.00 94.88 687 GLY A CA 1
ATOM 5362 C C . GLY A 1 687 ? 25.726 -28.419 -0.156 1.00 94.88 687 GLY A C 1
ATOM 5363 O O . GLY A 1 687 ? 26.126 -27.285 -0.420 1.00 94.88 687 GLY A O 1
ATOM 5364 N N . PHE A 1 688 ? 26.518 -29.353 0.364 1.00 96.12 688 PHE A N 1
ATOM 5365 C CA . PHE A 1 688 ? 27.928 -29.168 0.699 1.00 96.12 688 PHE A CA 1
ATOM 5366 C C . PHE A 1 688 ? 28.754 -30.118 -0.156 1.00 96.12 688 PHE A C 1
ATOM 5368 O O . PHE A 1 688 ? 28.567 -31.335 -0.085 1.00 96.12 688 PHE A O 1
ATOM 5375 N N . ILE A 1 689 ? 29.648 -29.552 -0.959 1.00 96.81 689 ILE A N 1
ATOM 5376 C CA . ILE A 1 689 ? 30.523 -30.291 -1.864 1.00 96.81 689 ILE A CA 1
ATOM 5377 C C . ILE A 1 689 ? 31.951 -30.136 -1.360 1.00 96.81 689 ILE A C 1
ATOM 5379 O O . ILE A 1 689 ? 32.426 -29.014 -1.173 1.00 96.81 689 ILE A O 1
ATOM 5383 N N . TYR A 1 690 ? 32.608 -31.268 -1.134 1.00 95.94 690 TYR A N 1
ATOM 5384 C CA . TYR A 1 690 ? 33.973 -31.352 -0.631 1.00 95.94 690 TYR A CA 1
ATOM 5385 C C . TYR A 1 690 ? 34.865 -31.915 -1.726 1.00 95.94 690 TYR A C 1
ATOM 5387 O O . TYR A 1 690 ? 34.493 -32.904 -2.352 1.00 95.94 690 TYR A O 1
ATOM 5395 N N . PHE A 1 691 ? 36.017 -31.288 -1.943 1.00 96.56 691 PHE A N 1
ATOM 5396 C CA . PHE A 1 691 ? 37.046 -31.798 -2.847 1.00 96.56 691 PHE A CA 1
ATOM 5397 C C . PHE A 1 691 ? 38.416 -31.221 -2.500 1.00 96.56 691 PHE A C 1
ATOM 5399 O O . PHE A 1 691 ? 38.515 -30.225 -1.782 1.00 96.56 691 PHE A O 1
ATOM 5406 N N . ARG A 1 692 ? 39.488 -31.815 -3.016 1.00 95.81 692 ARG A N 1
ATOM 5407 C CA . ARG A 1 692 ? 40.865 -31.349 -2.842 1.00 95.81 692 ARG A CA 1
ATOM 5408 C C . ARG A 1 692 ? 41.434 -30.768 -4.127 1.00 95.81 692 ARG A C 1
ATOM 5410 O O . ARG A 1 692 ? 41.206 -31.285 -5.213 1.00 95.81 692 ARG A O 1
ATOM 5417 N N . LEU A 1 693 ? 42.218 -29.703 -3.992 1.00 94.75 693 LEU A N 1
ATOM 5418 C CA . LEU A 1 693 ? 43.047 -29.155 -5.067 1.00 94.75 693 LEU A CA 1
ATOM 5419 C C . LEU A 1 693 ? 44.510 -29.568 -4.848 1.00 94.75 693 LEU A C 1
ATOM 5421 O O . LEU A 1 693 ? 45.043 -29.362 -3.751 1.00 94.75 693 LEU A O 1
ATOM 5425 N N . ASP A 1 694 ? 45.166 -30.116 -5.878 1.00 93.62 694 ASP A N 1
ATOM 5426 C CA . ASP A 1 694 ? 46.599 -30.459 -5.854 1.00 93.62 694 ASP A CA 1
ATOM 5427 C C . ASP A 1 694 ? 47.436 -29.418 -6.632 1.00 93.62 694 ASP A C 1
ATOM 5429 O O . ASP A 1 694 ? 47.415 -29.401 -7.864 1.00 93.62 694 ASP A O 1
ATOM 5433 N N . PRO A 1 695 ? 48.204 -28.540 -5.954 1.00 92.44 695 PRO A N 1
ATOM 5434 C CA . PRO A 1 695 ? 48.991 -27.504 -6.623 1.00 92.44 695 PRO A CA 1
ATOM 5435 C C . PRO A 1 695 ? 50.297 -28.010 -7.253 1.00 92.44 695 PRO A C 1
ATOM 5437 O O . PRO A 1 695 ? 50.968 -27.238 -7.943 1.00 92.44 695 PRO A O 1
ATOM 5440 N N . LYS A 1 696 ? 50.713 -29.268 -7.033 1.00 87.56 696 LYS A N 1
ATOM 5441 C CA . LYS A 1 696 ? 52.053 -29.746 -7.435 1.00 87.56 696 LYS A CA 1
ATOM 5442 C C . LYS A 1 696 ? 52.304 -29.605 -8.936 1.00 87.56 696 LYS A C 1
ATOM 5444 O O . LYS A 1 696 ? 53.399 -29.212 -9.351 1.00 87.56 696 LYS A O 1
ATOM 5449 N N . LYS A 1 697 ? 51.283 -29.903 -9.740 1.00 84.44 697 LYS A N 1
ATOM 5450 C CA . LYS A 1 697 ? 51.349 -29.872 -11.208 1.00 84.44 697 LYS A CA 1
ATOM 5451 C C . LYS A 1 697 ? 50.950 -28.524 -11.810 1.00 84.44 697 LYS A C 1
ATOM 5453 O O . LYS A 1 697 ? 51.202 -28.308 -12.990 1.00 84.44 697 LYS A O 1
ATOM 5458 N N . ALA A 1 698 ? 50.399 -27.607 -11.016 1.00 86.38 698 ALA A N 1
ATOM 5459 C CA . ALA A 1 698 ? 49.997 -26.296 -11.505 1.00 86.38 698 ALA A CA 1
ATOM 5460 C C . ALA A 1 698 ? 51.230 -25.398 -11.782 1.00 86.38 698 ALA A C 1
ATOM 5462 O O . ALA A 1 698 ? 52.185 -25.399 -10.988 1.00 86.38 698 ALA A O 1
ATOM 5463 N N . PRO A 1 699 ? 51.266 -24.649 -12.900 1.00 86.00 699 PRO A N 1
ATOM 5464 C CA . PRO A 1 699 ? 52.314 -23.669 -13.176 1.00 86.00 699 PRO A CA 1
ATOM 5465 C C . PRO A 1 699 ? 52.221 -22.487 -12.202 1.00 86.00 699 PRO A C 1
ATOM 5467 O O . PRO A 1 699 ? 51.166 -22.228 -11.627 1.00 86.00 699 PRO A O 1
ATOM 5470 N N . LEU A 1 700 ? 53.332 -21.773 -12.002 1.00 90.56 700 LEU A N 1
ATOM 5471 C CA . LEU A 1 700 ? 53.326 -20.528 -11.228 1.00 90.56 700 LEU A CA 1
ATOM 5472 C C . LEU A 1 700 ? 52.545 -19.450 -11.991 1.00 90.56 700 LEU A C 1
ATOM 5474 O O . LEU A 1 700 ? 52.675 -19.353 -13.208 1.00 90.56 700 LEU A O 1
ATOM 5478 N N . GLY A 1 701 ? 51.782 -18.621 -11.278 1.00 90.88 701 GLY A N 1
ATOM 5479 C CA . GLY A 1 701 ? 50.964 -17.562 -11.880 1.00 90.88 701 GLY A CA 1
ATOM 5480 C C . GLY A 1 701 ? 49.496 -17.636 -11.473 1.00 90.88 701 GLY A C 1
ATOM 5481 O O . GLY A 1 701 ? 49.140 -18.318 -10.515 1.00 90.88 701 GLY A O 1
ATOM 5482 N N . THR A 1 702 ? 48.639 -16.895 -12.169 1.00 91.19 702 THR A N 1
ATOM 5483 C CA . THR A 1 702 ? 47.192 -16.899 -11.918 1.00 91.19 702 THR A CA 1
ATOM 5484 C C . THR A 1 702 ? 46.523 -17.934 -12.812 1.00 91.19 702 THR A C 1
ATOM 5486 O O . THR A 1 702 ? 46.677 -17.884 -14.028 1.00 91.19 702 THR A O 1
ATOM 5489 N N . ALA A 1 703 ? 45.766 -18.850 -12.213 1.00 89.94 703 ALA A N 1
ATOM 5490 C CA . ALA A 1 703 ? 44.950 -19.822 -12.926 1.00 89.94 703 ALA A CA 1
ATOM 5491 C C . ALA A 1 703 ? 43.462 -19.529 -12.698 1.00 89.94 703 ALA A C 1
ATOM 5493 O O . ALA A 1 703 ? 43.041 -19.273 -11.567 1.00 89.94 703 ALA A O 1
ATOM 5494 N N . THR A 1 704 ? 42.667 -19.600 -13.762 1.00 91.38 704 THR A N 1
ATOM 5495 C CA . THR A 1 704 ? 41.205 -19.504 -13.686 1.00 91.38 704 THR A CA 1
ATOM 5496 C C . THR A 1 704 ? 40.608 -20.895 -13.505 1.00 91.38 704 THR A C 1
ATOM 5498 O O . THR A 1 704 ? 40.908 -21.823 -14.256 1.00 91.38 704 THR A O 1
ATOM 5501 N N . LEU A 1 705 ? 39.759 -21.027 -12.494 1.00 93.06 705 LEU A N 1
ATOM 5502 C CA . LEU A 1 705 ? 38.953 -22.199 -12.194 1.00 93.06 705 LEU A CA 1
ATOM 5503 C C . LEU A 1 705 ? 37.551 -21.959 -12.749 1.00 93.06 705 LEU A C 1
ATOM 5505 O O . LEU A 1 705 ? 36.857 -21.057 -12.274 1.00 93.06 705 LEU A O 1
ATOM 5509 N N . ARG A 1 706 ? 37.137 -22.754 -13.737 1.00 94.44 706 ARG A N 1
ATOM 5510 C CA . ARG A 1 706 ? 35.788 -22.695 -14.303 1.00 94.44 706 ARG A CA 1
ATOM 5511 C C . ARG A 1 706 ? 34.956 -23.842 -13.756 1.00 94.44 706 ARG A C 1
ATOM 5513 O O . ARG A 1 706 ? 35.221 -25.002 -14.064 1.00 94.44 706 ARG A O 1
ATOM 5520 N N . PHE A 1 707 ? 33.936 -23.512 -12.977 1.00 95.69 707 PHE A N 1
ATOM 5521 C CA . PHE A 1 707 ? 32.988 -24.479 -12.448 1.00 95.69 707 PHE A CA 1
ATOM 5522 C C . PHE A 1 707 ? 31.718 -24.527 -13.290 1.00 95.69 707 PHE A C 1
ATOM 5524 O O . PHE A 1 707 ? 31.174 -23.488 -13.656 1.00 95.69 707 PHE A O 1
ATOM 5531 N N . THR A 1 708 ? 31.215 -25.729 -13.544 1.00 95.19 708 THR A N 1
ATOM 5532 C CA . THR A 1 708 ? 29.851 -25.971 -14.037 1.00 95.19 708 THR A CA 1
ATOM 5533 C C . THR A 1 708 ? 29.191 -27.021 -13.157 1.00 95.19 708 THR A C 1
ATOM 5535 O O . THR A 1 708 ? 29.862 -27.701 -12.379 1.00 95.19 708 THR A O 1
ATOM 5538 N N . MET A 1 709 ? 27.872 -27.140 -13.226 1.00 95.31 709 MET A N 1
ATOM 5539 C CA . MET A 1 709 ? 27.144 -28.119 -12.431 1.00 95.31 709 MET A CA 1
ATOM 5540 C C . MET A 1 709 ? 26.035 -28.747 -13.266 1.00 95.31 709 MET A C 1
ATOM 5542 O O . MET A 1 709 ? 25.416 -28.075 -14.087 1.00 95.31 709 MET A O 1
ATOM 5546 N N . GLU A 1 710 ? 25.800 -30.039 -13.068 1.00 95.44 710 GLU A N 1
ATOM 5547 C CA . GLU A 1 710 ? 24.814 -30.814 -13.823 1.00 95.44 710 GLU A CA 1
ATOM 5548 C C . GLU A 1 710 ? 24.051 -31.790 -12.920 1.00 95.44 710 GLU A C 1
ATOM 5550 O O . GLU A 1 710 ? 24.562 -32.263 -11.897 1.00 95.44 710 GLU A O 1
ATOM 5555 N N . LEU A 1 711 ? 22.824 -32.112 -13.326 1.00 95.00 711 LEU A N 1
ATOM 5556 C CA . LEU A 1 711 ? 22.007 -33.182 -12.771 1.00 95.00 711 LEU A CA 1
ATOM 5557 C C . LEU A 1 711 ? 22.006 -34.353 -13.756 1.00 95.00 711 LEU A C 1
ATOM 5559 O O . LEU A 1 711 ? 21.292 -34.355 -14.756 1.00 95.00 711 LEU A O 1
ATOM 5563 N N . ARG A 1 712 ? 22.827 -35.364 -13.482 1.00 92.75 712 ARG A N 1
ATOM 5564 C CA . ARG A 1 712 ? 23.061 -36.514 -14.370 1.00 92.75 712 ARG A CA 1
ATOM 5565 C C . ARG A 1 712 ? 21.858 -37.445 -14.510 1.00 92.75 712 ARG A C 1
ATOM 5567 O O . ARG A 1 712 ? 21.794 -38.204 -15.470 1.00 92.75 712 ARG A O 1
ATOM 5574 N N . ASP A 1 713 ? 20.944 -37.437 -13.544 1.00 90.75 713 ASP A N 1
ATOM 5575 C CA . ASP A 1 713 ? 19.703 -38.219 -13.569 1.00 90.75 713 ASP A CA 1
ATOM 5576 C C . ASP A 1 713 ? 18.687 -37.675 -14.576 1.00 90.75 713 ASP A C 1
ATOM 5578 O O . ASP A 1 713 ? 18.008 -38.463 -15.226 1.00 90.75 713 ASP A O 1
ATOM 5582 N N . VAL A 1 714 ? 18.637 -36.354 -14.750 1.00 90.62 714 VAL A N 1
ATOM 5583 C CA . VAL A 1 714 ? 17.773 -35.694 -15.746 1.00 90.62 714 VAL A CA 1
ATOM 5584 C C . VAL A 1 714 ? 18.538 -35.177 -16.969 1.00 90.62 714 VAL A C 1
ATOM 5586 O O . VAL A 1 714 ? 17.917 -34.706 -17.909 1.00 90.62 714 VAL A O 1
ATOM 5589 N N . LYS A 1 715 ? 19.870 -35.327 -16.990 1.00 89.62 715 LYS A N 1
ATOM 5590 C CA . LYS A 1 715 ? 20.786 -34.870 -18.056 1.00 89.62 715 LYS A CA 1
ATOM 5591 C C . LYS A 1 715 ? 20.711 -33.365 -18.335 1.00 89.62 715 LYS A C 1
ATOM 5593 O O . LYS A 1 715 ? 20.903 -32.933 -19.466 1.00 89.62 715 LYS A O 1
ATOM 5598 N N . GLU A 1 716 ? 20.488 -32.577 -17.290 1.00 89.19 716 GLU A N 1
ATOM 5599 C CA . GLU A 1 716 ? 20.332 -31.126 -17.394 1.00 89.19 716 GLU A CA 1
ATOM 5600 C C . GLU A 1 716 ? 21.454 -30.369 -16.688 1.00 89.19 716 GLU A C 1
ATOM 5602 O O . GLU A 1 716 ? 22.016 -30.831 -15.688 1.00 89.19 716 GLU A O 1
ATOM 5607 N N . LYS A 1 717 ? 21.754 -29.161 -17.175 1.00 90.25 717 LYS A N 1
ATOM 5608 C CA . LYS A 1 717 ? 22.696 -28.247 -16.516 1.00 90.25 717 LYS A CA 1
ATOM 5609 C C . LYS A 1 717 ? 22.014 -27.497 -15.373 1.00 90.25 717 LYS A C 1
ATOM 5611 O O . LYS A 1 717 ? 20.829 -27.181 -15.425 1.00 90.25 717 LYS A O 1
ATOM 5616 N N . VAL A 1 718 ? 22.791 -27.168 -14.349 1.00 90.38 718 VAL A N 1
ATOM 5617 C CA . VAL A 1 718 ? 22.377 -26.297 -13.248 1.00 90.38 718 VAL A CA 1
ATOM 5618 C C . VAL A 1 718 ? 22.968 -24.914 -13.484 1.00 90.38 718 VAL A C 1
ATOM 5620 O O . VAL A 1 718 ? 24.188 -24.753 -13.505 1.00 90.38 718 VAL A O 1
ATOM 5623 N N . TYR A 1 719 ? 22.108 -23.905 -13.616 1.00 89.44 719 TYR A N 1
ATOM 5624 C CA . TYR A 1 719 ? 22.547 -22.518 -13.753 1.00 89.44 719 TYR A CA 1
ATOM 5625 C C . TYR A 1 719 ? 22.990 -21.976 -12.390 1.00 89.44 719 TYR A C 1
ATOM 5627 O O . TYR A 1 719 ? 22.166 -21.748 -11.503 1.00 89.44 719 TYR A O 1
ATOM 5635 N N . LEU A 1 720 ? 24.298 -21.799 -12.213 1.00 85.25 720 LEU A N 1
ATOM 5636 C CA . LEU A 1 720 ? 24.929 -21.278 -11.007 1.00 85.25 720 LEU A CA 1
ATOM 5637 C C . LEU A 1 720 ? 24.957 -19.749 -11.032 1.00 85.25 720 LEU A C 1
ATOM 5639 O O . LEU A 1 720 ? 25.580 -19.153 -11.904 1.00 85.25 720 LEU A O 1
ATOM 5643 N N . ASN A 1 721 ? 24.322 -19.103 -10.050 1.00 81.06 721 ASN A N 1
ATOM 5644 C CA . ASN A 1 721 ? 24.240 -17.639 -9.954 1.00 81.06 721 ASN A CA 1
ATOM 5645 C C . ASN A 1 721 ? 23.745 -16.985 -11.267 1.00 81.06 721 ASN A C 1
ATOM 5647 O O . ASN A 1 721 ? 24.289 -15.970 -11.694 1.00 81.06 721 ASN A O 1
ATOM 5651 N N . ASN A 1 722 ? 22.731 -17.586 -11.903 1.00 70.56 722 ASN A N 1
ATOM 5652 C CA . ASN A 1 722 ? 22.154 -17.208 -13.206 1.00 70.56 722 ASN A CA 1
ATOM 5653 C C . ASN A 1 722 ? 23.051 -17.454 -14.439 1.00 70.56 722 ASN A C 1
ATOM 5655 O O . ASN A 1 722 ? 22.630 -17.168 -15.553 1.00 70.56 722 ASN A O 1
ATOM 5659 N N . GLY A 1 723 ? 24.242 -18.036 -14.280 1.00 78.44 723 GLY A N 1
ATOM 5660 C CA . GLY A 1 723 ? 25.124 -18.421 -15.385 1.00 78.44 723 GLY A CA 1
ATOM 5661 C C . GLY A 1 723 ? 25.262 -19.935 -15.533 1.00 78.44 723 GLY A C 1
ATOM 5662 O O . GLY A 1 723 ? 25.015 -20.693 -14.603 1.00 78.44 723 GLY A O 1
ATOM 5663 N N . VAL A 1 724 ? 25.703 -20.405 -16.701 1.00 81.62 724 VAL A N 1
ATOM 5664 C CA . VAL A 1 724 ? 26.071 -21.826 -16.884 1.00 81.62 724 VAL A CA 1
ATOM 5665 C C . VAL A 1 724 ? 27.401 -22.144 -16.184 1.00 81.62 724 VAL A C 1
ATOM 5667 O O . VAL A 1 724 ? 27.663 -23.290 -15.820 1.00 81.62 724 VAL A O 1
ATOM 5670 N N . THR A 1 725 ? 28.237 -21.124 -15.974 1.00 87.56 725 THR A N 1
ATOM 5671 C CA . THR A 1 725 ? 29.565 -21.224 -15.370 1.00 87.56 725 THR A CA 1
ATOM 5672 C C . THR A 1 725 ? 29.690 -20.330 -14.135 1.00 87.56 725 THR A C 1
ATOM 5674 O O . THR A 1 725 ? 29.166 -19.220 -14.085 1.00 87.56 725 THR A O 1
ATOM 5677 N N . TRP A 1 726 ? 30.442 -20.801 -13.141 1.00 91.06 726 TRP A N 1
ATOM 5678 C CA . TRP A 1 726 ? 30.958 -19.997 -12.036 1.00 91.06 726 TRP A CA 1
ATOM 5679 C C . TRP A 1 726 ? 32.484 -19.979 -12.121 1.00 91.06 726 TRP A C 1
ATOM 5681 O O . TRP A 1 726 ? 33.126 -21.017 -11.980 1.00 91.06 726 TRP A O 1
ATOM 5691 N N . GLU A 1 727 ? 33.075 -18.813 -12.372 1.00 91.56 727 GLU A N 1
ATOM 5692 C CA . GLU A 1 727 ? 34.528 -18.672 -12.476 1.00 91.56 727 GLU A CA 1
ATOM 5693 C C . GLU A 1 727 ? 35.134 -18.010 -11.234 1.00 91.56 727 GLU A C 1
ATOM 5695 O O . GLU A 1 727 ? 34.550 -17.122 -10.608 1.00 91.56 727 GLU A O 1
ATOM 5700 N N . THR A 1 728 ? 36.339 -18.443 -10.871 1.00 91.12 728 THR A N 1
ATOM 5701 C CA . THR A 1 728 ? 37.172 -17.791 -9.855 1.00 91.12 728 THR A CA 1
ATOM 5702 C C . THR A 1 728 ? 38.647 -17.964 -10.198 1.00 91.12 728 THR A C 1
ATOM 5704 O O . THR A 1 728 ? 39.011 -18.833 -10.986 1.00 91.12 728 THR A O 1
ATOM 5707 N N . THR A 1 729 ? 39.521 -17.151 -9.615 1.00 91.69 729 THR A N 1
ATOM 5708 C CA . THR A 1 729 ? 40.963 -17.194 -9.885 1.00 91.69 729 THR A CA 1
ATOM 5709 C C . THR A 1 729 ? 41.747 -17.590 -8.646 1.00 91.69 729 THR A C 1
ATOM 5711 O O . THR A 1 729 ? 41.459 -17.113 -7.547 1.00 91.69 729 THR A O 1
ATOM 5714 N N . ILE A 1 730 ? 42.801 -18.376 -8.841 1.00 92.00 730 ILE A N 1
ATOM 5715 C CA . ILE A 1 730 ? 43.744 -18.773 -7.798 1.00 92.00 730 ILE A CA 1
ATOM 5716 C C . ILE A 1 730 ? 45.176 -18.451 -8.233 1.00 92.00 730 ILE A C 1
ATOM 5718 O O . ILE A 1 730 ? 45.592 -18.783 -9.343 1.00 92.00 730 ILE A O 1
ATOM 5722 N N . LYS A 1 731 ? 45.948 -17.795 -7.361 1.00 93.00 731 LYS A N 1
ATOM 5723 C CA . LYS A 1 731 ? 47.370 -17.518 -7.604 1.00 93.00 731 LYS A CA 1
ATOM 5724 C C . LYS A 1 731 ? 48.239 -18.660 -7.078 1.00 93.00 731 LYS A C 1
ATOM 5726 O O . LYS A 1 731 ? 48.241 -18.934 -5.883 1.00 93.00 731 LYS A O 1
ATOM 5731 N N . VAL A 1 732 ? 49.009 -19.301 -7.945 1.00 91.62 732 VAL A N 1
ATOM 5732 C CA . VAL A 1 732 ? 49.976 -20.342 -7.583 1.00 91.62 732 VAL A CA 1
ATOM 5733 C C . VAL A 1 732 ? 51.344 -19.704 -7.357 1.00 91.62 732 VAL A C 1
ATOM 5735 O O . VAL A 1 732 ? 51.910 -19.075 -8.254 1.00 91.62 732 VAL A O 1
ATOM 5738 N N . VAL A 1 733 ? 51.876 -19.862 -6.147 1.00 91.62 733 VAL A N 1
ATOM 5739 C CA . VAL A 1 733 ? 53.178 -19.331 -5.718 1.00 91.62 733 VAL A CA 1
ATOM 5740 C C . VAL A 1 733 ? 54.153 -20.460 -5.382 1.00 91.62 733 VAL A C 1
ATOM 5742 O O . VAL A 1 733 ? 53.752 -21.618 -5.255 1.00 91.62 733 VAL A O 1
ATOM 5745 N N . LYS A 1 734 ? 55.447 -20.131 -5.287 1.00 87.69 734 LYS A N 1
ATOM 5746 C CA . LYS A 1 734 ? 56.509 -21.108 -5.000 1.00 87.69 734 LYS A CA 1
ATOM 5747 C C . LYS A 1 734 ? 56.327 -21.834 -3.668 1.00 87.69 734 LYS A C 1
ATOM 5749 O O . LYS A 1 734 ? 55.673 -21.297 -2.744 1.00 87.69 734 LYS A O 1
#